Protein AF-A0A7C8GUN3-F1 (afdb_monomer_lite)

Sequence (627 aa):
MNKYAVIDVETTGHAPTKDDRIIEIGIVVVQNGEFIKEYNQLINPLKKIPPFISHLTSIHDEDVEDQPLFEEVADEILEILHDAIIVAHNITFDLNFVNAELERVGKSKLQPEVIDTVELARILFPKAPGYKLNELANFLYITHDQPHRAISDALVTADLLLIILQKFHSLPNQLHEQLIQLSTQLKTDLTLLLPEQPVLERNDLIALNNIYLRKIPEKKQDIIYEHSSYQEFLERIYHKNGFLASIMKDYEMREDQLFISETIYDHFQTKRHAMIEADTGIGKSIAYLLPSVYEAIVTGKPVVISTSNVNLQTKLLKEDMQQINHFFKSTINVSIVKGKNHYLSLAKFETFLHDQLQKSYHHQLIKAMILVWLTETDTGDLDEIQFPKRDQHIRQQLVVNNRNEDINWGMYSFYERIRQQASESQVIITNHALLSLDLKTNDTLIPSYNKLILDEAHHFDLTASRYLGESLNYFELIAYLQRLEMELNKQEMERSKQREQILNVKYEIDSLFRLLFLYVKNAKSMEKSYNDKGRIQRTWEPGNDTHDGKIIEDSVRRTIMEMEKTSSVLNDDELTMYINNIKQLLLVNKSLSVTWLEIDQNGAQNAVYINRELFSATEELAAKLFN

Foldseek 3Di:
DAKAKQKFFQWLDQAVVVVIATQKIWIWIDDPNDTDDIDIFGAQSVDARPPVSCVQQVDGNVNHVPGHHCLVCLVVVCVSCPRHAYEYQACVRGLNNNQSSCVVNVHHRDPHAYDHLLLLCCLQVQLQPDRDLVSVCVVVVNDQDRPNGTNSRSVSRSVSVSVSLVSLLQDAPLLLVLLQVLCPQASHNSVVSDDPDGHDDDPQWDADPSFIAGDADDDDDDADDDDDDVVVVVCQDQPCPHLVVVVDVDDDRDVLLVVLLVVQLVCVVVVHDDDDDDDPPSPNLLSNVSSLLVCLVVVVFAAEEAEADPVVLVCSVPPNQVSVCVVSVHRAQEAEDEDQLQAFQPLLLSVLSPDPVPSHNLSSSVNSNVSNVSNPDNQRGCVSGDRDPVCVVVSSSGTDPDPVSRVVVPCNRNLVVSLVSLVNHSYYYYHLLLVLLQLVDPPHSHPDGSHYHYDVCVCNWVSSQQNVKAKDWLVVVVVVLVVVLVVVVVDDDPCPVLNVLSVVLNVLLQVLLLLLLCVQQVDDPVQWDADPVRKTKGWAAAPDPDPSLVVSVVSLVVSLVSLVVSCVVVVPVVSVVVSVSSCCQNHDGDVQKIWMKIDDNPDDSSGIMIIMGGVTCCVVCCVRPVD

InterPro domains:
  IPR006054 DNA polymerase III epsilon subunit, exonuclease domain [TIGR00573] (3-176)
  IPR012337 Ribonuclease H-like superfamily [SSF53098] (1-242)
  IPR013520 Ribonuclease H-like domain [PF00929] (6-161)
  IPR013520 Ribonuclease H-like domain [SM00479] (3-170)
  IPR014013 Helicase superfamily 1/2, ATP-binding domain, DinG/Rad3-type [PS51193] (243-506)
  IPR027417 P-loop containing nucleoside triphosphate hydrolase [G3DSA:3.40.50.300] (251-514)
  IPR027417 P-loop containing nucleoside triphosphate hydrolase [SSF52540] (245-461)
  IPR036397 Ribonuclease H superfamily [G3DSA:3.30.420.10] (1-171)

Secondary structure (DSSP, 8-state):
--EEEEEEEEESSS-GGGT--EEEEEEEEEETTEEEEEEEEE---SSPPPHHHHHHH---HHHHTTSPPHHHHHHHHHHHHTT-EEEETTHHHHHHHHHHHHHHTTPPPP---EEEHHHHHHHH-TT-S--SHHHHHHHHT----SSS-HHHHHHHHHHHHHHHHHHHHTS-HHHHHHHHHHHTTSSS-GGGG--SSPPPPPTTEEEETTEEEEPPPPPPPPP------HHHHHHHHHSTTSHHHHH-TT----HHHHHHHHHHHHHHHHT--------TTS-HHHHHHHHHHHHHHHHSSPEEEEESSHHHHHHIIIIIHHHHHHHHTS---EEE---GGGBB-HHHHHHHHH-SS--SHHHHHHHHHHHHHHTT-SS-BGGGS---GGGHHHHHHHB--SGGGGGGGGGG-HHHHHHHHHHT-SEEEEEHHHHHHHTT-SS-SSPP-SEEEETTGGGHHHHHHHHHSEEEEHHHHHHHHHHHHHHHHSS-STTHHHHHHHHHHHHHHHHHHHHHHHHHHTS-GGG-EE-TT--EEEEE-TT--SHHHHHHHHHHHHHHHHHHHHHHHHT-HHHHHHHHHHHHHHH---TTEEEEEEE-TTS-TT-EEEEEEES-SHHHHHHHH--

Structure (mmCIF, N/CA/C/O backbone):
data_AF-A0A7C8GUN3-F1
#
_entry.id   AF-A0A7C8GUN3-F1
#
loop_
_atom_site.group_PDB
_atom_site.id
_atom_site.type_symbol
_atom_site.label_atom_id
_atom_site.label_alt_id
_atom_site.label_comp_id
_atom_site.label_asym_id
_atom_site.label_entity_id
_atom_site.label_seq_id
_atom_site.pdbx_PDB_ins_code
_atom_site.Cartn_x
_atom_site.Cartn_y
_atom_site.Cartn_z
_atom_site.occupancy
_atom_site.B_iso_or_equiv
_atom_site.auth_seq_id
_atom_site.auth_comp_id
_atom_site.auth_asym_id
_atom_site.auth_atom_id
_atom_site.pdbx_PDB_model_num
ATOM 1 N N . MET A 1 1 ? -18.521 -22.664 19.886 1.00 64.50 1 MET A N 1
ATOM 2 C CA . MET A 1 1 ? -18.740 -21.508 18.989 1.00 64.50 1 MET A CA 1
ATOM 3 C C . MET A 1 1 ? -19.217 -20.272 19.740 1.00 64.50 1 MET A C 1
ATOM 5 O O . MET A 1 1 ? -20.082 -20.373 20.604 1.00 64.50 1 MET A O 1
ATOM 9 N N . ASN A 1 2 ? -18.624 -19.125 19.407 1.00 85.38 2 ASN A N 1
ATOM 10 C CA . ASN A 1 2 ? -18.834 -17.850 20.093 1.00 85.38 2 ASN A CA 1
ATOM 11 C C . ASN A 1 2 ? -20.148 -17.177 19.658 1.00 85.38 2 ASN A C 1
ATOM 13 O O . ASN A 1 2 ? -20.598 -17.354 18.524 1.00 85.38 2 ASN A O 1
ATOM 17 N N . LYS A 1 3 ? -20.750 -16.403 20.567 1.00 94.19 3 LYS A N 1
ATOM 18 C CA . LYS A 1 3 ? -21.843 -15.467 20.274 1.00 94.19 3 LYS A CA 1
ATOM 19 C C . LYS A 1 3 ? -21.212 -14.118 19.928 1.00 94.19 3 LYS A C 1
ATOM 21 O O . LYS A 1 3 ? -20.504 -13.554 20.758 1.00 94.19 3 LYS A O 1
ATOM 26 N N . TYR A 1 4 ? -21.466 -13.607 18.731 1.00 97.38 4 TYR A N 1
ATOM 27 C CA . TYR A 1 4 ? -21.020 -12.283 18.303 1.00 97.38 4 TYR A CA 1
ATOM 28 C C . TYR A 1 4 ? -22.201 -11.316 18.321 1.00 97.38 4 TYR A C 1
ATOM 30 O O . TYR A 1 4 ? -23.284 -11.658 17.849 1.00 97.38 4 TYR A O 1
ATOM 38 N N . ALA A 1 5 ? -21.991 -10.114 18.848 1.00 97.94 5 ALA A N 1
ATOM 39 C CA . ALA A 1 5 ? -22.919 -8.999 18.711 1.00 97.94 5 ALA A CA 1
ATOM 40 C C . ALA A 1 5 ? -22.250 -7.929 17.850 1.00 97.94 5 ALA A C 1
ATOM 42 O O . ALA A 1 5 ? -21.361 -7.212 18.312 1.00 97.94 5 ALA A O 1
ATOM 43 N N . VAL A 1 6 ? -22.644 -7.876 16.583 1.00 98.44 6 VAL A N 1
ATOM 44 C CA . VAL A 1 6 ? -22.145 -6.899 15.622 1.00 98.44 6 VAL A CA 1
ATOM 45 C C . VAL A 1 6 ? -22.943 -5.621 15.797 1.00 98.44 6 VAL A C 1
ATOM 47 O O . VAL A 1 6 ? -24.161 -5.651 15.646 1.00 98.44 6 VAL A O 1
ATOM 50 N N . ILE A 1 7 ? -22.276 -4.534 16.164 1.00 98.12 7 ILE A N 1
ATOM 51 C CA . ILE A 1 7 ? -22.908 -3.249 16.447 1.00 98.12 7 ILE A CA 1
ATOM 52 C C . ILE A 1 7 ? -22.458 -2.196 15.444 1.00 98.12 7 ILE A C 1
ATOM 54 O O . ILE A 1 7 ? -21.311 -2.207 14.997 1.00 98.12 7 ILE A O 1
ATOM 58 N N . ASP A 1 8 ? -23.362 -1.272 15.163 1.00 97.94 8 ASP A N 1
ATOM 59 C CA . ASP A 1 8 ? -23.083 -0.012 14.487 1.00 97.94 8 ASP A CA 1
ATOM 60 C C . ASP A 1 8 ? -23.962 1.079 15.117 1.00 97.94 8 ASP A C 1
ATOM 62 O O . ASP A 1 8 ? -25.079 0.801 15.581 1.00 97.94 8 ASP A O 1
ATOM 66 N N . VAL A 1 9 ? -23.440 2.302 15.211 1.00 97.50 9 VAL A N 1
ATOM 67 C CA . VAL A 1 9 ? -24.178 3.450 15.749 1.00 97.50 9 VAL A CA 1
ATOM 68 C C . VAL A 1 9 ? -24.083 4.657 14.831 1.00 97.50 9 VAL A C 1
ATOM 70 O O . VAL A 1 9 ? -22.997 5.111 14.473 1.00 97.50 9 VAL A O 1
ATOM 73 N N . GLU A 1 10 ? -25.230 5.283 14.589 1.00 97.06 10 GLU A N 1
ATOM 74 C CA . GLU A 1 10 ? -25.278 6.621 14.014 1.00 97.06 10 GLU A CA 1
ATOM 75 C C . GLU A 1 10 ? -25.342 7.654 15.133 1.00 97.06 10 GLU A C 1
ATOM 77 O O . GLU A 1 10 ? -25.977 7.444 16.173 1.00 97.06 10 GLU A O 1
ATOM 82 N N . THR A 1 11 ? -24.673 8.794 14.953 1.00 97.06 11 THR A N 1
ATOM 83 C CA . THR A 1 11 ? -24.501 9.775 16.037 1.00 97.06 11 THR A CA 1
ATOM 84 C C . THR A 1 11 ? -24.641 11.212 15.553 1.00 97.06 11 THR A C 1
ATOM 86 O O . THR A 1 11 ? -24.491 11.506 14.372 1.00 97.06 11 THR A O 1
ATOM 89 N N . THR A 1 12 ? -24.863 12.153 16.473 1.00 96.56 12 THR A N 1
ATOM 90 C CA . THR A 1 12 ? -24.939 13.590 16.160 1.00 96.56 12 THR A CA 1
ATOM 91 C C . THR A 1 12 ? -23.588 14.222 15.796 1.00 96.56 12 THR A C 1
ATOM 93 O O . THR A 1 12 ? -23.537 15.430 15.563 1.00 96.56 12 THR A O 1
ATOM 96 N N . GLY A 1 13 ? -22.490 13.457 15.775 1.00 94.00 13 GLY A N 1
ATOM 97 C CA . GLY A 1 13 ? -21.156 13.981 15.495 1.00 94.00 13 GLY A CA 1
ATOM 98 C C . GLY A 1 13 ? -20.066 12.910 15.461 1.00 94.00 13 GLY A C 1
ATOM 99 O O . GLY A 1 13 ? -20.195 11.899 14.784 1.00 94.00 13 GLY A O 1
ATOM 100 N N . HIS A 1 14 ? -18.929 13.166 16.109 1.00 92.56 14 HIS A N 1
ATOM 101 C CA . HIS A 1 14 ? -17.739 12.308 15.980 1.00 92.56 14 HIS A CA 1
ATOM 102 C C . HIS A 1 14 ? -17.113 11.898 17.309 1.00 92.56 14 HIS A C 1
ATOM 104 O O . HIS A 1 14 ? -16.215 11.054 17.312 1.00 92.56 14 HIS A O 1
ATOM 110 N N . ALA A 1 15 ? -17.507 12.516 18.426 1.00 93.56 15 ALA A N 1
ATOM 111 C CA . ALA A 1 15 ? -16.947 12.148 19.716 1.00 93.56 15 ALA A CA 1
ATOM 112 C C . ALA A 1 15 ? -17.915 12.421 20.875 1.00 93.56 15 ALA A C 1
ATOM 114 O O . ALA A 1 15 ? -18.314 13.573 21.069 1.00 93.56 15 ALA A O 1
ATOM 115 N N . PRO A 1 16 ? -18.168 11.437 21.756 1.00 93.12 16 PRO A N 1
ATOM 116 C CA . PRO A 1 16 ? -19.003 11.654 22.937 1.00 93.12 16 PRO A CA 1
ATOM 117 C C . PRO A 1 16 ? -18.405 12.698 23.897 1.00 93.12 16 PRO A C 1
ATOM 119 O O . PRO A 1 16 ? -19.124 13.381 24.617 1.00 93.12 16 PRO A O 1
ATOM 122 N N . THR A 1 17 ? -17.083 12.919 23.867 1.00 92.00 17 THR A N 1
ATOM 123 C CA . THR A 1 17 ? -16.409 13.982 24.641 1.00 92.00 17 THR A CA 1
ATOM 124 C C . THR A 1 17 ? -16.795 15.401 24.221 1.00 92.00 17 THR A C 1
ATOM 126 O O . THR A 1 17 ? -16.520 16.347 24.957 1.00 92.00 17 THR A O 1
ATOM 129 N N . LYS A 1 18 ? -17.420 15.566 23.049 1.00 91.94 18 LYS A N 1
ATOM 130 C CA . LYS A 1 18 ? -17.989 16.829 22.563 1.00 91.94 18 LYS A CA 1
ATOM 131 C C . LYS A 1 18 ? -19.498 16.918 22.791 1.00 91.94 18 LYS A C 1
ATOM 133 O O . LYS A 1 18 ? -20.142 17.756 22.168 1.00 91.94 18 LYS A O 1
ATOM 138 N N . ASP A 1 19 ? -20.034 16.076 23.676 1.00 92.88 19 ASP A N 1
ATOM 139 C CA . ASP A 1 19 ? -21.470 15.943 23.931 1.00 92.88 19 ASP A CA 1
ATOM 140 C C . ASP A 1 19 ? -22.247 15.401 22.710 1.00 92.88 19 ASP A C 1
ATOM 142 O O . ASP A 1 19 ? -23.459 15.565 22.613 1.00 92.88 19 ASP A O 1
ATOM 146 N N . ASP A 1 20 ? -21.581 14.757 21.744 1.00 97.12 20 ASP A N 1
ATOM 147 C CA . ASP A 1 20 ? -22.281 14.060 20.657 1.00 97.12 20 ASP A CA 1
ATOM 148 C C . ASP A 1 20 ? -23.009 12.820 21.198 1.00 97.12 20 ASP A C 1
ATOM 150 O O . ASP A 1 20 ? -22.504 12.141 22.094 1.00 97.12 20 ASP A O 1
ATOM 154 N N . ARG A 1 21 ? -24.188 12.517 20.644 1.00 97.38 21 ARG A N 1
ATOM 155 C CA . ARG A 1 21 ? -25.094 11.473 21.146 1.00 97.38 21 ARG A CA 1
ATOM 156 C C . ARG A 1 21 ? -25.506 10.485 20.061 1.00 97.38 21 ARG A C 1
ATOM 158 O O . ARG A 1 21 ? -25.466 10.824 18.882 1.00 97.38 21 ARG A O 1
ATOM 165 N N . ILE A 1 22 ? -25.900 9.280 20.469 1.00 98.06 22 ILE A N 1
ATOM 166 C CA . ILE A 1 22 ? -26.423 8.246 19.562 1.00 98.06 22 ILE A CA 1
ATOM 167 C C . ILE A 1 22 ? -27.813 8.662 19.055 1.00 98.06 22 ILE A C 1
ATOM 169 O O . ILE A 1 22 ? -28.630 9.137 19.844 1.00 98.06 22 ILE A O 1
ATOM 173 N N . ILE A 1 23 ? -28.060 8.473 17.755 1.00 98.00 23 ILE A N 1
ATOM 174 C CA . ILE A 1 23 ? -29.354 8.694 17.083 1.00 98.00 23 ILE A CA 1
ATOM 175 C C . ILE A 1 23 ? -29.944 7.414 16.478 1.00 98.00 23 ILE A C 1
ATOM 177 O O . ILE A 1 23 ? -31.156 7.335 16.313 1.00 98.00 23 ILE A O 1
ATOM 181 N N . GLU A 1 24 ? -29.125 6.402 16.187 1.00 98.12 24 GLU A N 1
ATOM 182 C CA . GLU A 1 24 ? -29.564 5.054 15.805 1.00 98.12 24 GLU A CA 1
ATOM 183 C C . GLU A 1 24 ? -28.566 4.033 16.357 1.00 98.12 24 GLU A C 1
ATOM 185 O O . GLU A 1 24 ? -27.365 4.302 16.395 1.00 98.12 24 GLU A O 1
ATOM 190 N N . ILE A 1 25 ? -29.051 2.867 16.776 1.00 98.25 25 ILE A N 1
ATOM 191 C CA . ILE A 1 25 ? -28.216 1.705 17.083 1.00 98.25 25 ILE A CA 1
ATOM 192 C C . ILE A 1 25 ? -28.740 0.481 16.334 1.00 98.25 25 ILE A C 1
ATOM 194 O O . ILE A 1 25 ? -29.910 0.115 16.463 1.00 98.25 25 ILE A O 1
ATOM 198 N N . GLY A 1 26 ? -27.851 -0.150 15.573 1.00 98.00 26 GLY A N 1
ATOM 199 C CA . GLY A 1 26 ? -28.070 -1.427 14.909 1.00 98.00 26 GLY A CA 1
ATOM 200 C C . GLY A 1 26 ? -27.260 -2.514 15.602 1.00 98.00 26 GLY A C 1
ATOM 201 O O . GLY A 1 26 ? -26.077 -2.328 15.878 1.00 98.00 26 GLY A O 1
ATOM 202 N N . ILE A 1 27 ? -27.889 -3.647 15.908 1.00 98.44 27 ILE A N 1
ATOM 203 C CA . ILE A 1 27 ? -27.227 -4.818 16.484 1.00 98.44 27 ILE A CA 1
ATOM 204 C C . ILE A 1 27 ? -27.667 -6.068 15.733 1.00 98.44 27 ILE A C 1
ATOM 206 O O . ILE A 1 27 ? -28.859 -6.359 15.625 1.00 98.44 27 ILE A O 1
ATOM 210 N N . VAL A 1 28 ? -26.693 -6.850 15.286 1.00 98.12 28 VAL A N 1
ATOM 211 C CA . VAL A 1 28 ? -26.894 -8.156 14.662 1.00 98.12 28 VAL A CA 1
ATOM 212 C C . VAL A 1 28 ? -26.197 -9.213 15.507 1.00 98.12 28 VAL A C 1
ATOM 214 O O . VAL A 1 28 ? -24.987 -9.163 15.728 1.00 98.12 28 VAL A O 1
ATOM 217 N N . VAL A 1 29 ? -26.957 -10.187 15.997 1.00 97.94 29 VAL A N 1
ATOM 218 C CA . VAL A 1 29 ? -26.419 -11.315 16.758 1.00 97.94 29 VAL A CA 1
ATOM 219 C C . VAL A 1 29 ? -26.137 -12.465 15.809 1.00 97.94 29 VAL A C 1
ATOM 221 O O . VAL A 1 29 ? -27.054 -12.995 15.181 1.00 97.94 29 VAL A O 1
ATOM 224 N N . VAL A 1 30 ? -24.876 -12.883 15.763 1.00 96.56 30 VAL A N 1
ATOM 225 C CA . VAL A 1 30 ? -24.416 -14.029 14.977 1.00 96.56 30 VAL A CA 1
ATOM 226 C C . VAL A 1 30 ? -23.953 -15.127 15.922 1.00 96.56 30 VAL A C 1
ATOM 228 O O . VAL A 1 30 ? -23.135 -14.897 16.815 1.00 96.56 30 VAL A O 1
ATOM 231 N N . GLN A 1 31 ? -24.451 -16.342 15.722 1.00 94.00 31 GLN A N 1
ATOM 232 C CA . GLN A 1 31 ? -24.019 -17.513 16.476 1.00 94.00 31 GLN A CA 1
ATOM 233 C C . GLN A 1 31 ? -23.952 -18.714 15.543 1.00 94.00 31 GLN A C 1
ATOM 235 O O . GLN A 1 31 ? -24.850 -18.938 14.741 1.00 94.00 31 GLN A O 1
ATOM 240 N N . ASN A 1 32 ? -22.874 -19.492 15.638 1.00 87.19 32 ASN A N 1
ATOM 241 C CA . ASN A 1 32 ? -22.630 -20.649 14.767 1.00 87.19 32 ASN A CA 1
ATOM 242 C C . ASN A 1 32 ? -22.639 -20.326 13.258 1.00 87.19 32 ASN A C 1
ATOM 244 O O . ASN A 1 32 ? -22.961 -21.184 12.445 1.00 87.19 32 ASN A O 1
ATOM 248 N N . GLY A 1 33 ? -22.285 -19.092 12.885 1.00 87.31 33 GLY A N 1
ATOM 249 C CA . GLY A 1 33 ? -22.322 -18.635 11.494 1.00 87.31 33 GLY A CA 1
ATOM 250 C C . GLY A 1 33 ? -23.715 -18.263 10.978 1.00 87.31 33 GLY A C 1
ATOM 251 O O . GLY A 1 33 ? -23.847 -17.958 9.798 1.00 87.31 33 GLY A O 1
ATOM 252 N N . GLU A 1 34 ? -24.738 -18.268 11.836 1.00 91.94 34 GLU A N 1
ATOM 253 C CA . GLU A 1 34 ? -26.116 -17.923 11.484 1.00 91.94 34 GLU A CA 1
ATOM 254 C C . GLU A 1 34 ? -26.564 -16.626 12.170 1.00 91.94 34 GLU A C 1
ATOM 256 O O . GLU A 1 34 ? -26.164 -16.325 13.300 1.00 91.94 34 GLU A O 1
ATOM 261 N N . PHE A 1 35 ? -27.426 -15.872 11.486 1.00 94.06 35 PHE A N 1
ATOM 262 C CA . PHE A 1 35 ? -28.084 -14.680 12.014 1.00 94.06 35 PHE A CA 1
ATOM 263 C C . PHE A 1 35 ? -29.206 -15.093 12.971 1.00 94.06 35 PHE A C 1
ATOM 265 O O . PHE A 1 35 ? -30.183 -15.720 12.563 1.00 94.06 35 PHE A O 1
ATOM 272 N N . ILE A 1 36 ? -29.064 -14.758 14.253 1.00 95.69 36 ILE A N 1
ATOM 273 C CA . ILE A 1 36 ? -29.993 -15.180 15.312 1.00 95.69 36 ILE A CA 1
ATOM 274 C C . ILE A 1 36 ? -30.994 -14.081 15.663 1.00 95.69 36 ILE A C 1
ATOM 276 O O . ILE A 1 36 ? -32.154 -14.367 15.961 1.00 95.69 36 ILE A O 1
ATOM 280 N N . LYS A 1 37 ? -30.540 -12.824 15.686 1.00 94.81 37 LYS A N 1
ATOM 281 C CA . LYS A 1 37 ? -31.358 -11.673 16.080 1.00 94.81 37 LYS A CA 1
ATOM 282 C C . LYS A 1 37 ? -30.868 -10.411 15.384 1.00 94.81 37 LYS A C 1
ATOM 284 O O . LYS A 1 37 ? -29.667 -10.179 15.312 1.00 94.81 37 LYS A O 1
ATOM 289 N N . GLU A 1 38 ? -31.812 -9.579 14.973 1.00 96.62 38 GLU A N 1
ATOM 290 C CA . GLU A 1 38 ? -31.587 -8.194 14.571 1.00 96.62 38 GLU A CA 1
ATOM 291 C C . GLU A 1 38 ? -32.293 -7.275 15.570 1.00 96.62 38 GLU A C 1
ATOM 293 O O . GLU A 1 38 ? -33.380 -7.588 16.067 1.00 96.62 38 GLU A O 1
ATOM 298 N N . TYR A 1 39 ? -31.665 -6.154 15.890 1.00 97.69 39 TYR A N 1
ATOM 299 C CA . TYR A 1 39 ? -32.222 -5.100 16.722 1.00 97.69 39 TYR A CA 1
ATOM 300 C C . TYR A 1 39 ? -31.845 -3.759 16.104 1.00 97.69 39 TYR A C 1
ATOM 302 O O . TYR A 1 39 ? -30.667 -3.492 15.888 1.00 97.69 39 TYR A O 1
ATOM 310 N N . ASN A 1 40 ? -32.842 -2.931 15.807 1.00 97.19 40 ASN A N 1
ATOM 311 C CA . ASN A 1 40 ? -32.639 -1.595 15.267 1.00 97.19 40 ASN A CA 1
ATOM 312 C C . ASN A 1 40 ? -33.496 -0.601 16.041 1.00 97.19 40 ASN A C 1
ATOM 314 O O . ASN A 1 40 ? -34.701 -0.818 16.170 1.00 97.19 40 ASN A O 1
ATOM 318 N N . GLN A 1 41 ? -32.896 0.485 16.517 1.00 97.75 41 GLN A N 1
ATOM 319 C CA . GLN A 1 41 ? -33.607 1.487 17.302 1.00 97.75 41 GLN A CA 1
ATOM 320 C C . GLN A 1 41 ? -33.085 2.891 17.004 1.00 97.75 41 GLN A C 1
ATOM 322 O O . GLN A 1 41 ? -31.918 3.190 17.254 1.00 97.75 41 GLN A O 1
ATOM 327 N N . LEU A 1 42 ? -33.973 3.769 16.530 1.00 98.06 42 LEU A N 1
ATOM 328 C CA . LEU A 1 42 ? -33.732 5.212 16.536 1.00 98.06 42 LEU A CA 1
ATOM 329 C C . LEU A 1 42 ? -33.848 5.734 17.971 1.00 98.06 42 LEU A C 1
ATOM 331 O O . LEU A 1 42 ? -34.668 5.247 18.746 1.00 98.06 42 LEU A O 1
ATOM 335 N N . ILE A 1 43 ? -33.032 6.712 18.345 1.00 98.31 43 ILE A N 1
ATOM 336 C CA . ILE A 1 43 ? -32.944 7.206 19.721 1.00 98.31 43 ILE A CA 1
ATOM 337 C C . ILE A 1 43 ? -33.054 8.721 19.710 1.00 98.31 43 ILE A C 1
ATOM 339 O O . ILE A 1 43 ? -32.350 9.385 18.952 1.00 98.31 43 ILE A O 1
ATOM 343 N N . ASN A 1 44 ? -33.886 9.276 20.591 1.00 98.31 44 ASN A N 1
ATOM 344 C CA . ASN A 1 44 ? -33.964 10.719 20.768 1.00 98.31 44 ASN A CA 1
ATOM 345 C C . ASN A 1 44 ? -32.688 11.240 21.471 1.00 98.31 44 ASN A C 1
ATOM 347 O O . ASN A 1 44 ? -32.449 10.946 22.657 1.00 98.31 44 ASN A O 1
ATOM 351 N N . PRO A 1 45 ? -31.850 12.050 20.791 1.00 97.06 45 PRO A N 1
ATOM 352 C CA . PRO A 1 45 ? -30.607 12.547 21.364 1.00 97.06 45 PRO A CA 1
ATOM 353 C C . PRO A 1 45 ? -30.825 13.780 22.262 1.00 97.06 45 PRO A C 1
ATOM 355 O O . PRO A 1 45 ? -29.861 14.294 22.828 1.00 97.06 45 PRO A O 1
ATOM 358 N N . LEU A 1 46 ? -32.060 14.269 22.434 1.00 96.38 46 LEU A N 1
ATOM 359 C CA . LEU A 1 46 ? -32.411 15.500 23.162 1.00 96.38 46 LEU A CA 1
ATOM 360 C C . LEU A 1 46 ? -31.642 16.744 22.681 1.00 96.38 46 LEU A C 1
ATOM 362 O O . LEU A 1 46 ? -31.447 17.708 23.426 1.00 96.38 46 LEU A O 1
ATOM 366 N N . LYS A 1 47 ? -31.180 16.726 21.429 1.00 95.44 47 LYS A N 1
ATOM 367 C CA . LYS A 1 47 ? -30.452 17.822 20.790 1.00 95.44 47 LYS A CA 1
ATOM 368 C C . LYS A 1 47 ? -30.652 17.790 19.282 1.00 95.44 47 LYS A C 1
ATOM 370 O O . LYS A 1 47 ? -30.993 16.758 18.722 1.00 95.44 47 LYS A O 1
ATOM 375 N N . LYS A 1 48 ? -30.393 18.925 18.634 1.00 96.12 48 LYS A N 1
ATOM 376 C CA . LYS A 1 48 ? -30.484 19.022 17.177 1.00 96.12 48 LYS A CA 1
ATOM 377 C C . LYS A 1 48 ? -29.386 18.229 16.482 1.00 96.12 48 LYS A C 1
ATOM 379 O O . LYS A 1 48 ? -28.217 18.337 16.863 1.00 96.12 48 LYS A O 1
ATOM 384 N N . ILE A 1 49 ? -29.762 17.524 15.424 1.00 96.94 49 ILE A N 1
ATOM 385 C CA . ILE A 1 49 ? -28.858 16.836 14.513 1.00 96.94 49 ILE A CA 1
ATOM 386 C C . ILE A 1 49 ? -28.259 17.875 13.550 1.00 96.94 49 ILE A C 1
ATOM 388 O O . ILE A 1 49 ? -28.987 18.618 12.885 1.00 96.94 49 ILE A O 1
ATOM 392 N N . PRO A 1 50 ? -26.922 17.993 13.462 1.00 95.56 50 PRO A N 1
ATOM 393 C CA . PRO A 1 50 ? -26.297 18.892 12.500 1.00 95.56 50 PRO A CA 1
ATOM 394 C C . PRO A 1 50 ? -26.662 18.521 11.051 1.00 95.56 50 PRO A C 1
ATOM 396 O O . PRO A 1 50 ? -26.624 17.339 10.712 1.00 95.56 50 PRO A O 1
ATOM 399 N N . PRO A 1 51 ? -26.889 19.494 10.143 1.00 93.81 51 PRO A N 1
ATOM 400 C CA . PRO A 1 51 ? -27.309 19.198 8.771 1.00 93.81 51 PRO A CA 1
ATOM 401 C C . PRO A 1 51 ? -26.391 18.229 8.021 1.00 93.81 51 PRO A C 1
ATOM 403 O O . PRO A 1 51 ? -26.872 17.424 7.234 1.00 93.81 51 PRO A O 1
ATOM 406 N N . PHE A 1 52 ? -25.076 18.280 8.258 1.00 92.94 52 PHE A N 1
ATOM 407 C CA . PHE A 1 52 ? -24.133 17.376 7.594 1.00 92.94 52 PHE A CA 1
ATOM 408 C C . PHE A 1 52 ? -24.295 15.910 8.032 1.00 92.94 52 PHE A C 1
ATOM 410 O O . PHE A 1 52 ? -24.041 15.028 7.220 1.00 92.94 52 PHE A O 1
ATOM 417 N N . ILE A 1 53 ? -24.730 15.654 9.275 1.00 92.94 53 ILE A N 1
ATOM 418 C CA . ILE A 1 53 ? -25.050 14.306 9.762 1.00 92.94 53 ILE A CA 1
ATOM 419 C C . ILE A 1 53 ? -26.333 13.824 9.098 1.00 92.94 53 ILE A C 1
ATOM 421 O O . ILE A 1 53 ? -26.328 12.745 8.525 1.00 92.94 53 ILE A O 1
ATOM 425 N N . SER A 1 54 ? -27.386 14.647 9.061 1.00 91.88 54 SER A N 1
ATOM 426 C CA . SER A 1 54 ? -28.634 14.269 8.382 1.00 91.88 54 SER A CA 1
ATOM 427 C C . SER A 1 54 ? -28.431 13.955 6.899 1.00 91.88 54 SER A C 1
ATOM 429 O O . SER A 1 54 ? -29.059 13.045 6.377 1.00 91.88 54 SER A O 1
ATOM 431 N N . HIS A 1 55 ? -27.518 14.651 6.214 1.00 89.38 55 HIS A N 1
ATOM 432 C CA . HIS A 1 55 ? -27.159 14.308 4.831 1.00 89.38 55 HIS A CA 1
ATOM 433 C C . HIS A 1 55 ? -26.385 12.988 4.716 1.00 89.38 55 HIS A C 1
ATOM 435 O O . HIS A 1 55 ? -26.451 12.349 3.670 1.00 89.38 55 HIS A O 1
ATOM 441 N N . LEU A 1 56 ? -25.619 12.614 5.743 1.00 86.75 56 LEU A N 1
ATOM 442 C CA . LEU A 1 56 ? -24.824 11.390 5.754 1.00 86.75 56 LEU A CA 1
ATOM 443 C C . LEU A 1 56 ? -25.692 10.164 6.059 1.00 86.75 56 LEU A C 1
ATOM 445 O O . LEU A 1 56 ? -25.603 9.178 5.342 1.00 86.75 56 LEU A O 1
ATOM 449 N N . THR A 1 57 ? -26.538 10.253 7.086 1.00 89.06 57 THR A N 1
ATOM 450 C CA . THR A 1 57 ? -27.304 9.125 7.646 1.00 89.06 57 THR A CA 1
ATOM 451 C C . THR A 1 57 ? -28.752 9.077 7.162 1.00 89.06 57 THR A C 1
ATOM 453 O O . THR A 1 57 ? -29.470 8.108 7.382 1.00 89.06 57 THR A O 1
ATOM 456 N N . SER A 1 58 ? -29.218 10.142 6.504 1.00 92.00 58 SER A N 1
ATOM 457 C CA . SER A 1 58 ? -30.630 10.363 6.163 1.00 92.00 58 SER A CA 1
ATOM 458 C C . SER A 1 58 ? -31.576 10.475 7.371 1.00 92.00 58 SER A C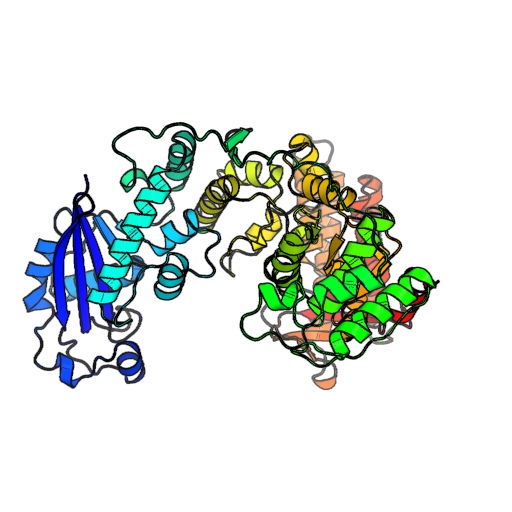 1
ATOM 460 O O . SER A 1 58 ? -32.788 10.427 7.178 1.00 92.00 58 SER A O 1
ATOM 462 N N . ILE A 1 59 ? -31.050 10.663 8.591 1.00 94.06 59 ILE A N 1
ATOM 463 C CA . ILE A 1 59 ? -31.831 10.834 9.828 1.00 94.06 59 ILE A CA 1
ATOM 464 C C . ILE A 1 59 ? -31.960 12.326 10.169 1.00 94.06 59 ILE A C 1
ATOM 466 O O . ILE A 1 59 ? -30.965 13.045 10.324 1.00 94.06 59 ILE A O 1
ATOM 470 N N . HIS A 1 60 ? -33.194 12.794 10.312 1.00 96.06 60 HIS A N 1
ATOM 471 C CA . HIS A 1 60 ? -33.557 14.176 10.618 1.00 96.06 60 HIS A CA 1
ATOM 472 C C . HIS A 1 60 ? -34.094 14.302 12.048 1.00 96.06 60 HIS A C 1
ATOM 474 O O . HIS A 1 60 ? -34.478 13.314 12.670 1.00 96.06 60 HIS A O 1
ATOM 480 N N . ASP A 1 61 ? -34.145 15.534 12.569 1.00 97.19 61 ASP A N 1
ATOM 481 C CA . ASP A 1 61 ? -34.699 15.822 13.906 1.00 97.19 61 ASP A CA 1
ATOM 482 C C . ASP A 1 61 ? -36.118 15.227 14.073 1.00 97.19 61 ASP A C 1
ATOM 484 O O . ASP A 1 61 ? -36.446 14.686 15.125 1.00 97.19 61 ASP A O 1
ATOM 488 N N . GLU A 1 62 ? -36.924 15.272 13.009 1.00 97.12 62 GLU A N 1
ATOM 489 C CA . GLU A 1 62 ? -38.304 14.766 12.949 1.00 97.12 62 GLU A CA 1
ATOM 490 C C . GLU A 1 62 ? -38.392 13.232 13.071 1.00 97.12 62 GLU A C 1
ATOM 492 O O . GLU A 1 62 ? -39.384 12.712 13.575 1.00 97.12 62 GLU A O 1
ATOM 497 N N . ASP A 1 63 ? -37.352 12.500 12.654 1.00 96.50 63 ASP A N 1
ATOM 498 C CA . ASP A 1 63 ? -37.323 11.032 12.708 1.00 96.50 63 ASP A CA 1
ATOM 499 C C . ASP A 1 63 ? -37.077 10.514 14.136 1.00 96.50 63 ASP A C 1
ATOM 501 O O . ASP A 1 63 ? -37.456 9.387 14.469 1.00 96.50 63 ASP A O 1
ATOM 505 N N . VAL A 1 64 ? -36.433 11.334 14.979 1.00 97.25 64 VAL A N 1
ATOM 506 C CA . VAL A 1 64 ? -35.987 10.967 16.332 1.00 97.25 64 VAL A CA 1
ATOM 507 C C . VAL A 1 64 ? -36.756 11.658 17.458 1.00 97.25 64 VAL A C 1
ATOM 509 O O . VAL A 1 64 ? -36.588 11.275 18.612 1.00 97.25 64 VAL A O 1
ATOM 512 N N . GLU A 1 65 ? -37.595 12.657 17.164 1.00 96.88 65 GLU A N 1
ATOM 513 C CA . GLU A 1 65 ? -38.307 13.449 18.183 1.00 96.88 65 GLU A CA 1
ATOM 514 C C . GLU A 1 65 ? -39.214 12.581 19.072 1.00 96.88 65 GLU A C 1
ATOM 516 O O . GLU A 1 65 ? -39.166 12.696 20.298 1.00 96.88 65 GLU A O 1
ATOM 521 N N . ASP A 1 66 ? -39.961 11.657 18.465 1.00 96.88 66 ASP A N 1
ATOM 522 C CA . ASP A 1 66 ? -40.896 10.753 19.153 1.00 96.88 66 ASP A CA 1
ATOM 523 C C . ASP A 1 66 ? -40.283 9.381 19.506 1.00 96.88 66 ASP A C 1
ATOM 525 O O . ASP A 1 66 ? -40.986 8.463 19.934 1.00 96.88 66 ASP A O 1
ATOM 529 N N . GLN A 1 67 ? -38.974 9.210 19.301 1.00 98.31 67 GLN A N 1
ATOM 530 C CA . GLN A 1 67 ? -38.265 7.960 19.587 1.00 98.31 67 GLN A CA 1
ATOM 531 C C . GLN A 1 67 ? -37.890 7.855 21.074 1.00 98.31 67 GLN A C 1
ATOM 533 O O . GLN A 1 67 ? -37.743 8.884 21.743 1.00 98.31 67 GLN A O 1
ATOM 538 N N . PRO A 1 68 ? -37.701 6.636 21.616 1.00 98.12 68 PRO A N 1
ATOM 539 C CA . PRO A 1 68 ? -37.307 6.462 23.008 1.00 98.12 68 PRO A CA 1
ATOM 540 C C . PRO A 1 68 ? -35.962 7.128 23.312 1.00 98.12 68 PRO A C 1
ATOM 542 O O . PRO A 1 68 ? -35.064 7.241 22.469 1.00 98.12 68 PRO A O 1
ATOM 545 N N . LEU A 1 69 ? -35.801 7.538 24.564 1.00 98.25 69 LEU A N 1
ATOM 546 C CA . LEU A 1 69 ? -34.522 7.964 25.105 1.00 98.25 69 LEU A CA 1
ATOM 547 C C . LEU A 1 69 ? -33.627 6.747 25.335 1.00 98.25 69 LEU A C 1
ATOM 549 O O . LEU A 1 69 ? -34.093 5.645 25.613 1.00 98.25 69 LEU A O 1
ATOM 553 N N . PHE A 1 70 ? -32.310 6.961 25.326 1.00 98.12 70 PHE A N 1
ATOM 554 C CA . PHE A 1 70 ? -31.359 5.874 25.582 1.00 98.12 70 PHE A CA 1
ATOM 555 C C . PHE A 1 70 ? -31.613 5.166 26.930 1.00 98.12 70 PHE A C 1
ATOM 557 O O . PHE A 1 70 ? -31.414 3.963 27.032 1.00 98.12 70 PHE A O 1
ATOM 564 N N . GLU A 1 71 ? -32.081 5.882 27.962 1.00 97.75 71 GLU A N 1
ATOM 565 C CA . GLU A 1 71 ? -32.372 5.282 29.277 1.00 97.75 71 GLU A CA 1
ATOM 566 C C . GLU A 1 71 ? -33.513 4.258 29.246 1.00 97.75 71 GLU A C 1
ATOM 568 O O . GLU A 1 71 ? -33.525 3.345 30.067 1.00 97.75 71 GLU A O 1
ATOM 573 N N . GLU A 1 72 ? -34.430 4.379 28.284 1.00 98.00 72 GLU A N 1
ATOM 574 C CA . GLU A 1 72 ? -35.574 3.480 28.117 1.00 98.00 72 GLU A CA 1
ATOM 575 C C . GLU A 1 72 ? -35.179 2.178 27.405 1.00 98.00 72 GLU A C 1
ATOM 577 O O . GLU A 1 72 ? -35.813 1.149 27.618 1.00 98.00 72 GLU A O 1
ATOM 582 N N . VAL A 1 73 ? -34.107 2.206 26.603 1.00 97.88 73 VAL A N 1
ATOM 583 C CA . VAL A 1 73 ? -33.632 1.064 25.795 1.00 97.88 73 VAL A CA 1
ATOM 584 C C . VAL A 1 73 ? -32.322 0.455 26.306 1.00 97.88 73 VAL A C 1
ATOM 586 O O . VAL A 1 73 ? -31.895 -0.598 25.834 1.00 97.88 73 VAL A O 1
ATOM 589 N N . ALA A 1 74 ? -31.673 1.083 27.291 1.00 97.62 74 ALA A N 1
ATOM 590 C CA . ALA A 1 74 ? -30.368 0.662 27.801 1.00 97.62 74 ALA A CA 1
ATOM 591 C C . ALA A 1 74 ? -30.361 -0.785 28.319 1.00 97.62 74 ALA A C 1
ATOM 593 O O . ALA A 1 74 ? -29.418 -1.524 28.045 1.00 97.62 74 ALA A O 1
ATOM 594 N N . ASP A 1 75 ? -31.396 -1.197 29.057 1.00 97.50 75 ASP A N 1
ATOM 595 C CA . ASP A 1 75 ? -31.464 -2.548 29.628 1.00 97.50 75 ASP A CA 1
ATOM 596 C C . ASP A 1 75 ? -31.668 -3.630 28.557 1.00 97.50 75 ASP A C 1
ATOM 598 O O . ASP A 1 75 ? -31.043 -4.686 28.638 1.00 97.50 75 ASP A O 1
ATOM 602 N N . GLU A 1 76 ? -32.445 -3.344 27.508 1.00 97.38 76 GLU A N 1
ATOM 603 C CA . GLU A 1 76 ? -32.603 -4.251 26.365 1.00 97.38 76 GLU A CA 1
ATOM 604 C C . GLU A 1 76 ? -31.289 -4.404 25.581 1.00 97.38 76 GLU A C 1
ATOM 606 O O . GLU A 1 76 ? -30.885 -5.520 25.247 1.00 97.38 76 GLU A O 1
ATOM 611 N N . ILE A 1 77 ? -30.577 -3.297 25.337 1.00 97.31 77 ILE A N 1
ATOM 612 C CA . ILE A 1 77 ? -29.264 -3.322 24.675 1.00 97.31 77 ILE A CA 1
ATOM 613 C C . ILE A 1 77 ? -28.275 -4.162 25.495 1.00 97.31 77 ILE A C 1
ATOM 615 O O . ILE A 1 77 ? -27.596 -5.029 24.943 1.00 97.31 77 ILE A O 1
ATOM 619 N N . LEU A 1 78 ? -28.209 -3.957 26.815 1.00 97.31 78 LEU A N 1
ATOM 620 C CA . LEU A 1 78 ? -27.336 -4.736 27.699 1.00 97.31 78 LEU A CA 1
ATOM 621 C C . LEU A 1 78 ? -27.671 -6.234 27.680 1.00 97.31 78 LEU A C 1
ATOM 623 O O . LEU A 1 78 ? -26.754 -7.055 27.678 1.00 97.31 78 LEU A O 1
ATOM 627 N N . GLU A 1 79 ? -28.954 -6.600 27.628 1.00 96.56 79 GLU A N 1
ATOM 628 C CA . GLU A 1 79 ? -29.388 -7.997 27.520 1.00 96.56 79 GLU A CA 1
ATOM 629 C C . GLU A 1 79 ? -28.924 -8.637 26.202 1.00 96.56 79 GLU A C 1
ATOM 631 O O . GLU A 1 79 ? -28.414 -9.761 26.195 1.00 96.56 79 GLU A O 1
ATOM 636 N N . ILE A 1 80 ? -29.035 -7.915 25.081 1.00 96.12 80 ILE A N 1
ATOM 637 C CA . ILE A 1 80 ? -28.575 -8.398 23.770 1.00 96.12 80 ILE A CA 1
ATOM 638 C C . ILE A 1 80 ? -27.060 -8.647 23.782 1.00 96.12 80 ILE A C 1
ATOM 640 O O . ILE A 1 80 ? -26.606 -9.706 23.328 1.00 96.12 80 ILE A O 1
ATOM 644 N N . LEU A 1 81 ? -26.296 -7.698 24.333 1.00 95.88 81 LEU A N 1
ATOM 645 C CA . LEU A 1 81 ? -24.829 -7.723 24.382 1.00 95.88 81 LEU A CA 1
ATOM 646 C C . LEU A 1 81 ? -24.259 -8.681 25.442 1.00 95.88 81 LEU A C 1
ATOM 648 O O . LEU A 1 81 ? -23.061 -8.964 25.428 1.00 95.88 81 LEU A O 1
ATOM 652 N N . HIS A 1 82 ? -25.091 -9.204 26.346 1.00 93.62 82 HIS A N 1
ATOM 653 C CA . HIS A 1 82 ? -24.663 -10.123 27.400 1.00 93.62 82 HIS A CA 1
ATOM 654 C C . HIS A 1 82 ? -23.989 -11.385 26.830 1.00 93.62 82 HIS A C 1
ATOM 656 O O . HIS A 1 82 ? -24.512 -12.011 25.898 1.00 93.62 82 HIS A O 1
ATOM 662 N N . ASP A 1 83 ? -22.844 -11.765 27.409 1.00 92.06 83 ASP A N 1
ATOM 663 C CA . ASP A 1 83 ? -21.989 -12.898 27.007 1.00 92.06 83 ASP A CA 1
ATOM 664 C C . ASP A 1 83 ? -21.646 -12.950 25.502 1.00 92.06 83 ASP A C 1
ATOM 666 O O . ASP A 1 83 ? -21.418 -14.025 24.944 1.00 92.06 83 ASP A O 1
ATOM 670 N N . ALA A 1 84 ? -21.641 -11.801 24.818 1.00 95.44 84 ALA A N 1
ATOM 671 C CA . ALA A 1 84 ? -21.272 -11.703 23.412 1.00 95.44 84 ALA A CA 1
ATOM 672 C C . ALA A 1 84 ? -19.900 -11.039 23.235 1.00 95.44 84 ALA A C 1
ATOM 674 O O . ALA A 1 84 ? -19.551 -10.092 23.940 1.00 95.44 84 ALA A O 1
ATOM 675 N N . ILE A 1 85 ? -19.154 -11.495 22.229 1.00 97.06 85 ILE A N 1
ATOM 676 C CA . ILE A 1 85 ? -18.005 -10.764 21.693 1.00 97.06 85 ILE A CA 1
ATOM 677 C C . ILE A 1 85 ? -18.564 -9.610 20.864 1.00 97.06 85 ILE A C 1
ATOM 679 O O . ILE A 1 85 ? -19.311 -9.841 19.908 1.00 97.06 85 ILE A O 1
ATOM 683 N N . ILE A 1 86 ? -18.221 -8.373 21.220 1.00 98.06 86 ILE A N 1
ATOM 684 C CA . ILE A 1 86 ? -18.716 -7.201 20.497 1.00 98.06 86 ILE A CA 1
ATOM 685 C C . ILE A 1 86 ? -17.848 -6.959 19.270 1.00 98.06 86 ILE A C 1
ATOM 687 O O . ILE A 1 86 ? -16.624 -6.855 19.355 1.00 98.06 86 ILE A O 1
ATOM 691 N N . VAL A 1 87 ? -18.493 -6.843 18.118 1.00 98.44 87 VAL A N 1
ATOM 692 C CA . VAL A 1 87 ? -17.837 -6.645 16.829 1.00 98.44 87 VAL A CA 1
ATOM 693 C C . VAL A 1 87 ? -18.320 -5.336 16.228 1.00 98.44 87 VAL A C 1
ATOM 695 O O . VAL A 1 87 ? -19.511 -5.062 16.263 1.00 98.44 87 VAL A O 1
ATOM 698 N N . ALA A 1 88 ? -17.427 -4.537 15.652 1.00 98.25 88 ALA A N 1
ATOM 699 C CA . ALA A 1 88 ? -17.832 -3.375 14.859 1.00 98.25 88 ALA A CA 1
ATOM 700 C C . ALA A 1 88 ? -16.778 -3.010 13.810 1.00 98.25 88 ALA A C 1
ATOM 702 O O . ALA A 1 88 ? -15.606 -3.409 13.901 1.00 98.25 88 ALA A O 1
ATOM 703 N N . HIS A 1 89 ? -17.181 -2.216 12.819 1.00 97.56 89 HIS A N 1
ATOM 704 C CA . HIS A 1 89 ? -16.302 -1.725 11.764 1.00 97.56 89 HIS A CA 1
ATOM 705 C C . HIS A 1 89 ? -15.595 -0.426 12.171 1.00 97.56 89 HIS A C 1
ATOM 707 O O . HIS A 1 89 ? -15.828 0.627 11.583 1.00 97.56 89 HIS A O 1
ATOM 713 N N . ASN A 1 90 ? -14.680 -0.557 13.148 1.00 95.50 90 ASN A N 1
ATOM 714 C CA . ASN A 1 90 ? -14.009 0.481 13.957 1.00 95.50 90 ASN A CA 1
ATOM 715 C C . ASN A 1 90 ? -14.526 0.525 15.406 1.00 95.50 90 ASN A C 1
ATOM 717 O O . ASN A 1 90 ? -14.939 1.569 15.901 1.00 95.50 90 ASN A O 1
ATOM 721 N N . ILE A 1 91 ? -14.386 -0.590 16.130 1.00 96.00 91 ILE A N 1
ATOM 722 C CA . ILE A 1 91 ? -14.923 -0.796 17.490 1.00 96.00 91 ILE A CA 1
ATOM 723 C C . ILE A 1 91 ? -14.636 0.310 18.506 1.00 96.00 91 ILE A C 1
ATOM 725 O O . ILE A 1 91 ? -15.406 0.527 19.437 1.00 96.00 91 ILE A O 1
ATOM 729 N N . THR A 1 92 ? -13.532 1.040 18.341 1.00 94.50 92 THR A N 1
ATOM 730 C CA . THR A 1 92 ? -13.210 2.176 19.208 1.00 94.50 92 THR A CA 1
ATOM 731 C C . THR A 1 92 ? -14.256 3.290 19.110 1.00 94.50 92 THR A C 1
ATOM 733 O O . THR A 1 92 ? -14.462 3.998 20.087 1.00 94.50 92 THR A O 1
ATOM 736 N N . PHE A 1 93 ? -14.890 3.486 17.955 1.00 95.56 93 PHE A N 1
ATOM 737 C CA . PHE A 1 93 ? -15.936 4.487 17.771 1.00 95.56 93 PHE A CA 1
ATOM 738 C C . PHE A 1 93 ? -17.226 4.052 18.474 1.00 95.56 93 PHE A C 1
ATOM 740 O O . PHE A 1 93 ? -17.635 4.695 19.442 1.00 95.56 93 PHE A O 1
ATOM 747 N N . ASP A 1 94 ? -17.790 2.919 18.063 1.00 97.38 94 ASP A N 1
ATOM 748 C CA . ASP A 1 94 ? -19.096 2.429 18.512 1.00 97.38 94 ASP A CA 1
ATOM 749 C C . ASP A 1 94 ? -19.129 2.179 20.018 1.00 97.38 94 ASP A C 1
ATOM 751 O O . ASP A 1 94 ? -19.975 2.710 20.741 1.00 97.38 94 ASP A O 1
ATOM 755 N N . LEU A 1 95 ? -18.132 1.451 20.534 1.00 96.31 95 LEU A N 1
ATOM 756 C CA . LEU A 1 95 ? -18.077 1.100 21.950 1.00 96.31 95 LEU A CA 1
ATOM 757 C C . LEU A 1 95 ? -17.880 2.332 22.844 1.00 96.31 95 LEU A C 1
ATOM 759 O O . LEU A 1 95 ? -18.362 2.347 23.976 1.00 96.31 95 LEU A O 1
ATOM 763 N N . ASN A 1 96 ? -17.201 3.379 22.360 1.00 96.81 96 ASN A N 1
ATOM 764 C CA . ASN A 1 96 ? -17.062 4.626 23.114 1.00 96.81 96 ASN A CA 1
ATOM 765 C C . ASN A 1 96 ? -18.394 5.374 23.225 1.00 96.81 96 ASN A C 1
ATOM 767 O O . ASN A 1 96 ? -18.685 5.903 24.297 1.00 96.81 96 ASN A O 1
ATOM 771 N N . PHE A 1 97 ? -19.197 5.413 22.159 1.00 98.00 97 PHE A N 1
ATOM 772 C CA . PHE A 1 97 ? -20.529 6.018 22.200 1.00 98.00 97 PHE A CA 1
ATOM 773 C C . PHE A 1 97 ? -21.483 5.223 23.094 1.00 98.00 97 PHE A C 1
ATOM 775 O O . PHE A 1 97 ? -22.112 5.810 23.974 1.00 98.00 97 PHE A O 1
ATOM 782 N N . VAL A 1 98 ? -21.521 3.894 22.947 1.00 97.69 98 VAL A N 1
ATOM 783 C CA . VAL A 1 98 ? -22.353 3.022 23.794 1.00 97.69 98 VAL A CA 1
ATOM 784 C C . VAL A 1 98 ? -21.969 3.173 25.268 1.00 97.69 98 VAL A C 1
ATOM 786 O O . VAL A 1 98 ? -22.835 3.392 26.112 1.00 97.69 98 VAL A O 1
ATOM 789 N N . ASN A 1 99 ? -20.674 3.141 25.598 1.00 97.62 99 ASN A N 1
ATOM 790 C CA . ASN A 1 99 ? -20.218 3.325 26.977 1.00 97.62 99 ASN A CA 1
ATOM 791 C C . ASN A 1 99 ? -20.515 4.722 27.535 1.00 97.62 99 ASN A C 1
ATOM 793 O O . ASN A 1 99 ? -20.834 4.834 28.716 1.00 97.62 99 ASN A O 1
ATOM 797 N N . ALA A 1 100 ? -20.414 5.773 26.718 1.00 97.56 100 ALA A N 1
ATOM 798 C CA . ALA A 1 100 ? -20.736 7.129 27.152 1.00 97.56 100 ALA A CA 1
ATOM 799 C C . ALA A 1 100 ? -22.232 7.285 27.464 1.00 97.56 100 ALA A C 1
ATOM 801 O O . ALA A 1 100 ? -22.587 7.884 28.480 1.00 97.56 100 ALA A O 1
ATOM 802 N N . GLU A 1 101 ? -23.109 6.714 26.637 1.00 97.94 101 GLU A N 1
ATOM 803 C CA . GLU A 1 101 ? -24.550 6.712 26.900 1.00 97.94 101 GLU A CA 1
ATOM 804 C C . GLU A 1 101 ? -24.913 5.866 28.128 1.00 97.94 101 GLU A C 1
ATOM 806 O O . GLU A 1 101 ? -25.714 6.312 28.949 1.00 97.94 101 GLU A O 1
ATOM 811 N N . LEU A 1 102 ? -24.271 4.706 28.322 1.00 97.88 102 LEU A N 1
ATOM 812 C CA . LEU A 1 102 ? -24.433 3.886 29.529 1.00 97.88 102 LEU A CA 1
ATOM 813 C C . LEU A 1 102 ? -24.032 4.650 30.799 1.00 97.88 102 LEU A C 1
ATOM 815 O O . LEU A 1 102 ? -24.806 4.694 31.756 1.00 97.88 102 LEU A O 1
ATOM 819 N N . GLU A 1 103 ? -22.866 5.300 30.805 1.00 97.25 103 GLU A N 1
ATOM 820 C CA . GLU A 1 103 ? -22.434 6.133 31.935 1.00 97.25 103 GLU A CA 1
ATOM 821 C C . GLU A 1 103 ? -23.416 7.273 32.215 1.00 97.25 103 GLU A C 1
ATOM 823 O O . GLU A 1 103 ? -23.735 7.544 33.376 1.00 97.25 103 GLU A O 1
ATOM 828 N N . ARG A 1 104 ? -23.922 7.928 31.161 1.00 96.06 104 ARG A N 1
ATOM 829 C CA . ARG A 1 104 ? -24.869 9.045 31.272 1.00 96.06 104 ARG A CA 1
ATOM 830 C C . ARG A 1 104 ? -26.149 8.641 32.003 1.00 96.06 104 ARG A C 1
ATOM 832 O O . ARG A 1 104 ? -26.689 9.447 32.757 1.00 96.06 104 ARG A O 1
ATOM 839 N N . VAL A 1 105 ? -26.615 7.408 31.807 1.00 96.81 105 VAL A N 1
ATOM 840 C CA . VAL A 1 105 ? -27.819 6.865 32.462 1.00 96.81 105 VAL A CA 1
ATOM 841 C C . VAL A 1 105 ? -27.504 6.107 33.761 1.00 96.81 105 VAL A C 1
ATOM 843 O O . VAL A 1 105 ? -28.351 5.400 34.304 1.00 96.81 105 VAL A O 1
ATOM 846 N N . GLY A 1 106 ? -26.283 6.253 34.288 1.00 96.69 106 GLY A N 1
ATOM 847 C CA . GLY A 1 106 ? -25.867 5.680 35.570 1.00 96.69 106 GLY A CA 1
ATOM 848 C C . GLY A 1 106 ? -25.535 4.184 35.532 1.00 96.69 106 GLY A C 1
ATOM 849 O O . GLY A 1 106 ? -25.456 3.555 36.589 1.00 96.69 106 GLY A O 1
ATOM 850 N N . LYS A 1 107 ? -25.337 3.601 34.344 1.00 96.38 107 LYS A N 1
ATOM 851 C CA . LYS A 1 107 ? -24.909 2.206 34.158 1.00 96.38 107 LYS A CA 1
ATOM 852 C C . LYS A 1 107 ? -23.379 2.132 34.071 1.00 96.38 107 LYS A C 1
ATOM 854 O O . LYS A 1 107 ? -22.691 3.114 33.796 1.00 96.38 107 LYS A O 1
ATOM 859 N N . SER A 1 108 ? -22.821 0.955 34.344 1.00 95.81 108 SER A N 1
ATOM 860 C CA . SER A 1 108 ? -21.377 0.718 34.224 1.00 95.81 108 SER A CA 1
ATOM 861 C C . SER A 1 108 ? -20.951 0.561 32.762 1.00 95.81 108 SER A C 1
ATOM 863 O O . SER A 1 108 ? -21.727 0.080 31.939 1.00 95.81 108 SER A O 1
ATOM 865 N N . LYS A 1 109 ? -19.694 0.908 32.453 1.00 95.75 109 LYS A N 1
ATOM 866 C CA . LYS A 1 109 ? -19.100 0.612 31.142 1.00 95.75 109 LYS A CA 1
ATOM 867 C C . LYS A 1 109 ? -19.049 -0.886 30.886 1.00 95.75 109 LYS A C 1
ATOM 869 O O . LYS A 1 109 ? -18.692 -1.659 31.775 1.00 95.75 109 LYS A O 1
ATOM 874 N N . LEU A 1 110 ? -19.283 -1.251 29.637 1.00 94.06 110 LEU A N 1
ATOM 875 C CA . LEU A 1 110 ? -18.960 -2.556 29.097 1.00 94.06 110 LEU A CA 1
ATOM 876 C C . LEU A 1 110 ? -17.438 -2.740 29.066 1.00 94.06 110 LEU A C 1
ATOM 878 O O . LEU A 1 110 ? -16.691 -1.843 28.663 1.00 94.06 110 LEU A O 1
ATOM 882 N N . GLN A 1 111 ? -16.996 -3.936 29.452 1.00 91.31 111 GLN A N 1
ATOM 883 C CA . GLN A 1 111 ? -15.624 -4.421 29.267 1.00 91.31 111 GLN A CA 1
ATOM 884 C C . GLN A 1 111 ? -15.650 -5.792 28.571 1.00 91.31 111 GLN A C 1
ATOM 886 O O . GLN A 1 111 ? -15.256 -6.788 29.176 1.00 91.31 111 GLN A O 1
ATOM 891 N N . PRO A 1 112 ? -16.201 -5.875 27.348 1.00 92.38 112 PRO A N 1
ATOM 892 C CA . PRO A 1 112 ? -16.377 -7.142 26.661 1.00 92.38 112 PRO A CA 1
ATOM 893 C C . PRO A 1 112 ? -15.093 -7.543 25.931 1.00 92.38 112 PRO A C 1
ATOM 895 O O . PRO A 1 112 ? -14.183 -6.733 25.729 1.00 92.38 112 PRO A O 1
ATOM 898 N N . GLU A 1 113 ? -15.056 -8.787 25.468 1.00 95.88 113 GLU A N 1
ATOM 899 C CA . GLU A 1 113 ? -14.170 -9.165 24.371 1.00 95.88 113 GLU A CA 1
ATOM 900 C C . GLU A 1 113 ? -14.606 -8.433 23.097 1.00 95.88 113 GLU A C 1
ATOM 902 O O . GLU A 1 113 ? -15.803 -8.277 22.836 1.00 95.88 113 GLU A O 1
ATOM 907 N N . VAL A 1 114 ? -13.637 -7.954 22.314 1.00 96.69 114 VAL A N 1
ATOM 908 C CA . VAL A 1 114 ? -13.895 -7.079 21.166 1.00 96.69 114 VAL A CA 1
ATOM 909 C C . VAL A 1 114 ? -13.194 -7.544 19.899 1.00 96.69 114 VAL A C 1
ATOM 911 O O . VAL A 1 114 ? -12.071 -8.047 19.938 1.00 96.69 114 VAL A O 1
ATOM 914 N N . ILE A 1 115 ? -13.847 -7.303 18.762 1.00 97.94 115 ILE A N 1
ATOM 915 C CA . ILE A 1 115 ? -13.283 -7.469 17.423 1.00 97.94 115 ILE A CA 1
ATOM 916 C C . ILE A 1 115 ? -13.465 -6.175 16.626 1.00 97.94 115 ILE A C 1
ATOM 918 O O . ILE A 1 115 ? -14.573 -5.657 16.487 1.00 97.94 115 ILE A O 1
ATOM 922 N N . ASP A 1 116 ? -12.369 -5.683 16.050 1.00 98.12 116 ASP A N 1
ATOM 923 C CA . ASP A 1 116 ? -12.372 -4.578 15.091 1.00 98.12 116 ASP A CA 1
ATOM 924 C C . ASP A 1 116 ? -12.213 -5.133 13.667 1.00 98.12 116 ASP A C 1
ATOM 926 O O . ASP A 1 116 ? -11.130 -5.584 13.277 1.00 98.12 116 ASP A O 1
ATOM 930 N N . THR A 1 117 ? -13.277 -5.095 12.857 1.00 98.25 117 THR A N 1
ATOM 931 C CA . THR A 1 117 ? -13.211 -5.651 11.494 1.00 98.25 117 THR A CA 1
ATOM 932 C C . THR A 1 117 ? -12.329 -4.823 10.556 1.00 98.25 117 THR A C 1
ATOM 934 O O . THR A 1 117 ? -11.817 -5.381 9.589 1.00 98.25 117 THR A O 1
ATOM 937 N N . VAL A 1 118 ? -12.051 -3.542 10.845 1.00 97.62 118 VAL A N 1
ATOM 938 C CA . VAL A 1 118 ? -11.080 -2.738 10.075 1.00 97.62 118 VAL A CA 1
ATOM 939 C C . VAL A 1 118 ? -9.664 -3.257 10.310 1.00 97.62 118 VAL A C 1
ATOM 941 O O . VAL A 1 118 ? -8.874 -3.381 9.372 1.00 97.62 118 VAL A O 1
ATOM 944 N N . GLU A 1 119 ? -9.324 -3.552 11.565 1.00 97.38 119 GLU A N 1
ATOM 945 C CA . GLU A 1 119 ? -8.023 -4.113 11.930 1.00 97.38 119 GLU A CA 1
ATOM 946 C C . GLU A 1 119 ? -7.825 -5.499 11.314 1.00 97.38 119 GLU A C 1
ATOM 948 O O . GLU A 1 119 ? -6.813 -5.738 10.651 1.00 97.38 119 GLU A O 1
ATOM 953 N N . LEU A 1 120 ? -8.817 -6.381 11.463 1.00 98.06 120 LEU A N 1
ATOM 954 C CA . LEU A 1 120 ? -8.764 -7.720 10.885 1.00 98.06 120 LEU A CA 1
ATOM 955 C C . LEU A 1 120 ? -8.720 -7.689 9.357 1.00 98.06 120 LEU A C 1
ATOM 957 O O . LEU A 1 120 ? -7.937 -8.429 8.763 1.00 98.06 120 LEU A O 1
ATOM 961 N N . ALA A 1 121 ? -9.488 -6.807 8.709 1.00 97.94 121 ALA A N 1
ATOM 962 C CA . ALA A 1 121 ? -9.460 -6.670 7.258 1.00 97.94 121 ALA A CA 1
ATOM 963 C C . ALA A 1 121 ? -8.086 -6.212 6.753 1.00 97.94 121 ALA A C 1
ATOM 965 O O . ALA A 1 121 ? -7.614 -6.730 5.746 1.00 97.94 121 ALA A O 1
ATOM 966 N N . ARG A 1 122 ? -7.396 -5.312 7.468 1.00 96.94 122 ARG A N 1
ATOM 967 C CA . ARG A 1 122 ? -6.011 -4.933 7.129 1.00 96.94 122 ARG A CA 1
ATOM 968 C C . ARG A 1 122 ? -5.065 -6.117 7.175 1.00 96.94 122 ARG A C 1
ATOM 970 O O . ARG A 1 122 ? -4.249 -6.266 6.272 1.00 96.94 122 ARG A O 1
ATOM 977 N N . ILE A 1 123 ? -5.177 -6.943 8.212 1.00 97.50 123 ILE A N 1
ATOM 978 C CA . ILE A 1 123 ? -4.323 -8.119 8.394 1.00 97.50 123 ILE A CA 1
ATOM 979 C C . ILE A 1 123 ? -4.613 -9.172 7.320 1.00 97.50 123 ILE A C 1
ATOM 981 O O . ILE A 1 123 ? -3.680 -9.706 6.729 1.00 97.50 123 ILE A O 1
ATOM 985 N N . LEU A 1 124 ? -5.890 -9.471 7.066 1.00 97.75 124 LEU A N 1
ATOM 986 C CA . LEU A 1 124 ? -6.315 -10.638 6.285 1.00 97.75 124 LEU A CA 1
ATOM 987 C C . LEU A 1 124 ? -6.587 -10.360 4.806 1.00 97.75 124 LEU A C 1
ATOM 989 O O . LEU A 1 124 ? -6.517 -11.283 3.994 1.00 97.75 124 LEU A O 1
ATOM 993 N N . PHE A 1 125 ? -6.852 -9.104 4.453 1.00 97.12 125 PHE A N 1
ATOM 994 C CA . PHE A 1 125 ? -7.023 -8.627 3.081 1.00 97.12 125 PHE A CA 1
ATOM 995 C C . PHE A 1 125 ? -6.085 -7.446 2.805 1.00 97.12 125 PHE A C 1
ATOM 997 O O . PHE A 1 125 ? -6.538 -6.377 2.395 1.00 97.12 125 PHE A O 1
ATOM 1004 N N . PRO A 1 126 ? -4.762 -7.614 2.986 1.00 95.19 126 PRO A N 1
ATOM 1005 C CA . PRO A 1 126 ? -3.815 -6.505 2.900 1.00 95.19 126 PRO A CA 1
ATOM 1006 C C . PRO A 1 126 ? -3.784 -5.850 1.506 1.00 95.19 126 PRO A C 1
ATOM 1008 O O . PRO A 1 126 ? -3.368 -4.696 1.383 1.00 95.19 126 PRO A O 1
ATOM 1011 N N . LYS A 1 127 ? -4.259 -6.574 0.476 1.00 94.12 127 LYS A N 1
ATOM 1012 C CA . LYS A 1 127 ? -4.402 -6.133 -0.921 1.00 94.12 127 LYS A CA 1
ATOM 1013 C C . LYS A 1 127 ? -5.704 -5.389 -1.244 1.00 94.12 127 LYS A C 1
ATOM 1015 O O . LYS A 1 127 ? -5.922 -5.042 -2.407 1.00 94.12 127 LYS A O 1
ATOM 1020 N N . ALA A 1 128 ? -6.587 -5.177 -0.267 1.00 94.88 128 ALA A N 1
ATOM 1021 C CA . ALA A 1 128 ? -7.824 -4.435 -0.482 1.00 94.88 128 ALA A CA 1
ATOM 1022 C C . ALA A 1 128 ? -7.524 -2.982 -0.918 1.00 94.88 128 ALA A C 1
ATOM 1024 O O . ALA A 1 128 ? -6.569 -2.373 -0.425 1.00 94.88 128 ALA A O 1
ATOM 1025 N N . PRO A 1 129 ? -8.328 -2.394 -1.827 1.00 90.25 129 PRO A N 1
ATOM 1026 C CA . PRO A 1 129 ? -8.114 -1.024 -2.312 1.00 90.25 129 PRO A CA 1
ATOM 1027 C C . PRO A 1 129 ? -8.340 0.036 -1.220 1.00 90.25 129 PRO A C 1
ATOM 1029 O O . PRO A 1 129 ? -7.806 1.147 -1.296 1.00 90.25 129 PRO A O 1
ATOM 1032 N N . GLY A 1 130 ? -9.112 -0.320 -0.195 1.00 93.31 130 GLY A N 1
ATOM 1033 C CA . GLY A 1 130 ? -9.392 0.487 0.977 1.00 93.31 130 GLY A CA 1
ATOM 1034 C C . GLY A 1 130 ? -10.111 -0.333 2.048 1.00 93.31 130 GLY A C 1
ATOM 1035 O O . GLY A 1 130 ? -10.454 -1.494 1.827 1.00 93.31 130 GLY A O 1
ATOM 1036 N N . TYR A 1 131 ? -10.288 0.268 3.225 1.00 95.69 131 TYR A N 1
ATOM 1037 C CA . TYR A 1 131 ? -10.807 -0.406 4.424 1.00 95.69 131 TYR A CA 1
ATOM 1038 C C . TYR A 1 131 ? -12.022 0.297 5.022 1.00 95.69 131 TYR A C 1
ATOM 1040 O O . TYR A 1 131 ? -12.284 0.144 6.210 1.00 95.69 131 TYR A O 1
ATOM 1048 N N . LYS A 1 132 ? -12.715 1.121 4.233 1.00 94.88 132 LYS A N 1
ATOM 1049 C CA . LYS A 1 132 ? -14.075 1.535 4.578 1.00 94.88 132 LYS A CA 1
ATOM 1050 C C . LYS A 1 132 ? -15.031 0.386 4.271 1.00 94.88 132 LYS A C 1
ATOM 1052 O O . LYS A 1 132 ? -14.770 -0.385 3.345 1.00 94.88 132 LYS A O 1
ATOM 1057 N N . LEU A 1 133 ? -16.148 0.316 4.991 1.00 95.31 133 LEU A N 1
ATOM 1058 C CA . LEU A 1 133 ? -17.107 -0.782 4.866 1.00 95.31 133 LEU A CA 1
ATOM 1059 C C . LEU A 1 133 ? -17.576 -0.971 3.418 1.00 95.31 133 LEU A C 1
ATOM 1061 O O . LEU A 1 133 ? -17.498 -2.071 2.887 1.00 95.31 133 LEU A O 1
ATOM 1065 N N . ASN A 1 134 ? -17.941 0.118 2.739 1.00 93.06 134 ASN A N 1
ATOM 1066 C CA . ASN A 1 134 ? -18.377 0.098 1.342 1.00 93.06 134 ASN A CA 1
ATOM 1067 C C . ASN A 1 134 ? -17.278 -0.349 0.353 1.00 93.06 134 ASN A C 1
ATOM 1069 O O . ASN A 1 134 ? -17.559 -1.037 -0.626 1.00 93.06 134 ASN A O 1
ATOM 1073 N N . GLU A 1 135 ? -16.020 0.039 0.577 1.00 94.25 135 GLU A N 1
ATOM 1074 C CA . GLU A 1 135 ? -14.881 -0.377 -0.254 1.00 94.25 135 GLU A CA 1
ATOM 1075 C C . GLU A 1 135 ? -14.613 -1.879 -0.095 1.00 94.25 135 GLU A C 1
ATOM 1077 O O . GLU A 1 135 ? -14.393 -2.569 -1.091 1.00 94.25 135 GLU A O 1
ATOM 1082 N N . LEU A 1 136 ? -14.690 -2.392 1.138 1.00 96.50 136 LEU A N 1
ATOM 1083 C CA . LEU A 1 136 ? -14.532 -3.817 1.436 1.00 96.50 136 LEU A CA 1
ATOM 1084 C C . LEU A 1 136 ? -15.715 -4.650 0.942 1.00 96.50 136 LEU A C 1
ATOM 1086 O O . LEU A 1 136 ? -15.489 -5.710 0.366 1.00 96.50 136 LEU A O 1
ATOM 1090 N N . ALA A 1 137 ? -16.948 -4.166 1.106 1.00 95.25 137 ALA A N 1
ATOM 1091 C CA . ALA A 1 137 ? -18.147 -4.826 0.601 1.00 95.25 137 ALA A CA 1
ATOM 1092 C C . ALA A 1 137 ? -18.067 -5.004 -0.920 1.00 95.25 137 ALA A C 1
ATOM 1094 O O . ALA A 1 137 ? -18.205 -6.118 -1.417 1.00 95.25 137 ALA A O 1
ATOM 1095 N N . ASN A 1 138 ? -17.703 -3.949 -1.657 1.00 93.81 138 ASN A N 1
ATOM 1096 C CA . ASN A 1 138 ? -17.477 -4.038 -3.101 1.00 93.81 138 ASN A CA 1
ATOM 1097 C C . ASN A 1 138 ? -16.325 -4.989 -3.462 1.00 93.81 138 ASN A C 1
ATOM 1099 O O . ASN A 1 1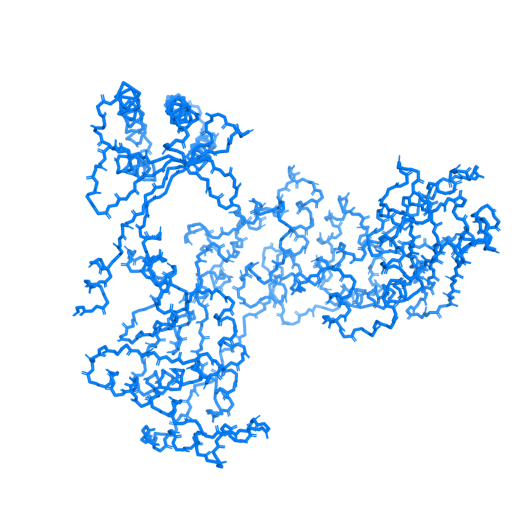38 ? -16.442 -5.773 -4.400 1.00 93.81 138 ASN A O 1
ATOM 1103 N N . PHE A 1 139 ? -15.210 -4.932 -2.727 1.00 93.94 139 PHE A N 1
ATOM 1104 C CA . PHE A 1 139 ? -14.042 -5.784 -2.971 1.00 93.94 139 PHE A CA 1
ATOM 1105 C C . PHE A 1 139 ? -14.329 -7.277 -2.740 1.00 93.94 139 PHE A C 1
ATOM 1107 O O . PHE A 1 139 ? -13.797 -8.124 -3.459 1.00 93.94 139 PHE A O 1
ATOM 1114 N N . LEU A 1 140 ? -15.170 -7.594 -1.754 1.00 94.81 140 LEU A N 1
ATOM 1115 C CA . LEU A 1 140 ? -15.539 -8.956 -1.361 1.00 94.81 140 LEU A CA 1
ATOM 1116 C C . LEU A 1 140 ? -16.887 -9.410 -1.943 1.00 94.81 140 LEU A C 1
ATOM 1118 O O . LEU A 1 140 ? -17.328 -10.515 -1.641 1.00 94.81 140 LEU A O 1
ATOM 1122 N N . TYR A 1 141 ? -17.509 -8.592 -2.798 1.00 93.75 141 TYR A N 1
ATOM 1123 C CA . TYR A 1 141 ? -18.811 -8.850 -3.422 1.00 93.75 141 TYR A CA 1
ATOM 1124 C C . TYR A 1 141 ? -19.958 -9.073 -2.414 1.00 93.75 141 TYR A C 1
ATOM 1126 O O . TYR A 1 141 ? -20.857 -9.879 -2.656 1.00 93.75 141 TYR A O 1
ATOM 1134 N N . ILE A 1 142 ? -19.935 -8.350 -1.291 1.00 92.50 142 ILE A N 1
ATOM 1135 C CA . ILE A 1 142 ? -21.026 -8.291 -0.307 1.00 92.50 142 ILE A CA 1
ATOM 1136 C C . ILE A 1 142 ? -22.053 -7.259 -0.788 1.00 92.50 142 ILE A C 1
ATOM 1138 O O . ILE A 1 142 ? -21.688 -6.165 -1.223 1.00 92.50 142 ILE A O 1
ATOM 1142 N N . THR A 1 143 ? -23.340 -7.598 -0.718 1.00 88.69 143 THR A N 1
ATOM 1143 C CA . THR A 1 143 ? -24.416 -6.661 -1.080 1.00 88.69 143 THR A CA 1
ATOM 1144 C C . THR A 1 143 ? -24.609 -5.653 0.052 1.00 88.69 143 THR A C 1
ATOM 1146 O O . THR A 1 143 ? -24.750 -6.054 1.201 1.00 88.69 143 THR A O 1
ATOM 1149 N N . HIS A 1 144 ? -24.608 -4.354 -0.259 1.00 84.31 144 HIS A N 1
ATOM 1150 C CA . HIS A 1 144 ? -24.773 -3.277 0.726 1.00 84.31 144 HIS A CA 1
ATOM 1151 C C . HIS A 1 144 ? -25.959 -2.390 0.345 1.00 84.31 144 HIS A C 1
ATOM 1153 O O . HIS A 1 144 ? -25.814 -1.384 -0.353 1.00 84.31 144 HIS A O 1
ATOM 1159 N N . ASP A 1 145 ? -27.149 -2.805 0.772 1.00 77.50 145 ASP A N 1
ATOM 1160 C CA . ASP A 1 145 ? -28.396 -2.088 0.515 1.00 77.50 145 ASP A CA 1
ATOM 1161 C C . ASP A 1 145 ? -28.619 -1.007 1.584 1.00 77.50 145 ASP A C 1
ATOM 1163 O O . ASP A 1 145 ? -28.591 -1.295 2.771 1.00 77.50 145 ASP A O 1
ATOM 1167 N N . GLN A 1 146 ? -28.885 0.240 1.182 1.00 73.75 146 GLN A N 1
ATOM 1168 C CA . GLN A 1 146 ? -29.053 1.398 2.089 1.00 73.75 146 GLN A CA 1
ATOM 1169 C C . GLN A 1 146 ? -27.847 1.674 3.021 1.00 73.75 146 GLN A C 1
ATOM 1171 O O . GLN A 1 146 ? -27.982 1.559 4.240 1.00 73.75 146 GLN A O 1
ATOM 1176 N N . PRO A 1 147 ? -26.684 2.083 2.476 1.00 75.94 147 PRO A N 1
ATOM 1177 C CA . PRO A 1 147 ? -25.542 2.506 3.290 1.00 75.94 147 PRO A CA 1
ATOM 1178 C C . PRO A 1 147 ? -25.904 3.636 4.262 1.00 75.94 147 PRO A C 1
ATOM 1180 O O . PRO A 1 147 ? -26.706 4.500 3.896 1.00 75.94 147 PRO A O 1
ATOM 1183 N N . HIS A 1 148 ? -25.255 3.673 5.433 1.00 75.19 148 HIS A N 1
ATOM 1184 C CA . HIS A 1 148 ? -25.456 4.699 6.478 1.00 75.19 148 HIS A CA 1
ATOM 1185 C C . HIS A 1 148 ? -26.794 4.598 7.221 1.00 75.19 148 HIS A C 1
ATOM 1187 O O . HIS A 1 148 ? -27.408 5.596 7.607 1.00 75.19 148 HIS A O 1
ATOM 1193 N N . ARG A 1 149 ? -27.263 3.361 7.384 1.00 87.25 149 ARG A N 1
ATOM 1194 C CA . ARG A 1 149 ? -28.280 2.974 8.362 1.00 87.25 149 ARG A CA 1
ATOM 1195 C C . ARG A 1 149 ? -27.644 1.964 9.292 1.00 87.25 149 ARG A C 1
ATOM 1197 O O . ARG A 1 149 ? -27.095 0.975 8.802 1.00 87.25 149 ARG A O 1
ATOM 1204 N N . ALA A 1 150 ? -27.786 2.159 10.600 1.00 85.88 150 ALA A N 1
ATOM 1205 C CA . ALA A 1 150 ? -27.008 1.393 11.570 1.00 85.88 150 ALA A CA 1
ATOM 1206 C C . ALA A 1 150 ? -27.221 -0.124 11.424 1.00 85.88 150 ALA A C 1
ATOM 1208 O O . ALA A 1 150 ? -26.278 -0.909 11.403 1.00 85.88 150 ALA A O 1
ATOM 1209 N N . ILE A 1 151 ? -28.468 -0.570 11.235 1.00 93.56 151 ILE A N 1
ATOM 1210 C CA . ILE A 1 151 ? -28.746 -2.000 11.038 1.00 93.56 151 ILE A CA 1
ATOM 1211 C C . ILE A 1 151 ? -28.190 -2.555 9.719 1.00 93.56 151 ILE A C 1
ATOM 1213 O O . ILE A 1 151 ? -27.728 -3.693 9.692 1.00 93.56 151 ILE A O 1
ATOM 1217 N N . SER A 1 152 ? -28.198 -1.767 8.638 1.00 92.19 152 SER A N 1
ATOM 1218 C CA . SER A 1 152 ? -27.644 -2.204 7.351 1.00 92.19 152 SER A CA 1
ATOM 1219 C C . SER A 1 152 ? -26.127 -2.365 7.437 1.00 92.19 152 SER A C 1
ATOM 1221 O O . SER A 1 152 ? -25.578 -3.400 7.051 1.00 92.19 152 SER A O 1
ATOM 1223 N N . ASP A 1 153 ? -25.448 -1.385 8.033 1.00 94.69 153 ASP A N 1
ATOM 1224 C CA . ASP A 1 153 ? -23.997 -1.412 8.202 1.00 94.69 153 ASP A CA 1
ATOM 1225 C C . ASP A 1 153 ? -23.576 -2.524 9.189 1.00 94.69 153 ASP A C 1
ATOM 1227 O O . ASP A 1 153 ? -22.579 -3.218 8.951 1.00 94.69 153 ASP A O 1
ATOM 1231 N N . ALA A 1 154 ? -24.377 -2.804 10.226 1.00 96.94 154 ALA A N 1
ATOM 1232 C CA . ALA A 1 154 ? -24.179 -3.949 11.118 1.00 96.94 154 ALA A CA 1
ATOM 1233 C C . ALA A 1 154 ? -24.346 -5.306 10.399 1.00 96.94 154 ALA A C 1
ATOM 1235 O O . ALA A 1 154 ? -23.548 -6.217 10.635 1.00 96.94 154 ALA A O 1
ATOM 1236 N N . LEU A 1 155 ? -25.320 -5.449 9.489 1.00 96.25 155 LEU A N 1
ATOM 1237 C CA . LEU A 1 155 ? -25.504 -6.661 8.673 1.00 96.25 155 LEU A CA 1
ATOM 1238 C C . LEU A 1 155 ? -24.315 -6.898 7.732 1.00 96.25 155 LEU A C 1
ATOM 1240 O O . LEU A 1 155 ? -23.742 -7.987 7.727 1.00 96.25 155 LEU A O 1
ATOM 1244 N N . VAL A 1 156 ? -23.869 -5.870 7.005 1.00 96.88 156 VAL A N 1
ATOM 1245 C CA . VAL A 1 156 ? -22.685 -5.980 6.132 1.00 96.88 156 VAL A CA 1
ATOM 1246 C C . VAL A 1 156 ? -21.421 -6.265 6.941 1.00 96.88 156 VAL A C 1
ATOM 1248 O O . VAL A 1 156 ? -20.564 -7.042 6.515 1.00 96.88 156 VAL A O 1
ATOM 1251 N N . THR A 1 157 ? -21.301 -5.689 8.138 1.00 98.00 157 THR A N 1
ATOM 1252 C CA . THR A 1 157 ? -20.191 -5.987 9.053 1.00 98.00 157 THR A CA 1
ATOM 1253 C C . THR A 1 157 ? -20.237 -7.436 9.550 1.00 98.00 157 THR A C 1
ATOM 1255 O O . THR A 1 157 ? -19.181 -8.052 9.718 1.00 98.00 157 THR A O 1
ATOM 1258 N N . ALA A 1 158 ? -21.427 -8.008 9.747 1.00 97.50 158 ALA A N 1
ATOM 1259 C CA . ALA A 1 158 ? -21.603 -9.411 10.109 1.00 97.50 158 ALA A CA 1
ATOM 1260 C C . ALA A 1 158 ? -21.183 -10.353 8.968 1.00 97.50 158 ALA A C 1
ATOM 1262 O O . ALA A 1 158 ? -20.410 -11.283 9.205 1.00 97.50 158 ALA A O 1
ATOM 1263 N N . ASP A 1 159 ? -21.589 -10.071 7.729 1.00 97.25 159 ASP A N 1
ATOM 1264 C CA . ASP A 1 159 ? -21.123 -10.816 6.550 1.00 97.25 159 ASP A CA 1
ATOM 1265 C C . ASP A 1 159 ? -19.597 -10.725 6.391 1.00 97.25 159 ASP A C 1
ATOM 1267 O O . ASP A 1 159 ? -18.910 -11.733 6.183 1.00 97.25 159 ASP A O 1
ATOM 1271 N N . LEU A 1 160 ? -19.036 -9.523 6.565 1.00 98.12 160 LEU A N 1
ATOM 1272 C CA . LEU A 1 160 ? -17.592 -9.300 6.549 1.00 98.12 160 LEU A CA 1
ATOM 1273 C C . LEU A 1 160 ? -16.879 -10.123 7.633 1.00 98.12 160 LEU A C 1
ATOM 1275 O O . LEU A 1 160 ? -15.833 -10.712 7.355 1.00 98.12 160 LEU A O 1
ATOM 1279 N N . LEU A 1 161 ? -17.432 -10.196 8.849 1.00 97.75 161 LEU A N 1
ATOM 1280 C CA . LEU A 1 161 ? -16.892 -11.015 9.937 1.00 97.75 161 LEU A CA 1
ATOM 1281 C C . LEU A 1 161 ? -16.840 -12.499 9.550 1.00 97.75 161 LEU A C 1
ATOM 1283 O O . LEU A 1 161 ? -15.824 -13.149 9.793 1.00 97.75 161 LEU A O 1
ATOM 1287 N N . LEU A 1 162 ? -17.893 -13.039 8.930 1.00 96.38 162 LEU A N 1
ATOM 1288 C CA . LEU A 1 162 ? -17.921 -14.441 8.495 1.00 96.38 162 LEU A CA 1
ATOM 1289 C C . LEU A 1 162 ? -16.845 -14.731 7.438 1.00 96.38 162 LEU A C 1
ATOM 1291 O O . LEU A 1 162 ? -16.132 -15.733 7.539 1.00 96.38 162 LEU A O 1
ATOM 1295 N N . ILE A 1 163 ? -16.659 -13.824 6.474 1.00 97.44 163 ILE A N 1
ATOM 1296 C CA . ILE A 1 163 ? -15.596 -13.924 5.461 1.00 97.44 163 ILE A CA 1
ATOM 1297 C C . ILE A 1 163 ? -14.204 -13.827 6.108 1.00 97.44 163 ILE A C 1
ATOM 1299 O O . ILE A 1 163 ? -13.296 -14.583 5.754 1.00 97.44 163 ILE A O 1
ATOM 1303 N N . ILE A 1 164 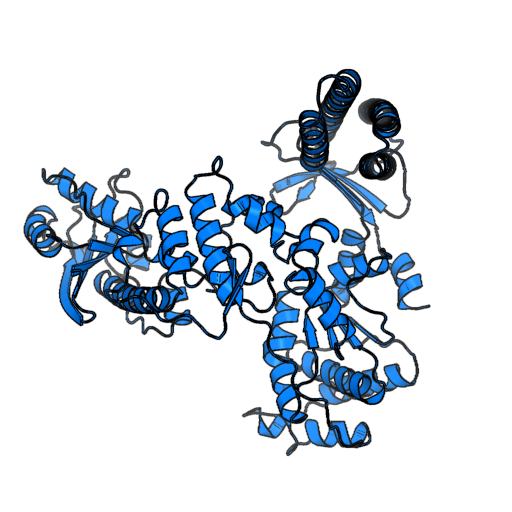? -14.028 -12.932 7.085 1.00 97.38 164 ILE A N 1
ATOM 1304 C CA . ILE A 1 164 ? -12.804 -12.800 7.887 1.00 97.38 164 ILE A CA 1
ATOM 1305 C C . ILE A 1 164 ? -12.489 -14.101 8.630 1.00 97.38 164 ILE A C 1
ATOM 1307 O O . ILE A 1 164 ? -11.352 -14.569 8.567 1.00 97.38 164 ILE A O 1
ATOM 1311 N N . LEU A 1 165 ? -13.478 -14.705 9.297 1.00 95.12 165 LEU A N 1
ATOM 1312 C CA . LEU A 1 165 ? -13.315 -15.968 10.018 1.00 95.12 165 LEU A CA 1
ATOM 1313 C C . LEU A 1 165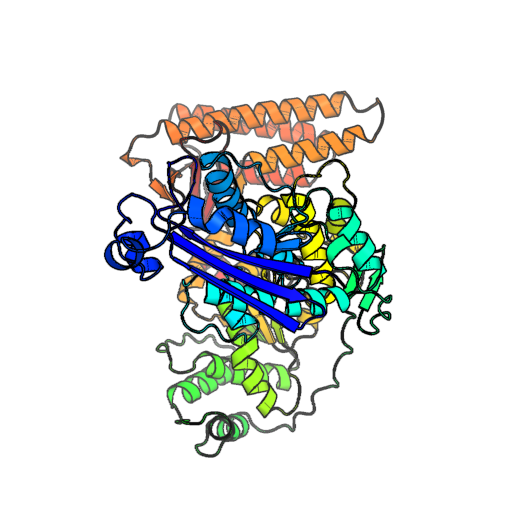 ? -12.899 -17.083 9.060 1.00 95.12 165 LEU A C 1
ATOM 1315 O O . LEU A 1 165 ? -11.893 -17.746 9.298 1.00 95.12 165 LEU A O 1
ATOM 1319 N N . GLN A 1 166 ? -13.591 -17.223 7.926 1.00 94.12 166 GLN A N 1
ATOM 1320 C CA . GLN A 1 166 ? -13.238 -18.204 6.900 1.00 94.12 166 GLN A CA 1
ATOM 1321 C C . GLN A 1 166 ? -11.811 -17.993 6.374 1.00 94.12 166 GLN A C 1
ATOM 1323 O O . GLN A 1 166 ? -11.051 -18.952 6.211 1.00 94.12 166 GLN A O 1
ATOM 1328 N N . LYS A 1 167 ? -11.420 -16.737 6.127 1.00 95.44 167 LYS A N 1
ATOM 1329 C CA . LYS A 1 167 ? -10.071 -16.391 5.673 1.00 95.44 167 LYS A CA 1
ATOM 1330 C C . LYS A 1 167 ? -9.025 -16.741 6.726 1.00 95.44 167 LYS A C 1
ATOM 1332 O O . LYS A 1 167 ? -8.037 -17.390 6.384 1.00 95.44 167 LYS A O 1
ATOM 1337 N N . PHE A 1 168 ? -9.246 -16.366 7.984 1.00 95.19 168 PHE A N 1
ATOM 1338 C CA . PHE A 1 168 ? -8.354 -16.691 9.095 1.00 95.19 168 PHE A CA 1
ATOM 1339 C C . PHE A 1 168 ? -8.220 -18.209 9.253 1.00 95.19 168 PHE A C 1
ATOM 1341 O O . PHE A 1 168 ? -7.105 -18.719 9.270 1.00 95.19 168 PHE A O 1
ATOM 1348 N N . HIS A 1 169 ? -9.329 -18.955 9.235 1.00 93.44 169 HIS A N 1
ATOM 1349 C CA . HIS A 1 169 ? -9.354 -20.425 9.300 1.00 93.44 169 HIS A CA 1
ATOM 1350 C C . HIS A 1 169 ? -8.697 -21.115 8.099 1.00 93.44 169 HIS A C 1
ATOM 1352 O O . HIS A 1 169 ? -8.447 -22.309 8.156 1.00 93.44 169 HIS A O 1
ATOM 1358 N N . SER A 1 170 ? -8.398 -20.410 7.008 1.00 92.31 170 SER A N 1
ATOM 1359 C CA . SER A 1 170 ? -7.652 -20.980 5.874 1.00 92.31 170 SER A CA 1
ATOM 1360 C C . SER A 1 170 ? -6.127 -20.891 6.028 1.00 92.31 170 SER A C 1
ATOM 1362 O O . SER A 1 170 ? -5.387 -21.448 5.212 1.00 92.31 170 SER A O 1
ATOM 1364 N N . LEU A 1 171 ? -5.639 -20.157 7.035 1.00 94.00 171 LEU A N 1
ATOM 1365 C CA . LEU A 1 171 ? -4.209 -19.981 7.275 1.00 94.00 171 LEU A CA 1
ATOM 1366 C C . LEU A 1 171 ? -3.603 -21.212 7.982 1.00 94.00 171 LEU A C 1
ATOM 1368 O O . LEU A 1 171 ? -4.296 -21.866 8.762 1.00 94.00 171 LEU A O 1
ATOM 1372 N N . PRO A 1 172 ? -2.315 -21.534 7.742 1.00 92.31 172 PRO A N 1
ATOM 1373 C CA . PRO A 1 172 ? -1.627 -22.613 8.456 1.00 92.31 172 PRO A CA 1
ATOM 1374 C C . PRO A 1 172 ? -1.565 -22.373 9.972 1.00 92.31 172 PRO A C 1
ATOM 1376 O O . PRO A 1 172 ? -1.388 -21.236 10.409 1.00 92.31 172 PRO A O 1
ATOM 1379 N N . ASN A 1 173 ? -1.600 -23.444 10.773 1.00 89.94 173 ASN A N 1
ATOM 1380 C CA . ASN A 1 173 ? -1.624 -23.339 12.243 1.00 89.94 173 ASN A CA 1
ATOM 1381 C C . ASN A 1 173 ? -0.420 -22.570 12.812 1.00 89.94 173 ASN A C 1
ATOM 1383 O O . ASN A 1 173 ? -0.581 -21.734 13.695 1.00 89.94 173 ASN A O 1
ATOM 1387 N N . GLN A 1 174 ? 0.788 -22.790 12.282 1.00 89.38 174 GLN A N 1
ATOM 1388 C CA . GLN A 1 174 ? 1.973 -22.061 12.749 1.00 89.38 174 GLN A CA 1
ATOM 1389 C C . GLN A 1 174 ? 1.876 -20.554 12.437 1.00 89.38 174 GLN A C 1
ATOM 1391 O O . GLN A 1 174 ? 2.373 -19.734 13.207 1.00 89.38 174 GLN A O 1
ATOM 1396 N N . LEU A 1 175 ? 1.185 -20.162 11.358 1.00 93.94 175 LEU A N 1
ATOM 1397 C CA . LEU A 1 175 ? 0.894 -18.752 11.092 1.00 93.94 175 LEU A CA 1
ATOM 1398 C C . LEU A 1 175 ? -0.147 -18.196 12.082 1.00 93.94 175 LEU A C 1
ATOM 1400 O O . LEU A 1 175 ? -0.002 -17.055 12.516 1.00 93.94 175 LEU A O 1
ATOM 1404 N N . HIS A 1 176 ? -1.145 -18.980 12.513 1.00 93.81 176 HIS A N 1
ATOM 1405 C CA . HIS A 1 176 ? -2.034 -18.561 13.612 1.00 93.81 176 HIS A CA 1
ATOM 1406 C C . HIS A 1 176 ? -1.252 -18.277 14.890 1.00 93.81 176 HIS A C 1
ATOM 1408 O O . HIS A 1 176 ? -1.450 -17.228 15.495 1.00 93.81 176 HIS A O 1
ATOM 1414 N N . GLU A 1 177 ? -0.335 -19.168 15.275 1.00 92.56 177 GLU A N 1
ATOM 1415 C CA . GLU A 1 177 ? 0.501 -18.987 16.468 1.00 92.56 177 GLU A CA 1
ATOM 1416 C C . GLU A 1 177 ? 1.315 -17.690 16.397 1.00 92.56 177 GLU A C 1
ATOM 1418 O O . GLU A 1 177 ? 1.375 -16.938 17.372 1.00 92.56 177 GLU A O 1
ATOM 1423 N N . GLN A 1 178 ? 1.898 -17.388 15.234 1.00 94.12 178 GLN A N 1
ATOM 1424 C CA . GLN A 1 178 ? 2.621 -16.135 15.020 1.00 94.12 178 GLN A CA 1
ATOM 1425 C C . GLN A 1 178 ? 1.709 -14.919 15.144 1.00 94.12 178 GLN A C 1
ATOM 1427 O O . GLN A 1 178 ? 2.055 -13.975 15.848 1.00 94.12 178 GLN A O 1
ATOM 1432 N N . LEU A 1 179 ? 0.541 -14.936 14.500 1.00 95.88 179 LEU A N 1
ATOM 1433 C CA . LEU A 1 179 ? -0.413 -13.830 14.571 1.00 95.88 179 LEU A CA 1
ATOM 1434 C C . LEU A 1 179 ? -0.901 -13.601 16.010 1.00 95.88 179 LEU A C 1
ATOM 1436 O O . LEU A 1 179 ? -0.944 -12.458 16.464 1.00 95.88 179 LEU A O 1
ATOM 1440 N N . ILE A 1 180 ? -1.177 -14.668 16.761 1.00 94.88 180 ILE A N 1
ATOM 1441 C CA . ILE A 1 180 ? -1.580 -14.596 18.173 1.00 94.88 180 ILE A CA 1
ATOM 1442 C C . ILE A 1 180 ? -0.480 -13.975 19.042 1.00 94.88 180 ILE A C 1
ATOM 1444 O O . ILE A 1 180 ? -0.771 -13.163 19.912 1.00 94.88 180 ILE A O 1
ATOM 1448 N N . GLN A 1 181 ? 0.799 -14.265 18.794 1.00 92.75 181 GLN A N 1
ATOM 1449 C CA . GLN A 1 181 ? 1.883 -13.605 19.539 1.00 92.75 181 GLN A CA 1
ATOM 1450 C C . GLN A 1 181 ? 1.899 -12.080 19.332 1.00 92.75 181 GLN A C 1
ATOM 1452 O O . GLN A 1 181 ? 2.268 -11.331 20.242 1.00 92.75 181 GLN A O 1
ATOM 1457 N N . LEU A 1 182 ? 1.473 -11.609 18.156 1.00 92.62 182 LEU A N 1
ATOM 1458 C CA . LEU A 1 182 ? 1.370 -10.183 17.840 1.00 92.62 182 LEU A CA 1
ATOM 1459 C C . LEU A 1 182 ? 0.095 -9.541 18.427 1.00 92.62 182 LEU A C 1
ATOM 1461 O O . LEU A 1 182 ? 0.083 -8.322 18.616 1.00 92.62 182 LEU A O 1
ATOM 1465 N N . SER A 1 183 ? -0.945 -10.326 18.761 1.00 92.12 183 SER A N 1
ATOM 1466 C CA . SER A 1 183 ? -2.268 -9.814 19.172 1.00 92.12 183 SER A CA 1
ATOM 1467 C C . SER A 1 183 ? -2.253 -9.005 20.467 1.00 92.12 183 SER A C 1
ATOM 1469 O O . SER A 1 183 ? -3.094 -8.134 20.654 1.00 92.12 183 SER A O 1
ATOM 1471 N N . THR A 1 184 ? -1.243 -9.197 21.321 1.00 87.69 184 THR A N 1
ATOM 1472 C CA . THR A 1 184 ? -1.121 -8.522 22.631 1.00 87.69 184 THR A CA 1
ATOM 1473 C C . THR A 1 184 ? -1.144 -6.989 22.592 1.00 87.69 184 THR A C 1
ATOM 1475 O O . THR A 1 184 ? -1.346 -6.361 23.629 1.00 87.69 184 THR A O 1
ATOM 1478 N N . GLN A 1 185 ? -0.876 -6.372 21.438 1.00 91.75 185 GLN A N 1
ATOM 1479 C CA . GLN A 1 185 ? -0.903 -4.912 21.251 1.00 91.75 185 GLN A CA 1
ATOM 1480 C C . GLN A 1 185 ? -1.866 -4.485 20.137 1.00 91.75 185 GLN A C 1
ATOM 1482 O O . GLN A 1 185 ? -1.888 -3.307 19.774 1.00 91.75 185 GLN A O 1
ATOM 1487 N N . LEU A 1 186 ? -2.613 -5.435 19.572 1.00 94.25 186 LEU A N 1
ATOM 1488 C CA . LEU A 1 186 ? -3.719 -5.181 18.657 1.00 94.25 186 LEU A CA 1
ATOM 1489 C C . LEU A 1 186 ? -4.981 -4.851 19.461 1.00 94.25 186 LEU A C 1
ATOM 1491 O O . LEU A 1 186 ? -5.031 -5.062 20.673 1.00 94.25 186 LEU A O 1
ATOM 1495 N N . LYS A 1 187 ? -5.995 -4.291 18.801 1.00 93.50 187 LYS A N 1
ATOM 1496 C CA . LYS A 1 187 ? -7.300 -4.073 19.431 1.00 93.50 187 LYS A CA 1
ATOM 1497 C C . LYS A 1 187 ? -8.048 -5.391 19.598 1.00 93.50 187 LYS A C 1
ATOM 1499 O O . LYS A 1 187 ? -8.741 -5.566 20.593 1.00 93.50 187 LYS A O 1
ATOM 1504 N N . THR A 1 188 ? -7.919 -6.281 18.617 1.00 94.94 188 THR A N 1
ATOM 1505 C CA . THR A 1 188 ? -8.578 -7.583 18.587 1.00 94.94 188 THR A CA 1
ATOM 1506 C C . THR A 1 188 ? -7.661 -8.649 19.164 1.00 94.94 188 THR A C 1
ATOM 1508 O O . THR A 1 188 ? -6.538 -8.837 18.686 1.00 94.94 188 THR A O 1
ATOM 1511 N N . ASP A 1 189 ? -8.161 -9.414 20.134 1.00 94.38 189 ASP A N 1
ATOM 1512 C CA . ASP A 1 189 ? -7.500 -10.658 20.507 1.00 94.38 189 ASP A CA 1
ATOM 1513 C C . ASP A 1 189 ? -7.785 -11.731 19.447 1.00 94.38 189 ASP A C 1
ATOM 1515 O O . ASP A 1 189 ? -8.900 -12.229 19.302 1.00 94.38 189 ASP A O 1
ATOM 1519 N N . LEU A 1 190 ? -6.755 -12.093 18.681 1.00 95.44 190 LEU A N 1
ATOM 1520 C CA . LEU A 1 190 ? -6.869 -13.069 17.599 1.00 95.44 190 LEU A CA 1
ATOM 1521 C C . LEU A 1 190 ? -7.152 -14.495 18.096 1.00 95.44 190 LEU A C 1
ATOM 1523 O O . LEU A 1 190 ? -7.552 -15.335 17.290 1.00 95.44 190 LEU A O 1
ATOM 1527 N N . THR A 1 191 ? -6.999 -14.782 19.396 1.00 94.38 191 THR A N 1
ATOM 1528 C CA . THR A 1 191 ? -7.407 -16.081 19.962 1.00 94.38 191 THR A CA 1
ATOM 1529 C C . THR A 1 191 ? -8.912 -16.329 19.812 1.00 94.38 191 THR A C 1
ATOM 1531 O O . THR A 1 191 ? -9.328 -17.474 19.635 1.00 94.38 191 THR A O 1
ATOM 1534 N N . LEU A 1 192 ? -9.717 -15.260 19.755 1.00 93.19 192 LEU A N 1
ATOM 1535 C CA . LEU A 1 192 ? -11.173 -15.293 19.573 1.00 93.19 192 LEU A CA 1
ATOM 1536 C C . LEU A 1 192 ? -11.616 -15.801 18.191 1.00 93.19 192 LEU A C 1
ATOM 1538 O O . LEU A 1 192 ? -12.802 -16.067 17.977 1.00 93.19 192 LEU A O 1
ATOM 1542 N N . LEU A 1 193 ? -10.675 -15.903 17.246 1.00 93.19 193 LEU A N 1
ATOM 1543 C CA . LEU A 1 193 ? -10.909 -16.317 15.862 1.00 93.19 193 LEU A CA 1
ATOM 1544 C C . LEU A 1 193 ? -10.448 -17.752 15.586 1.00 93.19 193 LEU A C 1
ATOM 1546 O O . LEU A 1 193 ? -10.618 -18.225 14.465 1.00 93.19 193 LEU A O 1
ATOM 1550 N N . LEU A 1 194 ? -9.831 -18.441 16.553 1.00 90.69 194 LEU A N 1
ATOM 1551 C CA . LEU A 1 194 ? -9.263 -19.771 16.330 1.00 90.69 194 LEU A CA 1
ATOM 1552 C C . LEU A 1 194 ? -10.334 -20.791 15.893 1.00 90.69 194 LEU A C 1
ATOM 1554 O O . LEU A 1 194 ? -11.428 -20.818 16.462 1.00 90.69 194 LEU A O 1
ATOM 1558 N N . PRO A 1 195 ? -10.037 -21.649 14.898 1.00 85.12 195 PRO A N 1
ATOM 1559 C CA . PRO A 1 195 ? -10.945 -22.721 14.509 1.00 85.12 195 PRO A CA 1
ATOM 1560 C C . PRO A 1 195 ? -11.007 -23.806 15.595 1.00 85.12 195 PRO A C 1
ATOM 1562 O O . PRO A 1 195 ? -10.032 -24.057 16.301 1.00 85.12 195 PRO A O 1
ATOM 1565 N N . GLU A 1 196 ? -12.140 -24.509 15.697 1.00 82.06 196 GLU A N 1
ATOM 1566 C CA . GLU A 1 196 ? -12.300 -25.621 16.655 1.00 82.06 196 GLU A CA 1
ATOM 1567 C C . GLU A 1 196 ? -11.397 -26.823 16.327 1.00 82.06 196 GLU A C 1
ATOM 1569 O O . GLU A 1 196 ? -11.093 -27.638 17.199 1.00 82.06 196 GLU A O 1
ATOM 1574 N N . GLN A 1 197 ? -10.963 -26.941 15.070 1.00 80.44 197 GLN A N 1
ATOM 1575 C CA . GLN A 1 197 ? -10.052 -27.983 14.609 1.00 80.44 197 GLN A CA 1
ATOM 1576 C C . GLN A 1 197 ? -8.834 -27.365 13.917 1.00 80.44 197 GLN A C 1
ATOM 1578 O O . GLN A 1 197 ? -8.984 -26.381 13.191 1.00 80.44 197 GLN A O 1
ATOM 1583 N N . PRO A 1 198 ? -7.637 -27.951 14.103 1.00 75.38 198 PRO A N 1
ATOM 1584 C CA . PRO A 1 198 ? -6.435 -27.487 13.431 1.00 75.38 198 PRO A CA 1
ATOM 1585 C C . PRO A 1 198 ? -6.582 -27.628 11.915 1.00 75.38 198 PRO A C 1
ATOM 1587 O O . PRO A 1 198 ? -7.094 -28.625 11.401 1.00 75.38 198 PRO A O 1
ATOM 1590 N N . VAL A 1 199 ? -6.097 -26.623 11.200 1.00 76.38 199 VAL A N 1
ATOM 1591 C CA . VAL A 1 199 ? -6.190 -26.524 9.744 1.00 76.38 199 VAL A CA 1
ATOM 1592 C C . VAL A 1 199 ? -5.080 -27.360 9.113 1.00 76.38 199 VAL A C 1
ATOM 1594 O O . VAL A 1 199 ? -3.970 -27.442 9.644 1.00 76.38 199 VAL A O 1
ATOM 1597 N N . LEU A 1 200 ? -5.376 -28.009 7.987 1.00 70.06 200 LEU A N 1
ATOM 1598 C CA . LEU A 1 200 ? -4.383 -28.755 7.213 1.00 70.06 200 LEU A CA 1
ATOM 1599 C C . LEU A 1 200 ? -3.347 -27.804 6.592 1.00 70.06 200 LEU A C 1
ATOM 1601 O O . LEU A 1 200 ? -3.680 -26.711 6.137 1.00 70.06 200 LEU A O 1
ATOM 1605 N N . GLU A 1 201 ? -2.093 -28.253 6.533 1.00 78.31 201 GLU A N 1
ATOM 1606 C CA . GLU A 1 201 ? -1.011 -27.543 5.843 1.00 78.31 201 GLU A CA 1
ATOM 1607 C C . GLU A 1 201 ? -1.370 -27.253 4.376 1.00 78.31 201 GLU A C 1
ATOM 1609 O O . GLU A 1 201 ? -1.939 -28.085 3.662 1.00 78.31 201 GLU A O 1
ATOM 1614 N N . ARG A 1 202 ? -1.006 -26.056 3.912 1.00 85.56 202 ARG A N 1
ATOM 1615 C CA . ARG A 1 202 ? -1.260 -25.596 2.545 1.00 85.56 202 ARG A CA 1
ATOM 1616 C C . ARG A 1 202 ? -0.133 -26.028 1.608 1.00 85.56 202 ARG A C 1
ATOM 1618 O O . ARG A 1 202 ? 1.007 -25.592 1.739 1.00 85.56 202 ARG A O 1
ATOM 1625 N N . ASN A 1 203 ? -0.461 -26.843 0.604 1.00 87.31 203 ASN A N 1
ATOM 1626 C CA . ASN A 1 203 ? 0.517 -27.367 -0.360 1.00 87.31 203 ASN A CA 1
ATOM 1627 C C . ASN A 1 203 ? 1.134 -26.297 -1.271 1.00 87.31 203 ASN A C 1
ATOM 1629 O O . ASN A 1 203 ? 2.177 -26.544 -1.879 1.00 87.31 203 ASN A O 1
ATOM 1633 N N . ASP A 1 204 ? 0.502 -25.134 -1.390 1.00 90.75 204 ASP A N 1
ATOM 1634 C CA . ASP A 1 204 ? 0.955 -24.001 -2.193 1.00 90.75 204 ASP A CA 1
ATOM 1635 C C . ASP A 1 204 ? 1.882 -23.042 -1.428 1.00 90.75 204 ASP A C 1
ATOM 1637 O O . ASP A 1 204 ? 2.356 -22.067 -2.010 1.00 90.75 204 ASP A O 1
ATOM 1641 N N . LEU A 1 205 ? 2.186 -23.327 -0.156 1.00 93.38 205 LEU A N 1
ATOM 1642 C CA . LEU A 1 205 ? 3.083 -22.529 0.680 1.00 93.38 205 LEU A CA 1
ATOM 1643 C C . LEU A 1 205 ? 4.373 -23.281 1.023 1.00 93.38 205 LEU A C 1
ATOM 1645 O O . LEU A 1 205 ? 4.425 -24.512 1.037 1.00 93.38 205 LEU A O 1
ATOM 1649 N N . ILE A 1 206 ? 5.430 -22.528 1.308 1.00 92.62 206 ILE A N 1
ATOM 1650 C CA . ILE A 1 206 ? 6.688 -23.026 1.863 1.00 92.62 206 ILE A CA 1
ATOM 1651 C C . ILE A 1 206 ? 7.059 -22.206 3.098 1.00 92.62 206 ILE A C 1
ATOM 1653 O O . ILE A 1 206 ? 6.967 -20.983 3.074 1.00 92.62 206 ILE A O 1
ATOM 1657 N N . ALA A 1 207 ? 7.488 -22.871 4.169 1.00 92.06 207 ALA A N 1
ATOM 1658 C CA . ALA A 1 207 ? 8.000 -22.210 5.363 1.00 92.06 207 ALA A CA 1
ATOM 1659 C C . ALA A 1 207 ? 9.534 -22.130 5.307 1.00 92.06 207 ALA A C 1
ATOM 1661 O O . ALA A 1 207 ? 10.206 -23.155 5.181 1.00 92.06 207 ALA A O 1
ATOM 1662 N N . LEU A 1 208 ? 10.089 -20.922 5.416 1.00 90.44 208 LEU A N 1
ATOM 1663 C CA . LEU A 1 208 ? 11.530 -20.657 5.484 1.00 90.44 208 LEU A CA 1
ATOM 1664 C C . LEU A 1 208 ? 11.807 -19.699 6.636 1.00 90.44 208 LEU A C 1
ATOM 1666 O O . LEU A 1 208 ? 11.173 -18.654 6.716 1.00 90.44 208 LEU A O 1
ATOM 1670 N N . ASN A 1 209 ? 12.728 -20.052 7.535 1.00 87.56 209 ASN A N 1
ATOM 1671 C CA . ASN A 1 209 ? 13.017 -19.281 8.751 1.00 87.56 209 ASN A CA 1
ATOM 1672 C C . ASN A 1 209 ? 11.743 -18.884 9.530 1.00 87.56 209 ASN A C 1
ATOM 1674 O O . ASN A 1 209 ? 11.609 -17.760 10.001 1.00 87.56 209 ASN A O 1
ATOM 1678 N N . ASN A 1 210 ? 10.778 -19.806 9.647 1.00 87.62 210 ASN A N 1
ATOM 1679 C CA . ASN A 1 210 ? 9.455 -19.560 10.240 1.00 87.62 210 ASN A CA 1
ATOM 1680 C C . ASN A 1 210 ? 8.603 -18.497 9.520 1.00 87.62 210 ASN A C 1
ATOM 1682 O O . ASN A 1 210 ? 7.653 -17.993 10.099 1.00 87.62 210 ASN A O 1
ATOM 1686 N N . ILE A 1 211 ? 8.894 -18.151 8.270 1.00 93.25 211 ILE A N 1
ATOM 1687 C CA . ILE A 1 211 ? 8.062 -17.270 7.448 1.00 93.25 211 ILE A CA 1
ATOM 1688 C C . ILE A 1 211 ? 7.445 -18.108 6.331 1.00 93.25 211 ILE A C 1
ATOM 1690 O O . ILE A 1 211 ? 8.156 -18.762 5.565 1.00 93.25 211 ILE A O 1
ATOM 1694 N N . TYR A 1 212 ? 6.115 -18.092 6.235 1.00 94.62 212 TYR A N 1
ATOM 1695 C CA . TYR A 1 212 ? 5.407 -18.718 5.122 1.00 94.62 212 TYR A CA 1
ATOM 1696 C C . TYR A 1 212 ? 5.456 -17.820 3.888 1.00 94.62 212 TYR A C 1
ATOM 1698 O O . TYR A 1 212 ? 5.050 -16.661 3.931 1.00 94.62 212 TYR A O 1
ATOM 1706 N N . LEU A 1 213 ? 5.914 -18.385 2.777 1.00 94.81 213 LEU A N 1
ATOM 1707 C CA . LEU A 1 213 ? 5.922 -17.763 1.461 1.00 94.81 213 LEU A CA 1
ATOM 1708 C C . LEU A 1 213 ? 5.045 -18.571 0.511 1.00 94.81 213 LEU A C 1
ATOM 1710 O O . LEU A 1 213 ? 5.018 -19.805 0.568 1.00 94.81 213 LEU A O 1
ATOM 1714 N N . ARG A 1 214 ? 4.378 -17.892 -0.419 1.00 94.12 214 ARG A N 1
ATOM 1715 C CA . ARG A 1 214 ? 3.764 -18.560 -1.566 1.00 94.12 214 ARG A CA 1
ATOM 1716 C C . ARG A 1 214 ? 4.837 -19.252 -2.409 1.00 94.12 214 ARG A C 1
ATOM 1718 O O . ARG A 1 214 ? 5.884 -18.669 -2.699 1.00 94.12 214 ARG A O 1
ATOM 1725 N N . LYS A 1 215 ? 4.600 -20.512 -2.788 1.00 91.31 215 LYS A N 1
ATOM 1726 C CA . LYS A 1 215 ? 5.516 -21.251 -3.664 1.00 91.31 215 LYS A CA 1
ATOM 1727 C C . LYS A 1 215 ? 5.621 -20.556 -5.014 1.00 91.31 215 LYS A C 1
ATOM 1729 O O . LYS A 1 215 ? 4.623 -20.122 -5.583 1.00 91.31 215 LYS A O 1
ATOM 1734 N N . ILE A 1 216 ? 6.843 -20.508 -5.534 1.00 84.12 216 ILE A N 1
ATOM 1735 C CA . ILE A 1 216 ? 7.124 -19.966 -6.860 1.00 84.12 216 ILE A CA 1
ATOM 1736 C C . ILE A 1 216 ? 6.411 -20.859 -7.892 1.00 84.12 216 ILE A C 1
ATOM 1738 O O . ILE A 1 216 ? 6.643 -22.072 -7.882 1.00 84.12 216 ILE A O 1
ATOM 1742 N N . PRO A 1 217 ? 5.542 -20.304 -8.757 1.00 74.00 217 PRO A N 1
ATOM 1743 C CA . PRO A 1 217 ? 4.867 -21.092 -9.776 1.00 74.00 217 PRO A CA 1
ATOM 1744 C C . PRO A 1 217 ? 5.876 -21.717 -10.748 1.00 74.00 217 PRO A C 1
ATOM 1746 O O . PRO A 1 217 ? 6.864 -21.084 -11.123 1.00 74.00 217 PRO A O 1
ATOM 1749 N N . GLU A 1 218 ? 5.611 -22.946 -11.194 1.00 69.19 218 GLU A N 1
ATOM 1750 C CA . GLU A 1 218 ? 6.401 -23.577 -12.254 1.00 69.19 218 GLU A CA 1
ATOM 1751 C C . GLU A 1 218 ? 6.262 -22.789 -13.569 1.00 69.19 218 GLU A C 1
ATOM 1753 O O . GLU A 1 218 ? 5.172 -22.323 -13.922 1.00 69.19 218 GLU A O 1
ATOM 1758 N N . LYS A 1 219 ? 7.369 -22.634 -14.310 1.00 63.78 219 LYS A N 1
ATOM 1759 C CA . LYS A 1 219 ? 7.360 -21.986 -15.630 1.00 63.78 219 LYS A CA 1
ATOM 1760 C C . LYS A 1 219 ? 6.413 -22.733 -16.573 1.00 63.78 219 LYS A C 1
ATOM 1762 O O . LYS A 1 219 ? 6.547 -23.941 -16.766 1.00 63.78 219 LYS A O 1
ATOM 1767 N N . LYS A 1 220 ? 5.487 -22.003 -17.201 1.00 58.69 220 LYS A N 1
ATOM 1768 C CA . LYS A 1 220 ? 4.665 -22.534 -18.298 1.00 58.69 220 LYS A CA 1
ATOM 1769 C C . LYS A 1 220 ? 5.523 -22.713 -19.558 1.00 58.69 220 LYS A C 1
ATOM 1771 O O . LYS A 1 220 ? 6.470 -21.962 -19.765 1.00 58.69 220 LYS A O 1
ATOM 1776 N N . GLN A 1 221 ? 5.187 -23.740 -20.343 1.00 51.50 221 GLN A N 1
ATOM 1777 C CA . GLN A 1 221 ? 5.926 -24.202 -21.526 1.00 51.50 221 GLN A CA 1
ATOM 1778 C C . GLN A 1 221 ? 6.127 -23.120 -22.599 1.00 51.50 221 GLN A C 1
ATOM 1780 O O . GLN A 1 221 ? 5.344 -22.174 -22.698 1.00 51.50 221 GLN A O 1
ATOM 1785 N N . ASP A 1 222 ? 7.170 -23.328 -23.407 1.00 52.22 222 ASP A N 1
ATOM 1786 C CA . ASP A 1 222 ? 7.627 -22.448 -24.481 1.00 52.22 222 ASP A CA 1
ATOM 1787 C C . ASP A 1 222 ? 6.545 -22.107 -25.517 1.00 52.22 222 ASP A C 1
ATOM 1789 O O . ASP A 1 222 ? 5.624 -22.876 -25.804 1.00 52.22 222 ASP A O 1
ATOM 1793 N N . ILE A 1 223 ? 6.696 -20.924 -26.108 1.00 55.84 223 ILE A N 1
ATOM 1794 C CA . ILE A 1 223 ? 5.785 -20.365 -27.106 1.00 55.84 223 ILE A CA 1
ATOM 1795 C C . ILE A 1 223 ? 5.950 -21.104 -28.433 1.00 55.84 223 ILE A C 1
ATOM 1797 O O . ILE A 1 223 ? 7.030 -21.118 -29.021 1.00 55.84 223 ILE A O 1
ATOM 1801 N N . ILE A 1 224 ? 4.848 -21.651 -28.945 1.00 53.59 224 ILE A N 1
ATOM 1802 C CA . ILE A 1 224 ? 4.749 -22.146 -30.319 1.00 53.59 224 ILE A CA 1
ATOM 1803 C C . ILE A 1 224 ? 3.985 -21.084 -31.112 1.00 53.59 224 ILE A C 1
ATOM 1805 O O . ILE A 1 224 ? 2.756 -21.084 -31.131 1.00 53.59 224 ILE A O 1
ATOM 1809 N N . TYR A 1 225 ? 4.706 -20.149 -31.733 1.00 59.00 225 TYR A N 1
ATOM 1810 C CA . TYR A 1 225 ? 4.112 -19.212 -32.687 1.00 59.00 225 TYR A CA 1
ATOM 1811 C C . TYR A 1 225 ? 4.401 -19.687 -34.112 1.00 59.00 225 TYR A C 1
ATOM 1813 O O . TYR A 1 225 ? 5.559 -19.829 -34.502 1.00 59.00 225 TYR A O 1
ATOM 1821 N N . GLU A 1 226 ? 3.355 -19.936 -34.899 1.00 60.31 226 GLU A N 1
ATOM 1822 C CA . GLU A 1 226 ? 3.502 -20.184 -36.334 1.00 60.31 226 GLU A CA 1
ATOM 1823 C C . GLU A 1 226 ? 3.894 -18.877 -37.031 1.00 60.31 226 GLU A C 1
ATOM 1825 O O . GLU A 1 226 ? 3.156 -17.893 -36.994 1.00 60.31 226 GLU A O 1
ATOM 1830 N N . HIS A 1 227 ? 5.072 -18.862 -37.657 1.00 60.19 227 HIS A N 1
ATOM 1831 C CA . HIS A 1 227 ? 5.583 -17.698 -38.375 1.00 60.19 227 HIS A CA 1
ATOM 1832 C C . HIS A 1 227 ? 4.634 -17.280 -39.515 1.00 60.19 227 HIS A C 1
ATOM 1834 O O . HIS A 1 227 ? 4.571 -17.941 -40.549 1.00 60.19 227 HIS A O 1
ATOM 1840 N N . SER A 1 228 ? 3.946 -16.149 -39.338 1.00 74.94 228 SER A N 1
ATOM 1841 C CA . SER A 1 228 ? 3.267 -15.388 -40.395 1.00 74.94 228 SER A CA 1
ATOM 1842 C C . SER A 1 228 ? 3.971 -14.049 -40.617 1.00 74.94 228 SER A C 1
ATOM 1844 O O . SER A 1 228 ? 4.676 -13.558 -39.726 1.00 74.94 228 SER A O 1
ATOM 1846 N N . SER A 1 229 ? 3.756 -13.423 -41.775 1.00 88.25 229 SER A N 1
ATOM 1847 C CA . SER A 1 229 ? 4.208 -12.043 -41.997 1.00 88.25 229 SER A CA 1
ATOM 1848 C C . SER A 1 229 ? 3.530 -11.071 -41.017 1.00 88.25 229 SER A C 1
ATOM 1850 O O . SER A 1 229 ? 2.466 -11.370 -40.464 1.00 88.25 229 SER A O 1
ATOM 1852 N N . TYR A 1 230 ? 4.140 -9.903 -40.783 1.00 88.94 230 TYR A N 1
ATOM 1853 C CA . TYR A 1 230 ? 3.572 -8.900 -39.874 1.00 88.94 230 TYR A CA 1
ATOM 1854 C C . TYR A 1 230 ? 2.233 -8.345 -40.382 1.00 88.94 230 TYR A C 1
ATOM 1856 O O . TYR A 1 230 ? 1.316 -8.114 -39.599 1.00 88.94 230 TYR A O 1
ATOM 1864 N N . GLN A 1 231 ? 2.083 -8.210 -41.701 1.00 89.62 231 GLN A N 1
ATOM 1865 C CA . GLN A 1 231 ? 0.840 -7.743 -42.310 1.00 89.62 231 GLN A CA 1
ATOM 1866 C C . GLN A 1 231 ? -0.305 -8.743 -42.094 1.00 89.62 231 GLN A C 1
ATOM 1868 O O . GLN A 1 231 ? -1.366 -8.362 -41.609 1.00 89.62 231 GLN A O 1
ATOM 1873 N N . GLU A 1 232 ? -0.069 -10.039 -42.329 1.00 88.56 232 GLU A N 1
ATOM 1874 C CA . GLU A 1 232 ? -1.050 -11.091 -42.012 1.00 88.56 232 GLU A CA 1
ATOM 1875 C C . GLU A 1 232 ? -1.377 -11.134 -40.512 1.00 88.56 232 GLU A C 1
ATOM 1877 O O . GLU A 1 232 ? -2.509 -11.417 -40.118 1.00 88.56 232 GLU A O 1
ATOM 1882 N N . PHE A 1 233 ? -0.389 -10.854 -39.656 1.00 88.75 233 PHE A N 1
ATOM 1883 C CA . PHE A 1 233 ? -0.592 -10.758 -38.214 1.00 88.75 233 PHE A CA 1
ATOM 1884 C C . PHE A 1 233 ? -1.550 -9.613 -37.854 1.00 88.75 233 PHE A C 1
ATOM 1886 O O . PHE A 1 233 ? -2.520 -9.851 -37.133 1.00 88.75 233 PHE A O 1
ATOM 1893 N N . LEU A 1 234 ? -1.343 -8.408 -38.394 1.00 90.06 234 LEU A N 1
ATOM 1894 C CA . LEU A 1 234 ? -2.232 -7.269 -38.154 1.00 90.06 234 LEU A CA 1
ATOM 1895 C C . LEU A 1 234 ? -3.631 -7.481 -38.738 1.00 90.06 234 LEU A C 1
ATOM 1897 O O . LEU A 1 234 ? -4.617 -7.192 -38.058 1.00 90.06 234 LEU A O 1
ATOM 1901 N N . GLU A 1 235 ? -3.740 -8.047 -39.941 1.00 88.06 235 GLU A N 1
ATOM 1902 C CA . GLU A 1 235 ? -5.032 -8.375 -40.555 1.00 88.06 235 GLU A CA 1
ATOM 1903 C C . GLU A 1 235 ? -5.843 -9.333 -39.675 1.00 88.06 235 GLU A C 1
ATOM 1905 O O . GLU A 1 235 ? -7.022 -9.098 -39.415 1.00 88.06 235 GLU A O 1
ATOM 1910 N N . ARG A 1 236 ? -5.219 -10.378 -39.119 1.00 88.44 236 ARG A N 1
ATOM 1911 C CA . ARG A 1 236 ? -5.903 -11.316 -38.209 1.00 88.44 236 ARG A CA 1
ATOM 1912 C C . ARG A 1 236 ? -6.426 -10.657 -36.933 1.00 88.44 236 ARG A C 1
ATOM 1914 O O . ARG A 1 236 ? -7.346 -11.196 -36.315 1.00 88.44 236 ARG A O 1
ATOM 1921 N N . ILE A 1 237 ? -5.854 -9.527 -36.524 1.00 87.62 237 ILE A N 1
ATOM 1922 C CA . ILE A 1 237 ? -6.200 -8.842 -35.277 1.00 87.62 237 ILE A CA 1
ATOM 1923 C C . ILE A 1 237 ? -7.231 -7.737 -35.507 1.00 87.62 237 ILE A C 1
ATOM 1925 O O . ILE A 1 237 ? -8.282 -7.762 -34.862 1.00 87.62 237 ILE A O 1
ATOM 1929 N N . TYR A 1 238 ? -6.941 -6.802 -36.415 1.00 89.62 238 TYR A N 1
ATOM 1930 C CA . TYR A 1 238 ? -7.723 -5.580 -36.629 1.00 89.62 238 TYR A CA 1
ATOM 1931 C C . TYR A 1 238 ? -8.880 -5.727 -37.621 1.00 89.62 238 TYR A C 1
ATOM 1933 O O . TYR A 1 238 ? -9.750 -4.858 -37.682 1.00 89.62 238 TYR A O 1
ATOM 1941 N N . HIS A 1 239 ? -8.916 -6.793 -38.426 1.00 88.56 239 HIS A N 1
ATOM 1942 C CA . HIS A 1 239 ? -9.998 -6.977 -39.390 1.00 88.56 239 HIS A CA 1
ATOM 1943 C C . HIS A 1 239 ? -11.374 -6.999 -38.697 1.00 88.56 239 HIS A C 1
ATOM 1945 O O . HIS A 1 239 ? -11.504 -7.398 -37.541 1.00 88.56 239 HIS A O 1
ATOM 1951 N N . LYS A 1 240 ? -12.439 -6.631 -39.423 1.00 83.62 240 LYS A N 1
ATOM 1952 C CA . LYS A 1 240 ? -13.818 -6.554 -38.887 1.00 83.62 240 LYS A CA 1
ATOM 1953 C C . LYS A 1 240 ? -14.329 -7.866 -38.275 1.00 83.62 240 LYS A C 1
ATOM 1955 O O . LYS A 1 240 ? -15.190 -7.838 -37.410 1.00 83.62 240 LYS A O 1
ATOM 1960 N N . ASN A 1 241 ? -13.773 -8.994 -38.720 1.00 83.56 241 ASN A N 1
ATOM 1961 C CA . ASN A 1 241 ? -14.025 -10.340 -38.186 1.00 83.56 241 ASN A CA 1
ATOM 1962 C C . ASN A 1 241 ? -12.761 -10.957 -37.550 1.00 83.56 241 ASN A C 1
ATOM 1964 O O . ASN A 1 241 ? -12.622 -12.177 -37.497 1.00 83.56 241 ASN A O 1
ATOM 1968 N N . GLY A 1 242 ? -11.791 -10.118 -37.193 1.00 84.88 242 GLY A N 1
ATOM 1969 C CA . GLY A 1 242 ? -10.524 -10.501 -36.589 1.00 84.88 242 GLY A CA 1
ATOM 1970 C C . GLY A 1 242 ? -10.647 -10.727 -35.087 1.00 84.88 242 GLY A C 1
ATOM 1971 O O . GLY A 1 242 ? -11.736 -10.779 -34.513 1.00 84.88 242 GLY A O 1
ATOM 1972 N N . PHE A 1 243 ? -9.501 -10.859 -34.431 1.00 85.44 243 PHE A N 1
ATOM 1973 C CA . PHE A 1 243 ? -9.451 -11.195 -33.018 1.00 85.44 243 PHE A CA 1
ATOM 1974 C C . PHE A 1 243 ? -10.088 -10.141 -32.107 1.00 85.44 243 PHE A C 1
ATOM 1976 O O . PHE A 1 243 ? -10.888 -10.510 -31.249 1.00 85.44 243 PHE A O 1
ATOM 1983 N N . LEU A 1 244 ? -9.797 -8.847 -32.293 1.00 83.81 244 LEU A N 1
ATOM 1984 C CA . LEU A 1 244 ? -10.356 -7.804 -31.420 1.00 83.81 244 LEU A CA 1
ATOM 1985 C C . LEU A 1 244 ? -11.888 -7.747 -31.508 1.00 83.81 244 LEU A C 1
ATOM 1987 O O . LEU A 1 244 ? -12.556 -7.606 -30.485 1.00 83.81 244 LEU A O 1
ATOM 1991 N N . ALA A 1 245 ? -12.443 -7.976 -32.702 1.00 85.56 245 ALA A N 1
ATOM 1992 C CA . ALA A 1 245 ? -13.884 -8.085 -32.919 1.00 85.56 245 ALA A CA 1
ATOM 1993 C C . ALA A 1 245 ? -14.527 -9.256 -32.158 1.00 85.56 245 ALA A C 1
ATOM 1995 O O . ALA A 1 245 ? -15.694 -9.187 -31.788 1.00 85.56 245 ALA A O 1
ATOM 1996 N N . SER A 1 246 ? -13.774 -10.332 -31.905 1.00 84.12 246 SER A N 1
ATOM 1997 C CA . SER A 1 246 ? -14.280 -11.501 -31.176 1.00 84.12 246 SER A CA 1
ATOM 1998 C C . SER A 1 246 ? -14.346 -11.311 -29.656 1.00 84.12 246 SER A C 1
ATOM 2000 O O . SER A 1 246 ? -15.096 -12.024 -28.993 1.00 84.12 246 SER A O 1
ATOM 2002 N N . ILE A 1 247 ? -13.585 -10.357 -29.104 1.00 81.12 247 ILE A N 1
ATOM 2003 C CA . ILE A 1 247 ? -13.492 -10.117 -27.654 1.00 81.12 247 ILE A CA 1
ATOM 2004 C C . ILE A 1 247 ? -14.186 -8.824 -27.203 1.00 81.12 247 ILE A C 1
ATOM 2006 O O . ILE A 1 247 ? -14.582 -8.718 -26.044 1.00 81.12 247 ILE A O 1
ATOM 2010 N N . MET A 1 248 ? -14.355 -7.843 -28.093 1.00 78.88 248 MET A N 1
ATOM 2011 C CA . MET A 1 248 ? -14.991 -6.560 -27.785 1.00 78.88 248 MET A CA 1
ATOM 2012 C C . MET A 1 248 ? -16.404 -6.513 -28.374 1.00 78.88 248 MET A C 1
ATOM 2014 O O . MET A 1 248 ? -16.585 -6.616 -29.583 1.00 78.88 248 MET A O 1
ATOM 2018 N N . LYS A 1 249 ? -17.409 -6.318 -27.509 1.00 73.69 249 LYS A N 1
ATOM 2019 C CA . LYS A 1 249 ? -18.838 -6.352 -27.871 1.00 73.69 249 LYS A CA 1
ATOM 2020 C C . LYS A 1 249 ? -19.237 -5.302 -28.923 1.00 73.69 249 LYS A C 1
ATOM 2022 O O . LYS A 1 2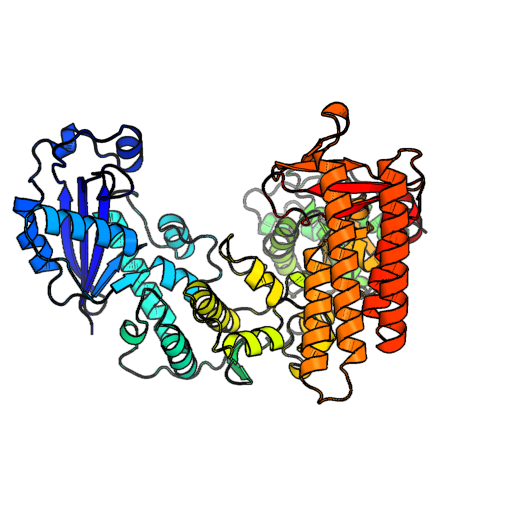49 ? -20.103 -5.586 -29.740 1.00 73.69 249 LYS A O 1
ATOM 2027 N N . ASP A 1 250 ? -18.559 -4.154 -28.925 1.00 79.50 250 ASP A N 1
ATOM 2028 C CA . ASP A 1 250 ? -18.790 -3.019 -29.830 1.00 79.50 250 ASP A CA 1
ATOM 2029 C C . ASP A 1 250 ? -17.479 -2.617 -30.532 1.00 79.50 250 ASP A C 1
ATOM 2031 O O . ASP A 1 250 ? -17.011 -1.479 -30.454 1.00 79.50 250 ASP A O 1
ATOM 2035 N N . TYR A 1 251 ? -16.805 -3.595 -31.143 1.00 82.94 251 TYR A N 1
ATOM 2036 C CA . TYR A 1 251 ? -15.554 -3.346 -31.854 1.00 82.94 251 TYR A CA 1
ATOM 2037 C C . TYR A 1 251 ? -15.776 -2.585 -33.163 1.00 82.94 251 TYR A C 1
ATOM 2039 O O . TYR A 1 251 ? -16.519 -3.027 -34.039 1.00 82.94 251 TYR A O 1
ATOM 2047 N N . GLU A 1 252 ? -15.012 -1.513 -33.344 1.00 83.06 252 GLU A N 1
ATOM 2048 C CA . GLU A 1 252 ? -14.839 -0.854 -34.631 1.00 83.06 252 GLU A CA 1
ATOM 2049 C C . GLU A 1 252 ? -13.354 -0.810 -34.981 1.00 83.06 252 GLU A C 1
ATOM 2051 O O . GLU A 1 252 ? -12.505 -0.504 -34.137 1.00 83.06 252 GLU A O 1
ATOM 2056 N N . MET A 1 253 ? -13.044 -1.122 -36.240 1.00 82.88 253 MET A N 1
ATOM 2057 C CA . MET A 1 253 ? -11.693 -0.984 -36.768 1.00 82.88 253 MET A CA 1
ATOM 2058 C C . MET A 1 253 ? -11.332 0.502 -36.810 1.00 82.88 253 MET A C 1
ATOM 2060 O O . MET A 1 253 ? -12.032 1.294 -37.439 1.00 82.88 253 MET A O 1
ATOM 2064 N N . ARG A 1 254 ? -10.234 0.866 -36.145 1.00 86.94 254 ARG A N 1
ATOM 2065 C CA . ARG A 1 254 ? -9.722 2.239 -36.083 1.00 86.94 254 ARG A CA 1
ATOM 2066 C C . ARG A 1 254 ? -8.455 2.333 -36.921 1.00 86.94 254 ARG A C 1
ATOM 2068 O O . ARG A 1 254 ? -7.477 1.656 -36.610 1.00 86.94 254 ARG A O 1
ATOM 2075 N N . GLU A 1 255 ? -8.469 3.169 -37.956 1.00 87.19 255 GLU A N 1
ATOM 2076 C CA . GLU A 1 255 ? -7.308 3.361 -38.840 1.00 87.19 255 GLU A CA 1
ATOM 2077 C C . GLU A 1 255 ? -6.083 3.866 -38.065 1.00 87.19 255 GLU A C 1
ATOM 2079 O O . GLU A 1 255 ? -4.978 3.390 -38.310 1.00 87.19 255 GLU A O 1
ATOM 2084 N N . ASP A 1 256 ? -6.279 4.710 -37.046 1.00 88.38 256 ASP A N 1
ATOM 2085 C CA . ASP A 1 256 ? -5.187 5.212 -36.204 1.00 88.38 256 ASP A CA 1
ATOM 2086 C C . ASP A 1 256 ? -4.450 4.092 -35.455 1.00 88.38 256 ASP A C 1
ATOM 2088 O O . ASP A 1 256 ? -3.228 4.124 -35.336 1.00 88.38 256 ASP A O 1
ATOM 2092 N N . GLN A 1 257 ? -5.162 3.067 -34.967 1.00 90.62 257 GLN A N 1
ATOM 2093 C CA . GLN A 1 257 ? -4.519 1.930 -34.293 1.00 90.62 257 GLN A CA 1
ATOM 2094 C C . GLN A 1 257 ? -3.623 1.154 -35.261 1.00 90.62 257 GLN A C 1
ATOM 2096 O O . GLN A 1 257 ? -2.495 0.801 -34.913 1.00 90.62 257 GLN A O 1
ATOM 2101 N N . LEU A 1 258 ? -4.120 0.919 -36.479 1.00 91.38 258 LEU A N 1
ATOM 2102 C CA . LEU A 1 258 ? -3.372 0.238 -37.528 1.00 91.38 25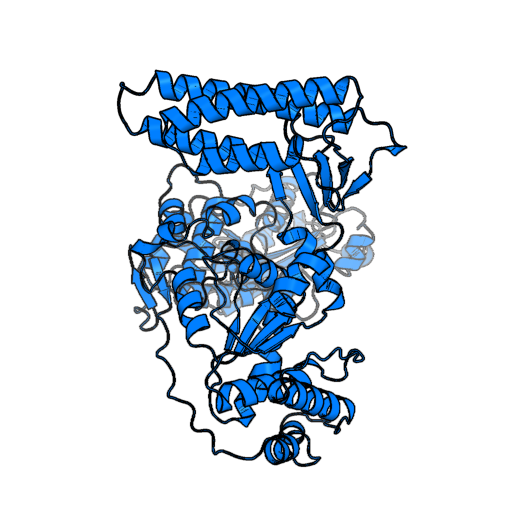8 LEU A CA 1
ATOM 2103 C C . LEU A 1 258 ? -2.133 1.050 -37.925 1.00 91.38 258 LEU A C 1
ATOM 2105 O O . LEU A 1 258 ? -1.027 0.514 -37.910 1.00 91.38 258 LEU A O 1
ATOM 2109 N N . PHE A 1 259 ? -2.308 2.350 -38.171 1.00 92.62 259 PHE A N 1
ATOM 2110 C CA . PHE A 1 259 ? -1.231 3.272 -38.519 1.00 92.62 259 PHE A CA 1
ATOM 2111 C C . PHE A 1 259 ? -0.114 3.288 -37.469 1.00 92.62 259 PHE A C 1
ATOM 2113 O O . PHE A 1 259 ? 1.065 3.217 -37.818 1.00 92.62 259 PHE A O 1
ATOM 2120 N N . ILE A 1 260 ? -0.463 3.345 -36.178 1.00 94.19 260 ILE A N 1
ATOM 2121 C CA . ILE A 1 260 ? 0.516 3.309 -35.083 1.00 94.19 260 ILE A CA 1
ATOM 2122 C C . ILE A 1 260 ? 1.273 1.976 -35.086 1.00 94.19 260 ILE A C 1
ATOM 2124 O O . ILE A 1 260 ? 2.503 1.975 -35.006 1.00 94.19 260 ILE A O 1
ATOM 2128 N N . SER A 1 261 ? 0.561 0.849 -35.201 1.00 95.12 261 SER A N 1
ATOM 2129 C CA . SER A 1 261 ? 1.177 -0.481 -35.224 1.00 95.12 261 SER A CA 1
ATOM 2130 C C . SER A 1 261 ? 2.162 -0.649 -36.387 1.00 95.12 261 SER A C 1
ATOM 2132 O O . SER A 1 261 ? 3.307 -1.047 -36.163 1.00 95.12 261 SER A O 1
ATOM 2134 N N . GLU A 1 262 ? 1.749 -0.289 -37.605 1.00 94.69 262 GLU A N 1
ATOM 2135 C CA . GLU A 1 262 ? 2.587 -0.342 -38.811 1.00 94.69 262 GLU A CA 1
ATOM 2136 C C . GLU A 1 262 ? 3.801 0.582 -38.690 1.00 94.69 262 GLU A C 1
ATOM 2138 O O . GLU A 1 262 ? 4.937 0.146 -38.883 1.00 94.69 262 GLU A O 1
ATOM 2143 N N . THR A 1 263 ? 3.584 1.830 -38.264 1.00 95.81 263 THR A N 1
ATOM 2144 C CA . THR A 1 263 ? 4.656 2.821 -38.105 1.00 95.81 263 THR A CA 1
ATOM 2145 C C . THR A 1 263 ? 5.724 2.335 -37.129 1.00 95.81 263 THR A C 1
ATOM 2147 O O . THR A 1 263 ? 6.917 2.438 -37.427 1.00 95.81 263 THR A O 1
ATOM 2150 N N . ILE A 1 264 ? 5.328 1.794 -35.970 1.00 96.12 264 ILE A N 1
ATOM 2151 C CA . ILE A 1 264 ? 6.271 1.279 -34.967 1.00 96.12 264 ILE A CA 1
ATOM 2152 C C . ILE A 1 264 ? 7.075 0.111 -35.538 1.00 96.12 264 ILE A C 1
ATOM 2154 O O . ILE A 1 264 ? 8.303 0.106 -35.421 1.00 96.12 264 ILE A O 1
ATOM 2158 N N . TYR A 1 265 ? 6.412 -0.856 -36.175 1.00 95.19 265 TYR A N 1
ATOM 2159 C CA . TYR A 1 265 ? 7.095 -2.012 -36.749 1.00 95.19 265 TYR A CA 1
ATOM 2160 C C . TYR A 1 265 ? 8.092 -1.609 -37.843 1.00 95.19 265 TYR A C 1
ATOM 2162 O O . TYR A 1 265 ? 9.250 -2.030 -37.805 1.00 95.19 265 TYR A O 1
ATOM 2170 N N . ASP A 1 266 ? 7.698 -0.724 -38.759 1.00 95.31 266 ASP A N 1
ATOM 2171 C CA . ASP A 1 266 ? 8.572 -0.217 -39.819 1.00 95.31 266 ASP A CA 1
ATOM 2172 C C . ASP A 1 266 ? 9.807 0.496 -39.255 1.00 95.31 266 ASP A C 1
ATOM 2174 O O . ASP A 1 266 ? 10.929 0.316 -39.742 1.00 95.31 266 ASP A O 1
ATOM 2178 N N . HIS A 1 267 ? 9.644 1.281 -38.188 1.00 95.44 267 HIS A N 1
ATOM 2179 C CA . HIS A 1 267 ? 10.758 1.966 -37.526 1.00 95.44 267 HIS A CA 1
ATOM 2180 C C . HIS A 1 267 ? 11.650 0.998 -36.745 1.00 95.44 267 HIS A C 1
ATOM 2182 O O . HIS A 1 267 ? 12.878 1.155 -36.738 1.00 95.44 267 HIS A O 1
ATOM 2188 N N . PHE A 1 268 ? 11.076 -0.064 -36.173 1.00 94.56 268 PHE A N 1
ATOM 2189 C CA . PHE A 1 268 ? 11.852 -1.164 -35.616 1.00 94.56 268 PHE A CA 1
ATOM 2190 C C . PHE A 1 268 ? 12.710 -1.837 -36.699 1.00 94.56 268 PHE A C 1
ATOM 2192 O O . PHE A 1 268 ? 13.920 -1.975 -36.494 1.00 94.56 268 PHE A O 1
ATOM 2199 N N . GLN A 1 269 ? 12.160 -2.164 -37.870 1.00 93.50 269 GLN A N 1
ATOM 2200 C CA . GLN A 1 269 ? 12.933 -2.807 -38.941 1.00 93.50 269 GLN A CA 1
ATOM 2201 C C . GLN A 1 269 ? 13.989 -1.874 -39.555 1.00 93.50 269 GLN A C 1
ATOM 2203 O O . GLN A 1 269 ? 15.135 -2.274 -39.775 1.00 93.50 269 GLN A O 1
ATOM 2208 N N . THR A 1 270 ? 13.640 -0.606 -39.787 1.00 93.19 270 THR A N 1
ATOM 2209 C CA . THR A 1 270 ? 14.530 0.380 -40.429 1.00 93.19 270 THR A CA 1
ATOM 2210 C C . THR A 1 270 ? 15.533 1.038 -39.480 1.00 93.19 270 THR A C 1
ATOM 2212 O O . THR A 1 270 ? 16.382 1.802 -39.941 1.00 93.19 270 THR A O 1
ATOM 2215 N N . LYS A 1 271 ? 15.478 0.720 -38.177 1.00 89.31 271 LYS A N 1
ATOM 2216 C CA . LYS A 1 271 ? 16.328 1.300 -37.120 1.00 89.31 271 LYS A CA 1
ATOM 2217 C C . LYS A 1 271 ? 16.246 2.830 -37.083 1.00 89.31 271 LYS A C 1
ATOM 2219 O O . LYS A 1 271 ? 17.263 3.515 -37.014 1.00 89.31 271 LYS A O 1
ATOM 2224 N N . ARG A 1 272 ? 15.026 3.357 -37.169 1.00 91.06 272 ARG A N 1
ATOM 2225 C CA . ARG A 1 272 ? 14.730 4.792 -37.078 1.00 91.06 272 ARG A CA 1
ATOM 2226 C C . ARG A 1 272 ? 13.910 5.081 -35.828 1.00 91.06 272 ARG A C 1
ATOM 2228 O O . ARG A 1 272 ? 13.283 4.185 -35.271 1.00 91.06 272 ARG A O 1
ATOM 2235 N N . HIS A 1 273 ? 13.887 6.343 -35.417 1.00 91.88 273 HIS A N 1
ATOM 2236 C CA . HIS A 1 273 ? 13.020 6.819 -34.341 1.00 91.88 273 HIS A CA 1
ATOM 2237 C C . HIS A 1 273 ? 11.721 7.378 -34.925 1.00 91.88 273 HIS A C 1
ATOM 2239 O O . HIS A 1 273 ? 11.755 8.045 -35.958 1.00 91.88 273 HIS A O 1
ATOM 2245 N N . ALA A 1 274 ? 10.600 7.121 -34.254 1.00 93.19 274 ALA A N 1
ATOM 2246 C CA . ALA A 1 274 ? 9.299 7.697 -34.576 1.00 93.19 274 ALA A CA 1
ATOM 2247 C C . ALA A 1 274 ? 8.804 8.535 -33.394 1.00 93.19 274 ALA A C 1
ATOM 2249 O O . ALA A 1 274 ? 8.952 8.132 -32.241 1.00 93.19 274 ALA A O 1
ATOM 2250 N N . MET A 1 275 ? 8.189 9.678 -33.691 1.00 93.31 275 MET A N 1
ATOM 2251 C CA . MET A 1 275 ? 7.409 10.453 -32.731 1.00 93.31 275 MET A CA 1
ATOM 2252 C C . MET A 1 275 ? 5.962 10.427 -33.207 1.00 93.31 275 MET A C 1
ATOM 2254 O O . MET A 1 275 ? 5.672 10.880 -34.312 1.00 93.31 275 MET A O 1
ATOM 2258 N N . ILE A 1 276 ? 5.085 9.836 -32.402 1.00 92.81 276 ILE A N 1
ATOM 2259 C CA . ILE A 1 276 ? 3.698 9.562 -32.770 1.00 92.81 276 ILE A CA 1
ATOM 2260 C C . ILE A 1 276 ? 2.804 10.309 -31.785 1.00 92.81 276 ILE A C 1
ATOM 2262 O O . ILE A 1 276 ? 2.807 10.012 -30.591 1.00 92.81 276 ILE A O 1
ATOM 2266 N N . GLU A 1 277 ? 2.048 11.277 -32.291 1.00 91.06 277 GLU A N 1
ATOM 2267 C CA . GLU A 1 277 ? 0.976 11.926 -31.543 1.00 91.06 277 GLU A CA 1
ATOM 2268 C C . GLU A 1 277 ? -0.334 11.182 -31.808 1.00 91.06 277 GLU A C 1
ATOM 2270 O O . GLU A 1 277 ? -0.623 10.788 -32.936 1.00 91.06 277 GLU A O 1
ATOM 2275 N N . ALA A 1 278 ? -1.098 10.939 -30.750 1.00 85.44 278 ALA A N 1
ATOM 2276 C CA . ALA A 1 278 ? -2.313 10.145 -30.801 1.00 85.44 278 ALA A CA 1
ATOM 2277 C C . ALA A 1 278 ? -3.320 10.689 -29.784 1.00 85.44 278 ALA A C 1
ATOM 2279 O O . ALA A 1 278 ? -2.937 11.025 -28.660 1.00 85.44 278 ALA A O 1
ATOM 2280 N N . ASP A 1 279 ? -4.605 10.709 -30.128 1.00 82.31 279 ASP A N 1
ATOM 2281 C CA . ASP A 1 279 ? -5.661 11.173 -29.224 1.00 82.31 279 ASP A CA 1
ATOM 2282 C C . ASP A 1 279 ? -5.947 10.172 -28.096 1.00 82.31 279 ASP A C 1
ATOM 2284 O O . ASP A 1 279 ? -5.724 8.963 -28.209 1.00 82.31 279 ASP A O 1
ATOM 2288 N N . THR A 1 280 ? -6.430 10.656 -26.952 1.00 79.06 280 THR A N 1
ATOM 2289 C CA . THR A 1 280 ? -6.823 9.777 -25.843 1.00 79.06 280 THR A CA 1
ATOM 2290 C C . THR A 1 280 ? -8.039 8.926 -26.226 1.00 79.06 280 THR A C 1
ATOM 2292 O O . THR A 1 280 ? -8.885 9.322 -27.021 1.00 79.06 280 THR A O 1
ATOM 2295 N N . GLY A 1 281 ? -8.128 7.709 -25.683 1.00 74.50 281 GLY A N 1
ATOM 2296 C CA . GLY A 1 281 ? -9.269 6.817 -25.932 1.00 74.50 281 GLY A CA 1
ATOM 2297 C C . GLY A 1 281 ? -9.235 6.037 -27.253 1.00 74.50 281 GLY A C 1
ATOM 2298 O O . GLY A 1 281 ? -10.029 5.114 -27.408 1.00 74.50 281 GLY A O 1
ATOM 2299 N N . ILE A 1 282 ? -8.280 6.290 -28.158 1.00 77.62 282 ILE A N 1
ATOM 2300 C CA . ILE A 1 282 ? -8.170 5.540 -29.426 1.00 77.62 282 ILE A CA 1
ATOM 2301 C C . ILE A 1 282 ? -7.619 4.113 -29.263 1.00 77.62 282 ILE A C 1
ATOM 2303 O O . ILE A 1 282 ? -7.511 3.386 -30.242 1.00 77.62 282 ILE A O 1
ATOM 2307 N N . GLY A 1 283 ? -7.244 3.689 -28.050 1.00 78.19 283 GLY A N 1
ATOM 2308 C CA . GLY A 1 283 ? -6.641 2.374 -27.778 1.00 78.19 283 GLY A CA 1
ATOM 2309 C C . GLY A 1 283 ? -5.154 2.266 -28.147 1.00 78.19 283 GLY A C 1
ATOM 2310 O O . GLY A 1 283 ? -4.709 1.215 -28.604 1.00 78.19 283 GLY A O 1
ATOM 2311 N N . LYS A 1 284 ? -4.385 3.345 -27.933 1.00 87.62 284 LYS A N 1
ATOM 2312 C CA . LYS A 1 284 ? -2.934 3.430 -28.207 1.00 87.62 284 LYS A CA 1
ATOM 2313 C C . LYS A 1 284 ? -2.133 2.265 -27.623 1.00 87.62 284 LYS A C 1
ATOM 2315 O O . LYS A 1 284 ? -1.217 1.772 -28.269 1.00 87.62 284 LYS A O 1
ATOM 2320 N N . SER A 1 285 ? -2.500 1.831 -26.417 1.00 88.69 285 SER A N 1
ATOM 2321 C CA . SER A 1 285 ? -1.816 0.772 -25.677 1.00 88.69 285 SER A CA 1
ATOM 2322 C C . SER A 1 285 ? -1.738 -0.527 -26.468 1.00 88.69 285 SER A C 1
ATOM 2324 O O . SER A 1 285 ? -0.650 -1.045 -26.696 1.00 88.69 285 SER A O 1
ATOM 2326 N N . ILE A 1 286 ? -2.866 -1.000 -27.001 1.00 88.31 286 ILE A N 1
ATOM 2327 C CA . ILE A 1 286 ? -2.886 -2.172 -27.886 1.00 88.31 286 ILE A CA 1
ATOM 2328 C C . ILE A 1 286 ? -2.046 -1.902 -29.142 1.00 88.31 286 ILE A C 1
ATOM 2330 O O . ILE A 1 286 ? -1.240 -2.745 -29.536 1.00 88.31 286 ILE A O 1
ATOM 2334 N N . ALA A 1 287 ? -2.174 -0.708 -29.727 1.00 91.56 287 ALA A N 1
ATOM 2335 C CA . ALA A 1 287 ? -1.501 -0.355 -30.972 1.00 91.56 287 ALA A CA 1
ATOM 2336 C C . ALA A 1 287 ? 0.034 -0.384 -30.889 1.00 91.56 287 ALA A C 1
ATOM 2338 O O . ALA A 1 287 ? 0.674 -0.773 -31.867 1.00 91.56 287 ALA A O 1
ATOM 2339 N N . TYR A 1 288 ? 0.630 -0.048 -29.739 1.00 93.56 288 TYR A N 1
ATOM 2340 C CA . TYR A 1 288 ? 2.074 -0.189 -29.529 1.00 93.56 288 TYR A CA 1
ATOM 2341 C C . TYR A 1 288 ? 2.490 -1.539 -28.925 1.00 93.56 288 TYR A C 1
ATOM 2343 O O . TYR A 1 288 ? 3.628 -1.975 -29.124 1.00 93.56 288 TYR A O 1
ATOM 2351 N N . LEU A 1 289 ? 1.603 -2.239 -28.209 1.00 91.94 289 LEU A N 1
ATOM 2352 C CA . LEU A 1 289 ? 1.910 -3.553 -27.635 1.00 91.94 289 LEU A CA 1
ATOM 2353 C C . LEU A 1 289 ? 2.006 -4.641 -28.709 1.00 91.94 289 LEU A C 1
ATOM 2355 O O . LEU A 1 289 ? 2.908 -5.472 -28.649 1.00 91.94 289 LEU A O 1
ATOM 2359 N N . LEU A 1 290 ? 1.129 -4.625 -29.715 1.00 91.38 290 LEU A N 1
ATOM 2360 C CA . LEU A 1 290 ? 1.127 -5.618 -30.796 1.00 91.38 290 LEU A CA 1
ATOM 2361 C C . LEU A 1 290 ? 2.454 -5.702 -31.577 1.00 91.38 290 LEU A C 1
ATOM 2363 O O . LEU A 1 290 ? 3.015 -6.800 -31.641 1.00 91.38 290 LEU A O 1
ATOM 2367 N N . PRO A 1 291 ? 3.004 -4.604 -32.143 1.00 93.38 291 PRO A N 1
ATOM 2368 C CA . PRO A 1 291 ? 4.330 -4.637 -32.764 1.00 93.38 291 PRO A CA 1
ATOM 2369 C C . PRO A 1 291 ? 5.427 -5.036 -31.773 1.00 93.38 291 PRO A C 1
ATOM 2371 O O . PRO A 1 291 ? 6.338 -5.761 -32.158 1.00 93.38 291 PRO A O 1
ATOM 2374 N N . SER A 1 292 ? 5.337 -4.614 -30.505 1.00 94.00 292 SER A N 1
ATOM 2375 C CA . SER A 1 292 ? 6.331 -4.948 -29.472 1.00 94.00 292 SER A CA 1
ATOM 2376 C C . SER A 1 292 ? 6.407 -6.448 -29.208 1.00 94.00 292 SER A C 1
ATOM 2378 O O . SER A 1 292 ? 7.487 -7.032 -29.203 1.00 94.00 292 SER A O 1
ATOM 2380 N N . VAL A 1 293 ? 5.252 -7.083 -29.022 1.00 90.31 293 VAL A N 1
ATOM 2381 C CA . VAL A 1 293 ? 5.149 -8.526 -28.805 1.00 90.31 293 VAL A CA 1
ATOM 2382 C C . VAL A 1 293 ? 5.627 -9.288 -30.036 1.00 90.31 293 VAL A C 1
ATOM 2384 O O . VAL A 1 293 ? 6.422 -10.217 -29.906 1.00 90.31 293 VAL A O 1
ATOM 2387 N N . TYR A 1 294 ? 5.174 -8.894 -31.229 1.00 90.00 294 TYR A N 1
ATOM 2388 C CA . TYR A 1 294 ? 5.576 -9.553 -32.470 1.00 90.00 294 TYR A CA 1
ATOM 2389 C C . TYR A 1 294 ? 7.095 -9.469 -32.685 1.00 90.00 294 TYR A C 1
ATOM 2391 O O . TYR A 1 294 ? 7.739 -10.486 -32.938 1.00 90.00 294 TYR A O 1
ATOM 2399 N N . GLU A 1 295 ? 7.685 -8.282 -32.516 1.00 92.06 295 GLU A N 1
ATOM 2400 C CA . GLU A 1 295 ? 9.133 -8.066 -32.619 1.00 92.06 295 GLU A CA 1
ATOM 2401 C C . GLU A 1 295 ? 9.903 -8.910 -31.595 1.00 92.06 295 GLU A C 1
ATOM 2403 O O . GLU A 1 295 ? 10.904 -9.543 -31.942 1.00 92.06 295 GLU A O 1
ATOM 2408 N N . ALA A 1 296 ? 9.425 -8.976 -30.349 1.00 90.44 296 ALA A N 1
ATOM 2409 C CA . ALA A 1 296 ? 10.063 -9.774 -29.308 1.00 90.44 296 ALA A CA 1
ATOM 2410 C C . ALA A 1 296 ? 10.048 -11.276 -29.629 1.00 90.44 296 ALA A C 1
ATOM 2412 O O . ALA A 1 296 ? 11.048 -11.966 -29.427 1.00 90.44 296 ALA A O 1
ATOM 2413 N N . ILE A 1 297 ? 8.938 -11.781 -30.178 1.00 85.38 297 ILE A N 1
ATOM 2414 C CA . ILE A 1 297 ? 8.800 -13.181 -30.604 1.00 85.38 297 ILE A CA 1
ATOM 2415 C C . ILE A 1 297 ? 9.727 -13.485 -31.787 1.00 85.38 297 ILE A C 1
ATOM 2417 O O . ILE A 1 297 ? 10.442 -14.484 -31.760 1.00 85.38 297 ILE A O 1
ATOM 2421 N N . VAL A 1 298 ? 9.734 -12.635 -32.818 1.00 86.06 298 VAL A N 1
ATOM 2422 C CA . VAL A 1 298 ? 10.503 -12.876 -34.052 1.00 86.06 298 VAL A CA 1
ATOM 2423 C C . VAL A 1 298 ? 12.008 -12.763 -33.821 1.00 86.06 298 VAL A C 1
ATOM 2425 O O . VAL A 1 298 ? 12.779 -13.542 -34.380 1.00 86.06 298 VAL A O 1
ATOM 2428 N N . THR A 1 299 ? 12.444 -11.800 -33.009 1.00 88.06 299 THR A N 1
ATOM 2429 C CA . THR A 1 299 ? 13.875 -11.541 -32.791 1.00 88.06 299 THR A CA 1
ATOM 2430 C C . THR A 1 299 ? 14.466 -12.312 -31.614 1.00 88.06 299 THR A C 1
ATOM 2432 O O . THR A 1 299 ? 15.691 -12.418 -31.520 1.00 88.06 299 THR A O 1
ATOM 2435 N N . GLY A 1 300 ? 13.625 -12.810 -30.700 1.00 85.56 300 GLY A N 1
ATOM 2436 C CA . GLY A 1 300 ? 14.054 -13.389 -29.426 1.00 85.56 300 GLY A CA 1
ATOM 2437 C C . GLY A 1 300 ? 14.708 -12.376 -28.478 1.00 85.56 300 GLY A C 1
ATOM 2438 O O . GLY A 1 300 ? 15.400 -12.778 -27.545 1.00 85.56 300 GLY A O 1
ATOM 2439 N N . LYS A 1 301 ? 14.547 -11.069 -28.729 1.00 89.19 301 LYS A N 1
ATOM 2440 C CA . LYS A 1 301 ? 15.108 -9.983 -27.912 1.00 89.19 301 LYS A CA 1
ATOM 2441 C C . LYS A 1 301 ? 13.997 -9.215 -27.198 1.00 89.19 301 LYS A C 1
ATOM 2443 O O . LYS A 1 301 ? 12.937 -9.023 -27.789 1.00 89.19 301 LYS A O 1
ATOM 2448 N N . PRO A 1 302 ? 14.235 -8.723 -25.970 1.00 92.69 302 PRO A N 1
ATOM 2449 C CA . PRO A 1 302 ? 13.219 -7.991 -25.234 1.00 92.69 302 PRO A CA 1
ATOM 2450 C C . PRO A 1 302 ? 12.902 -6.639 -25.883 1.00 92.69 302 PRO A C 1
ATOM 2452 O O . PRO A 1 302 ? 13.800 -5.925 -26.348 1.00 92.69 302 PRO A O 1
ATOM 2455 N N . VAL A 1 303 ? 11.624 -6.261 -25.842 1.00 95.19 303 VAL A N 1
ATOM 2456 C CA . VAL A 1 303 ? 11.157 -4.896 -26.116 1.00 95.19 303 VAL A CA 1
ATOM 2457 C C . VAL A 1 303 ? 10.811 -4.216 -24.793 1.00 95.19 303 VAL A C 1
ATOM 2459 O O . VAL A 1 303 ? 10.060 -4.763 -23.983 1.00 95.19 303 VAL A O 1
ATOM 2462 N N . VAL A 1 304 ? 11.360 -3.022 -24.564 1.00 95.50 304 VAL A N 1
ATOM 2463 C CA . VAL A 1 304 ? 11.106 -2.238 -23.347 1.00 95.50 304 VAL A CA 1
ATOM 2464 C C . VAL A 1 304 ? 10.026 -1.198 -23.608 1.00 95.50 304 VAL A C 1
ATOM 2466 O O . VAL A 1 304 ? 10.057 -0.492 -24.614 1.00 95.50 304 VAL A O 1
ATOM 2469 N N . ILE A 1 305 ? 9.086 -1.075 -22.677 1.00 95.81 305 ILE A N 1
ATOM 2470 C CA . ILE A 1 305 ? 8.023 -0.073 -22.684 1.00 95.81 305 ILE A CA 1
ATOM 2471 C C . ILE A 1 305 ? 8.119 0.710 -21.380 1.00 95.81 305 ILE A C 1
ATOM 2473 O O . ILE A 1 305 ? 8.043 0.141 -20.293 1.00 95.81 305 ILE A O 1
ATOM 2477 N N . SER A 1 306 ? 8.296 2.022 -21.480 1.00 94.75 306 SER A N 1
ATOM 2478 C CA . SER A 1 306 ? 8.369 2.918 -20.330 1.00 94.75 306 SER A CA 1
ATOM 2479 C C . SER A 1 306 ? 7.123 3.786 -20.262 1.00 94.75 306 SER A C 1
ATOM 2481 O O . SER A 1 306 ? 6.799 4.458 -21.237 1.00 94.75 306 SER A O 1
ATOM 2483 N N . THR A 1 307 ? 6.448 3.794 -19.114 1.00 92.56 307 THR A N 1
ATOM 2484 C CA . THR A 1 307 ? 5.267 4.629 -18.857 1.00 92.56 307 THR A CA 1
ATOM 2485 C C . THR A 1 307 ? 5.567 5.771 -17.885 1.00 92.56 307 THR A C 1
ATOM 2487 O O . THR A 1 307 ? 6.540 5.741 -17.125 1.00 92.56 307 THR A O 1
ATOM 2490 N N . SER A 1 308 ? 4.680 6.764 -17.829 1.00 84.94 308 SER A N 1
ATOM 2491 C CA . SER A 1 308 ? 4.820 7.892 -16.901 1.00 84.94 308 SER A CA 1
ATOM 2492 C C . SER A 1 308 ? 4.580 7.528 -15.431 1.00 84.94 308 SER A C 1
ATOM 2494 O O . SER A 1 308 ? 5.123 8.178 -14.539 1.00 84.94 308 SER A O 1
ATOM 2496 N N . ASN A 1 309 ? 3.790 6.486 -15.143 1.00 77.12 309 ASN A N 1
ATOM 2497 C CA . ASN A 1 309 ? 3.471 6.081 -13.774 1.00 77.12 309 ASN A CA 1
ATOM 2498 C C . ASN A 1 309 ? 3.169 4.578 -13.627 1.00 77.12 309 ASN A C 1
ATOM 2500 O O . ASN A 1 309 ? 2.873 3.874 -14.593 1.00 77.12 309 ASN A O 1
ATOM 2504 N N . VAL A 1 310 ? 3.215 4.105 -12.377 1.00 77.12 310 VAL A N 1
ATOM 2505 C CA . VAL A 1 310 ? 3.011 2.700 -11.977 1.00 77.12 310 VAL A CA 1
ATOM 2506 C C . VAL A 1 310 ? 1.584 2.191 -12.241 1.00 77.12 310 VAL A C 1
ATOM 2508 O O . VAL A 1 310 ? 1.395 1.015 -12.563 1.00 77.12 310 VAL A O 1
ATOM 2511 N N . ASN A 1 311 ? 0.571 3.059 -12.159 1.00 76.06 311 ASN A N 1
ATOM 2512 C CA . ASN A 1 311 ? -0.817 2.665 -12.417 1.00 76.06 311 ASN A CA 1
ATOM 2513 C C . ASN A 1 311 ? -1.010 2.286 -13.891 1.00 76.06 311 ASN A C 1
ATOM 2515 O O . ASN A 1 311 ? -1.631 1.265 -14.182 1.00 76.06 311 ASN A O 1
ATOM 2519 N N . LEU A 1 312 ? -0.406 3.048 -14.810 1.00 79.44 312 LEU A N 1
ATOM 2520 C CA . LEU A 1 312 ? -0.399 2.725 -16.238 1.00 79.44 312 LEU A CA 1
ATOM 2521 C C . LEU A 1 312 ? 0.299 1.389 -16.518 1.00 79.44 312 LEU A C 1
ATOM 2523 O O . LEU A 1 312 ? -0.215 0.605 -17.305 1.00 79.44 312 LEU A O 1
ATOM 2527 N N . GLN A 1 313 ? 1.401 1.071 -15.827 1.00 82.69 313 GLN A N 1
ATOM 2528 C CA . GLN A 1 313 ? 2.058 -0.242 -15.971 1.00 82.69 313 GLN A CA 1
ATOM 2529 C C . GLN A 1 313 ? 1.110 -1.386 -15.609 1.00 82.69 313 GLN A C 1
ATOM 2531 O O . GLN A 1 313 ? 1.013 -2.386 -16.319 1.00 82.69 313 GLN A O 1
ATOM 2536 N N . THR A 1 314 ? 0.403 -1.225 -14.488 1.00 78.38 314 THR A N 1
ATOM 2537 C CA . THR A 1 314 ? -0.524 -2.239 -13.984 1.00 78.38 314 THR A CA 1
ATOM 2538 C C . THR A 1 314 ? -1.699 -2.417 -14.939 1.00 78.38 314 THR A C 1
ATOM 2540 O O . THR A 1 314 ? -2.087 -3.553 -15.206 1.00 78.38 314 THR A O 1
ATOM 2543 N N . LYS A 1 315 ? -2.221 -1.314 -15.491 1.00 83.75 315 LYS A N 1
ATOM 2544 C CA . LYS A 1 315 ? -3.266 -1.332 -16.517 1.00 83.75 315 LYS A CA 1
ATOM 2545 C C . LYS A 1 315 ? -2.809 -2.080 -17.772 1.00 83.75 315 LYS A C 1
ATOM 2547 O O . LYS A 1 315 ? -3.494 -3.007 -18.195 1.00 83.75 315 LYS A O 1
ATOM 2552 N N . LEU A 1 316 ? -1.623 -1.757 -18.295 1.00 81.75 316 LEU A N 1
ATOM 2553 C CA . LEU A 1 316 ? -1.066 -2.422 -19.478 1.00 81.75 316 LEU A CA 1
ATOM 2554 C C . LEU A 1 316 ? -0.960 -3.935 -19.296 1.00 81.75 316 LEU A C 1
ATOM 2556 O O . LEU A 1 316 ? -1.292 -4.690 -20.203 1.00 81.75 316 LEU A O 1
ATOM 2560 N N . LEU A 1 317 ? -0.522 -4.398 -18.124 1.00 80.62 317 LEU A N 1
ATOM 2561 C CA . LEU A 1 317 ? -0.393 -5.831 -17.875 1.00 80.62 317 LEU A CA 1
ATOM 2562 C C . LEU A 1 317 ? -1.745 -6.517 -17.627 1.00 80.62 317 LEU A C 1
ATOM 2564 O O . LEU A 1 317 ? -1.993 -7.598 -18.162 1.00 80.62 317 LEU A O 1
ATOM 2568 N N . LYS A 1 318 ? -2.596 -5.936 -16.772 1.00 78.62 318 LYS A N 1
ATOM 2569 C CA . LYS A 1 318 ? -3.839 -6.584 -16.326 1.00 78.62 318 LYS A CA 1
ATOM 2570 C C . LYS A 1 318 ? -4.960 -6.496 -17.352 1.00 78.62 318 LYS A C 1
ATOM 2572 O O . LYS A 1 318 ? -5.744 -7.428 -17.431 1.00 78.62 318 LYS A O 1
ATOM 2577 N N . GLU A 1 319 ? -5.048 -5.416 -18.114 1.00 80.94 319 GLU A N 1
ATOM 2578 C CA . GLU A 1 319 ? -6.128 -5.220 -19.083 1.00 80.94 319 GLU A CA 1
ATOM 2579 C C . GLU A 1 319 ? -5.636 -5.543 -20.495 1.00 80.94 319 GLU A C 1
ATOM 2581 O O . GLU A 1 319 ? -6.109 -6.497 -21.114 1.00 80.94 319 GLU A O 1
ATOM 2586 N N . ASP A 1 320 ? -4.635 -4.808 -20.984 1.00 83.25 320 ASP A N 1
ATOM 2587 C CA . ASP A 1 320 ? -4.257 -4.860 -22.401 1.00 83.25 320 ASP A CA 1
ATOM 2588 C C . ASP A 1 320 ? -3.498 -6.152 -22.759 1.00 83.25 320 ASP A C 1
ATOM 2590 O O . ASP A 1 320 ? -3.840 -6.848 -23.718 1.00 83.25 320 ASP A O 1
ATOM 2594 N N . MET A 1 321 ? -2.507 -6.553 -21.958 1.00 81.69 321 MET A N 1
ATOM 2595 C CA . MET A 1 321 ? -1.742 -7.783 -22.203 1.00 81.69 321 MET A CA 1
ATOM 2596 C C . MET A 1 321 ? -2.562 -9.056 -21.985 1.00 81.69 321 MET A C 1
ATOM 2598 O O . MET A 1 321 ? -2.295 -10.062 -22.644 1.00 81.69 321 MET A O 1
ATOM 2602 N N . GLN A 1 322 ? -3.563 -9.046 -21.098 1.00 78.62 322 GLN A N 1
ATOM 2603 C CA . GLN A 1 322 ? -4.463 -10.194 -20.944 1.00 78.62 322 GLN A CA 1
ATOM 2604 C C . GLN A 1 322 ? -5.274 -10.441 -22.220 1.00 78.62 322 GLN A C 1
ATOM 2606 O O . GLN A 1 322 ? -5.395 -11.591 -22.649 1.00 78.62 322 GLN A O 1
ATOM 2611 N N . GLN A 1 323 ? -5.754 -9.374 -22.868 1.00 78.06 323 GLN A N 1
ATOM 2612 C CA . GLN A 1 323 ? -6.434 -9.474 -24.161 1.00 78.06 323 GLN A CA 1
ATOM 2613 C C . GLN A 1 323 ? -5.492 -10.025 -25.237 1.00 78.06 323 GLN A C 1
ATOM 2615 O O . GLN A 1 323 ? -5.856 -10.950 -25.962 1.00 78.06 323 GLN A O 1
ATOM 2620 N N . ILE A 1 324 ? -4.254 -9.523 -25.297 1.00 78.62 324 ILE A N 1
ATOM 2621 C CA . ILE A 1 324 ? -3.251 -9.980 -26.269 1.00 78.62 324 ILE A CA 1
ATOM 2622 C C . ILE A 1 324 ? -2.880 -11.454 -26.043 1.00 78.62 324 ILE A C 1
ATOM 2624 O O . ILE A 1 324 ? -2.837 -12.225 -26.999 1.00 78.62 324 ILE A O 1
ATOM 2628 N N . ASN A 1 325 ? -2.679 -11.897 -24.799 1.00 77.88 325 ASN A N 1
ATOM 2629 C CA . ASN A 1 325 ? -2.358 -13.297 -24.489 1.00 77.88 325 ASN A CA 1
ATOM 2630 C C . ASN A 1 325 ? -3.434 -14.280 -24.985 1.00 77.88 325 ASN A C 1
ATOM 2632 O O . ASN A 1 325 ? -3.112 -15.396 -25.398 1.00 77.88 325 ASN A O 1
ATOM 2636 N N . HIS A 1 326 ? -4.707 -13.872 -24.998 1.00 77.06 326 HIS A N 1
ATOM 2637 C CA . HIS A 1 326 ? -5.781 -14.704 -25.538 1.00 77.06 326 HIS A CA 1
ATOM 2638 C C . HIS A 1 326 ? -5.654 -14.914 -27.064 1.00 77.06 326 HIS A C 1
ATOM 2640 O O . HIS A 1 326 ? -6.003 -15.989 -27.554 1.00 77.06 326 HIS A O 1
ATOM 2646 N N . PHE A 1 327 ? -5.064 -13.965 -27.808 1.00 76.50 327 PHE A N 1
ATOM 2647 C CA . PHE A 1 327 ? -4.807 -14.109 -29.251 1.00 76.50 327 PHE A CA 1
ATOM 2648 C C . PHE A 1 327 ? -3.753 -15.168 -29.551 1.00 76.50 327 PHE A C 1
ATOM 2650 O O . PHE A 1 327 ? -3.952 -16.037 -30.401 1.00 76.50 327 PHE A O 1
ATOM 2657 N N . PHE A 1 328 ? -2.626 -15.100 -28.843 1.00 69.56 328 PHE A N 1
ATOM 2658 C CA . PHE A 1 328 ? -1.476 -15.960 -29.108 1.00 69.56 328 PHE A CA 1
ATOM 2659 C C . PHE A 1 328 ? -1.697 -17.409 -28.663 1.00 69.56 328 PHE A C 1
ATOM 2661 O O . PHE A 1 328 ? -0.901 -18.275 -29.015 1.00 69.56 328 PHE A O 1
ATOM 2668 N N . LYS A 1 329 ? -2.771 -17.695 -27.904 1.00 65.44 329 LYS A N 1
ATOM 2669 C CA . LYS A 1 329 ? -3.042 -19.011 -27.288 1.00 65.44 329 LYS A CA 1
ATOM 2670 C C . LYS A 1 329 ? -1.843 -19.558 -26.489 1.00 65.44 329 LYS A C 1
ATOM 2672 O O . LYS A 1 329 ? -1.777 -20.748 -26.194 1.00 65.44 329 LYS A O 1
ATOM 2677 N N . SER A 1 330 ? -0.918 -18.677 -26.118 1.00 64.69 330 SER A N 1
ATOM 2678 C CA . SER A 1 330 ? 0.311 -18.926 -25.374 1.00 64.69 330 SER A CA 1
ATOM 2679 C C . SER A 1 330 ? 0.543 -17.762 -24.417 1.00 64.69 330 SER A C 1
ATOM 2681 O O . SER A 1 330 ? 0.060 -16.654 -24.651 1.00 64.69 330 SER A O 1
ATOM 2683 N N . THR A 1 331 ? 1.301 -17.995 -23.348 1.00 70.44 331 THR A N 1
ATOM 2684 C CA . THR A 1 331 ? 1.612 -16.931 -22.384 1.00 70.44 331 THR A CA 1
ATOM 2685 C C . THR A 1 331 ? 2.841 -16.181 -22.885 1.00 70.44 331 THR A C 1
ATOM 2687 O O . THR A 1 331 ? 3.919 -16.764 -22.933 1.00 70.44 331 THR A O 1
ATOM 2690 N N . ILE A 1 332 ? 2.687 -14.921 -23.291 1.00 78.38 332 ILE A N 1
ATOM 2691 C CA . ILE A 1 332 ? 3.834 -14.048 -23.561 1.00 78.38 332 ILE A CA 1
ATOM 2692 C C . ILE A 1 332 ? 4.447 -13.681 -22.213 1.00 78.38 332 ILE A C 1
ATOM 2694 O O . ILE A 1 332 ? 3.739 -13.242 -21.301 1.00 78.38 332 ILE A O 1
ATOM 2698 N N . ASN A 1 333 ? 5.760 -13.854 -22.082 1.00 84.38 333 ASN A N 1
ATOM 2699 C CA . ASN A 1 333 ? 6.470 -13.515 -20.857 1.00 84.38 333 ASN A CA 1
ATOM 2700 C C . ASN A 1 333 ? 6.626 -11.997 -20.774 1.00 84.38 333 ASN A C 1
ATOM 2702 O O . ASN A 1 333 ? 7.453 -11.404 -21.472 1.00 84.38 333 ASN A O 1
ATOM 2706 N N . VAL A 1 334 ? 5.811 -11.377 -19.922 1.00 87.00 334 VAL A N 1
ATOM 2707 C CA . VAL A 1 334 ? 5.853 -9.941 -19.646 1.00 87.00 334 VAL A CA 1
ATOM 2708 C C . VAL A 1 334 ? 6.170 -9.710 -18.177 1.00 87.00 334 VAL A C 1
ATOM 2710 O O . VAL A 1 334 ? 5.490 -10.252 -17.306 1.00 87.00 334 VAL A O 1
ATOM 2713 N N . SER A 1 335 ? 7.165 -8.869 -17.901 1.00 89.44 335 SER A N 1
ATOM 2714 C CA . SER A 1 335 ? 7.528 -8.460 -16.540 1.00 89.44 335 SER A CA 1
ATOM 2715 C C . SER A 1 335 ? 7.267 -6.972 -16.323 1.00 89.44 335 SER A C 1
ATOM 2717 O O . SER A 1 335 ? 7.710 -6.151 -17.131 1.00 89.44 335 SER A O 1
ATOM 2719 N N . ILE A 1 336 ? 6.627 -6.620 -15.203 1.00 90.19 336 ILE A N 1
ATOM 2720 C CA . ILE A 1 336 ? 6.645 -5.247 -14.683 1.00 90.19 336 ILE A CA 1
ATOM 2721 C C . ILE A 1 336 ? 7.860 -5.090 -13.779 1.00 90.19 336 ILE A C 1
ATOM 2723 O O . ILE A 1 336 ? 8.003 -5.800 -12.785 1.00 90.19 336 ILE A O 1
ATOM 2727 N N . VAL A 1 337 ? 8.701 -4.119 -14.101 1.00 90.81 337 VAL A N 1
ATOM 2728 C CA . VAL A 1 337 ? 9.930 -3.834 -13.373 1.00 90.81 337 VAL A CA 1
ATOM 2729 C C . VAL A 1 337 ? 9.810 -2.466 -12.703 1.00 90.81 337 VAL A C 1
ATOM 2731 O O . VAL A 1 337 ? 9.520 -1.461 -13.355 1.00 90.81 337 VAL A O 1
ATOM 2734 N N . LYS A 1 338 ? 10.026 -2.431 -11.384 1.00 88.56 338 LYS A N 1
ATOM 2735 C CA . LYS A 1 338 ? 9.992 -1.220 -10.550 1.00 88.56 338 LYS A CA 1
ATOM 2736 C C . LYS A 1 338 ? 11.332 -0.994 -9.851 1.00 88.56 338 LYS A C 1
ATOM 2738 O O . LYS A 1 338 ? 12.206 -1.852 -9.864 1.00 88.56 338 LYS A O 1
ATOM 2743 N N . GLY A 1 339 ? 11.506 0.169 -9.226 1.00 83.06 339 GLY A N 1
ATOM 2744 C CA . GLY A 1 339 ? 12.699 0.442 -8.421 1.00 83.06 339 GLY A CA 1
ATOM 2745 C C . GLY A 1 339 ? 12.811 -0.486 -7.203 1.00 83.06 339 GLY A C 1
ATOM 2746 O O . GLY A 1 339 ? 11.808 -0.950 -6.665 1.00 83.06 339 GLY A O 1
ATOM 2747 N N . LYS A 1 340 ? 14.039 -0.716 -6.719 1.00 84.56 340 LYS A N 1
ATOM 2748 C CA . LYS A 1 340 ? 14.331 -1.562 -5.539 1.00 84.56 340 LYS A CA 1
ATOM 2749 C C . LYS A 1 340 ? 13.508 -1.217 -4.287 1.00 84.56 340 LYS A C 1
ATOM 2751 O O . LYS A 1 340 ? 13.137 -2.102 -3.527 1.00 84.56 340 LYS A O 1
ATOM 2756 N N . ASN A 1 341 ? 13.150 0.057 -4.121 1.00 82.69 341 ASN A N 1
ATOM 2757 C CA . ASN A 1 341 ? 12.343 0.574 -3.014 1.00 82.69 341 ASN A CA 1
ATOM 2758 C C . ASN A 1 341 ? 10.851 0.175 -3.065 1.00 82.69 341 ASN A C 1
ATOM 2760 O O . ASN A 1 341 ? 10.083 0.585 -2.194 1.00 82.69 341 ASN A O 1
ATOM 2764 N N . HIS A 1 342 ? 10.428 -0.587 -4.074 1.00 88.06 342 HIS A N 1
ATOM 2765 C CA . HIS A 1 342 ? 9.097 -1.189 -4.133 1.00 88.06 342 HIS A CA 1
ATOM 2766 C C . HIS A 1 342 ? 9.074 -2.613 -3.572 1.00 88.06 342 HIS A C 1
ATOM 2768 O O . HIS A 1 342 ? 8.030 -3.056 -3.108 1.00 88.06 342 HIS A O 1
ATOM 2774 N N . TYR A 1 343 ? 10.204 -3.321 -3.564 1.00 92.44 343 TYR A N 1
ATOM 2775 C CA . TYR A 1 343 ? 10.245 -4.731 -3.179 1.00 92.44 343 TYR A CA 1
ATOM 2776 C C . TYR A 1 343 ? 10.598 -4.901 -1.703 1.00 92.44 343 TYR A C 1
ATOM 2778 O O . TYR A 1 343 ? 11.498 -4.230 -1.186 1.00 92.44 343 TYR A O 1
ATOM 2786 N N . LEU A 1 344 ? 9.904 -5.822 -1.032 1.00 95.44 344 LEU A N 1
ATOM 2787 C CA . LEU A 1 344 ? 10.230 -6.220 0.335 1.00 95.44 344 LEU A CA 1
ATOM 2788 C C . LEU A 1 344 ? 11.596 -6.923 0.377 1.00 95.44 344 LEU A C 1
ATOM 2790 O O . LEU A 1 344 ? 11.822 -7.872 -0.372 1.00 95.44 344 LEU A O 1
ATOM 2794 N N . SER A 1 345 ? 12.455 -6.511 1.313 1.00 94.75 345 SER A N 1
ATOM 2795 C CA . SER A 1 345 ? 13.610 -7.304 1.738 1.00 94.75 345 SER A CA 1
ATOM 2796 C C . SER A 1 345 ? 13.179 -8.322 2.789 1.00 94.75 345 SER A C 1
ATOM 2798 O O . SER A 1 345 ? 12.764 -7.953 3.894 1.00 94.75 345 SER A O 1
ATOM 2800 N N . LEU A 1 346 ? 13.294 -9.610 2.463 1.00 95.19 346 LEU A N 1
ATOM 2801 C CA . LEU A 1 346 ? 12.933 -10.682 3.397 1.00 95.19 346 LEU A CA 1
ATOM 2802 C C . LEU A 1 346 ? 13.866 -10.705 4.615 1.00 95.19 346 LEU A C 1
ATOM 2804 O O . LEU A 1 346 ? 13.397 -10.931 5.727 1.00 95.19 346 LEU A O 1
ATOM 2808 N N . ALA A 1 347 ? 15.151 -10.374 4.444 1.00 92.31 347 ALA A N 1
ATOM 2809 C CA . ALA A 1 347 ? 16.102 -10.304 5.555 1.00 92.31 347 ALA A CA 1
ATOM 2810 C C . ALA A 1 347 ? 15.770 -9.170 6.544 1.00 92.31 347 ALA A C 1
ATOM 2812 O O . ALA A 1 347 ? 15.820 -9.350 7.768 1.00 92.31 347 ALA A O 1
ATOM 2813 N N . LYS A 1 348 ? 15.390 -7.991 6.029 1.00 92.62 348 LYS A N 1
ATOM 2814 C CA . LYS A 1 348 ? 14.951 -6.873 6.880 1.00 92.62 348 LYS A CA 1
ATOM 2815 C C . LYS A 1 348 ? 13.631 -7.182 7.562 1.00 92.62 348 LYS A C 1
ATOM 2817 O O . LYS A 1 348 ? 13.481 -6.865 8.740 1.00 92.62 348 LYS A O 1
ATOM 2822 N N . PHE A 1 349 ? 12.703 -7.824 6.856 1.00 95.38 349 PHE A N 1
ATOM 2823 C CA . PHE A 1 349 ? 11.438 -8.236 7.449 1.00 95.38 349 PHE A CA 1
ATOM 2824 C C . PHE A 1 349 ? 11.616 -9.278 8.553 1.00 95.38 349 PHE A C 1
ATOM 2826 O O . PHE A 1 349 ? 11.016 -9.127 9.608 1.00 95.38 349 PHE A O 1
ATOM 2833 N N . GLU A 1 350 ? 12.470 -10.283 8.365 1.00 94.25 350 GLU A N 1
ATOM 2834 C CA . GLU A 1 350 ? 12.805 -11.271 9.397 1.00 94.25 350 GLU A CA 1
ATOM 2835 C C . GLU A 1 350 ? 13.358 -10.591 10.660 1.00 94.25 350 GLU A C 1
ATOM 2837 O O . GLU A 1 350 ? 12.887 -10.836 11.772 1.00 94.25 350 GLU A O 1
ATOM 2842 N N . THR A 1 351 ? 14.292 -9.651 10.487 1.00 91.88 351 THR A N 1
ATOM 2843 C CA . THR A 1 351 ? 14.835 -8.859 11.602 1.00 91.88 351 THR A CA 1
ATOM 2844 C C . THR A 1 351 ? 13.741 -8.040 12.290 1.00 91.88 351 THR A C 1
ATOM 2846 O O . THR A 1 351 ? 13.633 -8.043 13.516 1.00 91.88 351 THR A O 1
ATOM 2849 N N . PHE A 1 352 ? 12.903 -7.362 11.504 1.00 92.44 352 PHE A N 1
ATOM 2850 C CA . PHE A 1 352 ? 11.789 -6.559 11.996 1.00 92.44 352 PHE A CA 1
ATOM 2851 C C . PHE A 1 352 ? 10.771 -7.402 12.766 1.00 92.44 352 PHE A C 1
ATOM 2853 O O . PHE A 1 352 ? 10.342 -7.010 13.850 1.00 92.44 352 PHE A O 1
ATOM 2860 N N . LEU A 1 353 ? 10.413 -8.578 12.246 1.00 93.50 353 LEU A N 1
ATOM 2861 C CA . LEU A 1 353 ? 9.472 -9.513 12.851 1.00 93.50 353 LEU A CA 1
ATOM 2862 C C . LEU A 1 353 ? 9.935 -9.913 14.256 1.00 93.50 353 LEU A C 1
ATOM 2864 O O . LEU A 1 353 ? 9.149 -9.825 15.203 1.00 93.50 353 LEU A O 1
ATOM 2868 N N . HIS A 1 354 ? 11.220 -10.245 14.405 1.00 90.44 354 HIS A N 1
ATOM 2869 C CA . HIS A 1 354 ? 11.816 -10.675 15.670 1.00 90.44 354 HIS A CA 1
ATOM 2870 C C . HIS A 1 354 ? 12.212 -9.539 16.625 1.00 90.44 354 HIS A C 1
ATOM 2872 O O . HIS A 1 354 ? 12.539 -9.820 17.781 1.00 90.44 354 HIS A O 1
ATOM 2878 N N . ASP A 1 355 ? 12.147 -8.273 16.200 1.00 88.00 355 ASP A N 1
ATOM 2879 C CA . ASP A 1 355 ? 12.437 -7.134 17.072 1.00 88.00 355 ASP A CA 1
ATOM 2880 C C . ASP A 1 355 ? 11.430 -7.055 18.237 1.00 88.00 355 ASP A C 1
ATOM 2882 O O . ASP A 1 355 ? 10.227 -6.836 18.049 1.00 88.00 355 ASP A O 1
ATOM 2886 N N . GLN A 1 356 ? 11.948 -7.237 19.457 1.00 78.12 356 GLN A N 1
ATOM 2887 C CA . GLN A 1 356 ? 11.203 -7.189 20.716 1.00 78.12 356 GLN A CA 1
ATOM 2888 C C . GLN A 1 356 ? 11.118 -5.781 21.324 1.00 78.12 356 GLN A C 1
ATOM 2890 O O . GLN A 1 356 ? 10.354 -5.581 22.269 1.00 78.12 356 GLN A O 1
ATOM 2895 N N . LEU A 1 357 ? 11.890 -4.811 20.830 1.00 77.25 357 LEU A N 1
ATOM 2896 C CA . LEU A 1 357 ? 11.892 -3.436 21.338 1.00 77.25 357 LEU A CA 1
ATOM 2897 C C . LEU A 1 357 ? 10.737 -2.619 20.744 1.00 77.25 357 LEU A C 1
ATOM 2899 O O . LEU A 1 357 ? 10.188 -1.738 21.405 1.00 77.25 357 LEU A O 1
ATOM 2903 N N . GLN A 1 358 ? 10.331 -2.934 19.515 1.00 75.31 358 GLN A N 1
ATOM 2904 C CA . GLN A 1 358 ? 9.290 -2.217 18.782 1.00 75.31 358 GLN A CA 1
ATOM 2905 C C . GLN A 1 358 ? 7.929 -2.918 18.890 1.00 75.31 358 GLN A C 1
ATOM 2907 O O . GLN A 1 358 ? 7.521 -3.675 18.010 1.00 75.31 358 GLN A O 1
ATOM 2912 N N . LYS A 1 359 ? 7.207 -2.659 19.990 1.00 82.19 359 LYS A N 1
ATOM 2913 C CA . LYS A 1 359 ? 5.913 -3.303 20.294 1.00 82.19 359 LYS A CA 1
ATOM 2914 C C . LYS A 1 359 ? 4.678 -2.418 20.122 1.00 82.19 359 LYS A C 1
ATOM 2916 O O . LYS A 1 359 ? 3.614 -2.787 20.596 1.00 82.19 359 LYS A O 1
ATOM 2921 N N . SER A 1 360 ? 4.769 -1.258 19.472 1.00 90.12 360 SER A N 1
ATOM 2922 C CA . SER A 1 360 ? 3.565 -0.433 19.301 1.00 90.12 360 SER A CA 1
ATOM 2923 C C . SER A 1 360 ? 2.530 -1.120 18.401 1.00 90.12 360 SER A C 1
ATOM 2925 O O . SER A 1 360 ? 2.893 -1.921 17.537 1.00 90.12 360 SER A O 1
ATOM 2927 N N . TYR A 1 361 ? 1.257 -0.743 18.562 1.00 92.31 361 TYR A N 1
ATOM 2928 C CA . TYR A 1 361 ? 0.140 -1.168 17.709 1.00 92.31 361 TYR A CA 1
ATOM 2929 C C . TYR A 1 361 ? 0.503 -1.196 16.212 1.00 92.31 361 TYR A C 1
ATOM 2931 O O . TYR A 1 361 ? 0.277 -2.181 15.517 1.00 92.31 361 TYR A O 1
ATOM 2939 N N . HIS A 1 362 ? 1.154 -0.131 15.735 1.00 90.69 362 HIS A N 1
ATOM 2940 C CA . HIS A 1 362 ? 1.580 0.025 14.343 1.00 90.69 362 HIS A CA 1
ATOM 2941 C C . HIS A 1 362 ? 2.551 -1.050 13.867 1.00 90.69 362 HIS A C 1
ATOM 2943 O O . HIS A 1 362 ? 2.400 -1.574 12.765 1.00 90.69 362 HIS A O 1
ATOM 2949 N N . HIS A 1 363 ? 3.534 -1.389 14.700 1.00 92.81 363 HIS A N 1
ATOM 2950 C CA . HIS A 1 363 ? 4.528 -2.398 14.358 1.00 92.81 363 HIS A CA 1
ATOM 2951 C C . HIS A 1 363 ? 3.879 -3.779 14.297 1.00 92.81 363 HIS A C 1
ATOM 2953 O O . HIS A 1 363 ? 4.104 -4.503 13.332 1.00 92.81 363 HIS A O 1
ATOM 2959 N N . GLN A 1 364 ? 3.025 -4.120 15.270 1.00 94.81 364 GLN A N 1
ATOM 2960 C CA . GLN A 1 364 ? 2.338 -5.415 15.275 1.00 94.81 364 GLN A CA 1
ATOM 2961 C C . GLN A 1 364 ? 1.370 -5.565 14.104 1.00 94.81 364 GLN A C 1
ATOM 2963 O O . GLN A 1 364 ? 1.377 -6.601 13.441 1.00 94.81 364 GLN A O 1
ATOM 2968 N N . LEU A 1 365 ? 0.606 -4.514 13.794 1.00 95.38 365 LEU A N 1
ATOM 2969 C CA . LEU A 1 365 ? -0.299 -4.511 12.651 1.00 95.38 365 LEU A CA 1
ATOM 2970 C C . LEU A 1 365 ? 0.465 -4.770 11.346 1.00 95.38 365 LEU A C 1
ATOM 2972 O O . LEU A 1 365 ? 0.089 -5.653 10.586 1.00 95.38 365 LEU A O 1
ATOM 2976 N N . ILE A 1 366 ? 1.572 -4.060 11.103 1.00 95.56 366 ILE A N 1
ATOM 2977 C CA . ILE A 1 366 ? 2.364 -4.229 9.874 1.00 95.56 366 ILE A CA 1
ATOM 2978 C C . ILE A 1 366 ? 3.022 -5.611 9.807 1.00 95.56 366 ILE A C 1
ATOM 2980 O O . ILE A 1 366 ? 3.031 -6.219 8.737 1.00 95.56 366 ILE A O 1
ATOM 2984 N N . LYS A 1 367 ? 3.532 -6.138 10.930 1.00 96.19 367 LYS A N 1
ATOM 2985 C CA . LYS A 1 367 ? 4.051 -7.516 11.000 1.00 96.19 367 LYS A CA 1
ATOM 2986 C C . LYS A 1 367 ? 2.979 -8.521 10.575 1.00 96.19 367 LYS A C 1
ATOM 2988 O O . LYS A 1 367 ? 3.238 -9.342 9.700 1.00 96.19 367 LYS A O 1
ATOM 2993 N N . ALA A 1 368 ? 1.776 -8.409 11.138 1.00 96.81 368 ALA A N 1
ATOM 2994 C CA . ALA A 1 368 ? 0.653 -9.288 10.829 1.00 96.81 368 ALA A CA 1
ATOM 2995 C C . ALA A 1 368 ? 0.207 -9.174 9.359 1.00 96.81 368 ALA A C 1
ATOM 2997 O O . ALA A 1 368 ? 0.054 -10.192 8.687 1.00 96.81 368 ALA A O 1
ATOM 2998 N N . MET A 1 369 ? 0.084 -7.947 8.834 1.00 97.31 369 MET A N 1
ATOM 2999 C CA . MET A 1 369 ? -0.244 -7.687 7.425 1.00 97.31 369 MET A CA 1
ATOM 3000 C C . MET A 1 369 ? 0.749 -8.359 6.470 1.00 97.31 369 MET A C 1
ATOM 3002 O O . MET A 1 369 ? 0.340 -9.032 5.525 1.00 97.31 369 MET A O 1
ATOM 3006 N N . ILE A 1 370 ? 2.055 -8.184 6.706 1.00 97.69 370 ILE A N 1
ATOM 3007 C CA . ILE A 1 370 ? 3.094 -8.736 5.827 1.00 97.69 370 ILE A CA 1
ATOM 3008 C C . ILE A 1 370 ? 3.130 -10.263 5.930 1.00 97.69 370 ILE A C 1
ATOM 3010 O O . ILE A 1 370 ? 3.214 -10.917 4.895 1.00 97.69 370 ILE A O 1
ATOM 3014 N N . LEU A 1 371 ? 3.011 -10.843 7.131 1.00 97.50 371 LEU A N 1
ATOM 3015 C CA . LEU A 1 371 ? 2.968 -12.300 7.305 1.00 97.50 371 LEU A CA 1
ATOM 3016 C C . LEU A 1 371 ? 1.856 -12.950 6.472 1.00 97.50 371 LEU A C 1
ATOM 3018 O O . LEU A 1 371 ? 2.110 -13.934 5.782 1.00 97.50 371 LEU A O 1
ATOM 3022 N N . VAL A 1 372 ? 0.643 -12.388 6.494 1.00 97.25 372 VAL A N 1
ATOM 3023 C CA . VAL A 1 372 ? -0.467 -12.905 5.680 1.00 97.25 372 VAL A CA 1
ATOM 3024 C C . VAL A 1 372 ? -0.219 -12.648 4.195 1.00 97.25 372 VAL A C 1
ATOM 3026 O O . VAL A 1 372 ? -0.347 -13.567 3.385 1.00 97.25 372 VAL A O 1
ATOM 3029 N N . TRP A 1 373 ? 0.196 -11.434 3.824 1.00 97.75 373 TRP A N 1
ATOM 3030 C CA . TRP A 1 373 ? 0.458 -11.055 2.432 1.00 97.75 373 TRP A CA 1
ATOM 3031 C C . TRP A 1 373 ? 1.520 -11.932 1.751 1.00 97.75 373 TRP A C 1
ATOM 3033 O O . TRP A 1 373 ? 1.378 -12.273 0.574 1.00 97.75 373 TRP A O 1
ATOM 3043 N N . LEU A 1 374 ? 2.555 -12.355 2.483 1.00 97.38 374 LEU A N 1
ATOM 3044 C CA . LEU A 1 374 ? 3.601 -13.250 1.978 1.00 97.38 374 LEU A CA 1
ATOM 3045 C C . LEU A 1 374 ? 3.067 -14.624 1.543 1.00 97.38 374 LEU A C 1
ATOM 3047 O O . LEU A 1 374 ? 3.658 -15.262 0.670 1.00 97.38 374 LEU A O 1
ATOM 3051 N N . THR A 1 375 ? 1.914 -15.050 2.069 1.00 95.31 375 THR A N 1
ATOM 3052 C CA . THR A 1 375 ? 1.223 -16.275 1.629 1.00 95.31 375 THR A CA 1
ATOM 3053 C C . THR A 1 375 ? 0.445 -16.105 0.316 1.00 95.31 375 THR A C 1
ATOM 3055 O O . THR A 1 375 ? -0.085 -17.076 -0.226 1.00 95.31 375 THR A O 1
ATOM 3058 N N . GLU A 1 376 ? 0.370 -14.881 -0.216 1.00 94.25 376 GLU A N 1
ATOM 3059 C CA . GLU A 1 376 ? -0.464 -14.524 -1.369 1.00 94.25 376 GLU A CA 1
ATOM 3060 C C . GLU A 1 376 ? 0.315 -13.878 -2.516 1.00 94.25 376 GLU A C 1
ATOM 3062 O O . GLU A 1 376 ? -0.076 -14.007 -3.680 1.00 94.25 376 GLU A O 1
ATOM 3067 N N . THR A 1 377 ? 1.375 -13.128 -2.214 1.00 94.44 377 THR A N 1
ATOM 3068 C CA . THR A 1 377 ? 2.148 -12.397 -3.223 1.00 94.44 377 THR A CA 1
ATOM 3069 C C . THR A 1 377 ? 3.095 -13.297 -4.007 1.00 94.44 377 THR A C 1
ATOM 3071 O O . THR A 1 377 ? 3.818 -14.113 -3.443 1.00 94.44 377 THR A O 1
ATOM 3074 N N . ASP A 1 378 ? 3.122 -13.097 -5.323 1.00 88.69 378 ASP A N 1
ATOM 3075 C CA . ASP A 1 378 ? 4.105 -13.718 -6.216 1.00 88.69 378 ASP A CA 1
ATOM 3076 C C . ASP A 1 378 ? 5.307 -12.783 -6.462 1.00 88.69 378 ASP A C 1
ATOM 3078 O O . ASP A 1 378 ? 6.409 -13.232 -6.801 1.00 88.69 378 ASP A O 1
ATOM 3082 N N . THR A 1 379 ? 5.111 -11.477 -6.255 1.00 90.19 379 THR A N 1
ATOM 3083 C CA . THR A 1 379 ? 6.029 -10.408 -6.678 1.00 90.19 379 THR A CA 1
ATOM 3084 C C . THR A 1 379 ? 6.836 -9.820 -5.526 1.00 90.19 379 THR A C 1
ATOM 3086 O O . THR A 1 379 ? 7.963 -9.383 -5.747 1.00 90.19 379 THR A O 1
ATOM 3089 N N . GLY A 1 380 ? 6.278 -9.801 -4.308 1.00 93.75 380 GLY A N 1
ATOM 3090 C CA . GLY A 1 380 ? 6.848 -9.078 -3.168 1.00 93.75 380 GLY A CA 1
ATOM 3091 C C . GLY A 1 380 ? 6.861 -7.564 -3.338 1.00 93.75 380 GLY A C 1
ATOM 3092 O O . GLY A 1 380 ? 7.636 -6.878 -2.669 1.00 93.75 380 GLY A O 1
ATOM 3093 N N . ASP A 1 381 ? 6.028 -7.044 -4.233 1.00 93.25 381 ASP A N 1
ATOM 3094 C CA . ASP A 1 381 ? 5.834 -5.620 -4.439 1.00 93.25 381 ASP A CA 1
ATOM 3095 C C . ASP A 1 381 ? 4.958 -5.039 -3.327 1.00 93.25 381 ASP A C 1
ATOM 3097 O O . ASP A 1 381 ? 3.760 -5.305 -3.240 1.00 93.25 381 ASP A O 1
ATOM 3101 N N . LEU A 1 382 ? 5.552 -4.215 -2.471 1.00 93.06 382 LEU A N 1
ATOM 3102 C CA . LEU A 1 382 ? 4.859 -3.593 -1.354 1.00 93.06 382 LEU A CA 1
ATOM 3103 C C . LEU A 1 382 ? 3.771 -2.607 -1.801 1.00 93.06 382 LEU A C 1
ATOM 3105 O O . LEU A 1 382 ? 2.979 -2.187 -0.961 1.00 93.06 382 LEU A O 1
ATOM 3109 N N . ASP A 1 383 ? 3.704 -2.198 -3.072 1.00 89.56 383 ASP A N 1
ATOM 3110 C CA . ASP A 1 383 ? 2.550 -1.446 -3.594 1.00 89.56 383 ASP A CA 1
ATOM 3111 C C . ASP A 1 383 ? 1.269 -2.291 -3.628 1.00 89.56 383 ASP A C 1
ATOM 3113 O O . ASP A 1 383 ? 0.177 -1.733 -3.710 1.00 89.56 383 ASP A O 1
ATOM 3117 N N . GLU A 1 384 ? 1.380 -3.622 -3.539 1.00 91.56 384 GLU A N 1
ATOM 3118 C CA . GLU A 1 384 ? 0.223 -4.507 -3.405 1.00 91.56 384 GLU A CA 1
ATOM 3119 C C . GLU A 1 384 ? -0.514 -4.313 -2.080 1.00 91.56 384 GLU A C 1
ATOM 3121 O O . GLU A 1 384 ? -1.656 -4.746 -1.991 1.00 91.56 384 GLU A O 1
ATOM 3126 N N . ILE A 1 385 ? 0.109 -3.702 -1.064 1.00 92.50 385 ILE A N 1
ATOM 3127 C CA . ILE A 1 385 ? -0.490 -3.531 0.262 1.00 92.50 385 ILE A CA 1
ATOM 3128 C C . ILE A 1 385 ? -0.609 -2.063 0.667 1.00 92.50 385 ILE A C 1
ATOM 3130 O O . ILE A 1 385 ? 0.285 -1.239 0.455 1.00 92.50 385 ILE A O 1
ATOM 3134 N N . GLN A 1 386 ? -1.723 -1.720 1.311 1.00 86.94 386 GLN A N 1
ATOM 3135 C CA . GLN A 1 386 ? -2.002 -0.338 1.692 1.00 86.94 386 GLN A CA 1
ATOM 3136 C C . GLN A 1 386 ? -1.435 -0.008 3.082 1.00 86.94 386 GLN A C 1
ATOM 3138 O O . GLN A 1 386 ? -2.084 -0.183 4.114 1.00 86.94 386 GLN A O 1
ATOM 3143 N N . PHE A 1 387 ? -0.215 0.532 3.110 1.00 83.31 387 PHE A N 1
ATOM 3144 C CA . PHE A 1 387 ? 0.384 1.063 4.337 1.00 83.31 387 PHE A CA 1
ATOM 3145 C C . PHE A 1 387 ? -0.351 2.328 4.811 1.00 83.31 387 PHE A C 1
ATOM 3147 O O . PHE A 1 387 ? -0.538 3.261 4.018 1.00 83.31 387 PHE A O 1
ATOM 3154 N N . PRO A 1 388 ? -0.690 2.448 6.109 1.00 78.19 388 PRO A N 1
ATOM 3155 C CA . PRO A 1 388 ? -1.198 3.703 6.648 1.00 78.19 388 PRO A CA 1
ATOM 3156 C C . PRO A 1 388 ? -0.214 4.850 6.371 1.00 78.19 388 PRO A C 1
ATOM 3158 O O . PRO A 1 388 ? 0.991 4.705 6.558 1.00 78.19 388 PRO A O 1
ATOM 3161 N N . LYS A 1 389 ? -0.710 6.025 5.953 1.00 73.25 389 LYS A N 1
ATOM 3162 C CA . LYS A 1 389 ? 0.141 7.174 5.560 1.00 73.25 389 LYS A CA 1
ATOM 3163 C C . LYS A 1 389 ? 1.175 7.574 6.623 1.00 73.25 389 LYS A C 1
ATOM 3165 O O . LYS A 1 389 ? 2.274 7.994 6.279 1.00 73.25 389 LYS A O 1
ATOM 3170 N N . ARG A 1 390 ? 0.831 7.430 7.905 1.00 73.06 390 ARG A N 1
ATOM 3171 C CA . ARG A 1 390 ? 1.727 7.714 9.039 1.00 73.06 390 ARG A CA 1
ATOM 3172 C C . ARG A 1 390 ? 2.881 6.713 9.188 1.00 73.06 390 ARG A C 1
ATOM 3174 O O . ARG A 1 390 ? 3.923 7.067 9.730 1.00 73.06 390 ARG A O 1
ATOM 3181 N N . ASP A 1 391 ? 2.738 5.513 8.634 1.00 79.44 391 ASP A N 1
ATOM 3182 C CA . ASP A 1 391 ? 3.667 4.393 8.816 1.00 79.44 391 ASP A CA 1
ATOM 3183 C C . ASP A 1 391 ? 4.592 4.178 7.605 1.00 79.44 391 ASP A C 1
ATOM 3185 O O . ASP A 1 391 ? 5.300 3.178 7.508 1.00 79.44 391 ASP A O 1
ATOM 3189 N N . GLN A 1 392 ? 4.641 5.142 6.680 1.00 77.00 392 GLN A N 1
ATOM 3190 C CA . GLN A 1 392 ? 5.513 5.088 5.496 1.00 77.00 392 GLN A CA 1
ATOM 3191 C C . GLN A 1 392 ? 7.005 4.992 5.852 1.00 77.00 392 GLN A C 1
ATOM 3193 O O . GLN A 1 392 ? 7.791 4.435 5.091 1.00 77.00 392 GLN A O 1
ATOM 3198 N N . HIS A 1 393 ? 7.395 5.484 7.028 1.00 77.44 393 HIS A N 1
ATOM 3199 C CA . HIS A 1 393 ? 8.753 5.337 7.546 1.00 77.44 393 HIS A CA 1
ATOM 3200 C C . HIS A 1 393 ? 9.111 3.869 7.846 1.00 77.44 393 HIS A C 1
ATOM 3202 O O . HIS A 1 393 ? 10.244 3.470 7.596 1.00 77.44 393 HIS A O 1
ATOM 3208 N N . ILE A 1 394 ? 8.154 3.051 8.309 1.00 83.94 394 ILE A N 1
ATOM 3209 C CA . ILE A 1 394 ? 8.354 1.608 8.530 1.00 83.94 394 ILE A CA 1
ATOM 3210 C C . ILE A 1 394 ? 8.552 0.921 7.180 1.00 83.94 394 ILE A C 1
ATOM 3212 O O . ILE A 1 394 ? 9.507 0.172 7.002 1.00 83.94 394 ILE A O 1
ATOM 3216 N N . ARG A 1 395 ? 7.720 1.249 6.181 1.00 86.75 395 ARG A N 1
ATOM 3217 C CA . ARG A 1 395 ? 7.882 0.736 4.810 1.00 86.75 395 ARG A CA 1
ATOM 3218 C C . ARG A 1 395 ? 9.295 0.993 4.271 1.00 86.75 395 ARG A C 1
ATOM 3220 O O . ARG A 1 395 ? 9.918 0.078 3.747 1.00 86.75 395 ARG A O 1
ATOM 3227 N N . GLN A 1 396 ? 9.821 2.208 4.430 1.00 80.44 396 GLN A N 1
ATOM 3228 C CA . GLN A 1 396 ? 11.171 2.573 3.968 1.00 80.44 396 GLN A CA 1
ATOM 3229 C C . GLN A 1 396 ? 12.293 1.760 4.634 1.00 80.44 396 GLN A C 1
ATOM 3231 O O . GLN A 1 396 ? 13.366 1.613 4.054 1.00 80.44 396 GLN A O 1
ATOM 3236 N N . GLN A 1 397 ? 12.061 1.220 5.830 1.00 84.12 397 GLN A N 1
ATOM 3237 C CA . GLN A 1 397 ? 13.020 0.357 6.523 1.00 84.12 397 GLN A CA 1
ATOM 3238 C C . GLN A 1 397 ? 12.958 -1.098 6.051 1.00 84.12 397 GLN A C 1
ATOM 3240 O O . GLN A 1 397 ? 13.899 -1.843 6.294 1.00 84.12 397 GLN A O 1
ATOM 3245 N N . LEU A 1 398 ? 11.880 -1.506 5.380 1.00 90.31 398 LEU A N 1
ATOM 3246 C CA . LEU A 1 398 ? 11.644 -2.892 4.967 1.00 90.31 398 LEU A CA 1
ATOM 3247 C C . LEU A 1 398 ? 12.008 -3.169 3.505 1.00 90.31 398 LEU A C 1
ATOM 3249 O O . LEU A 1 398 ? 12.042 -4.324 3.091 1.00 90.31 398 LEU A O 1
ATOM 3253 N N . VAL A 1 399 ? 12.269 -2.131 2.713 1.00 88.94 399 VAL A N 1
ATOM 3254 C CA . VAL A 1 399 ? 12.580 -2.269 1.285 1.00 88.94 399 VAL A CA 1
ATOM 3255 C C . VAL A 1 399 ? 14.045 -2.625 1.035 1.00 88.94 399 VAL A C 1
ATOM 3257 O O . VAL A 1 399 ? 14.921 -2.391 1.876 1.00 88.94 399 VAL A O 1
ATOM 3260 N N . VAL A 1 400 ? 14.333 -3.156 -0.152 1.00 82.75 400 VAL A N 1
ATOM 3261 C CA . VAL A 1 400 ? 15.706 -3.425 -0.599 1.00 82.75 400 VAL A CA 1
ATOM 3262 C C . VAL A 1 400 ? 16.453 -2.108 -0.840 1.00 82.75 400 VAL A C 1
ATOM 3264 O O . VAL A 1 400 ? 16.058 -1.299 -1.682 1.00 82.75 400 VAL A O 1
ATOM 3267 N N . ASN A 1 401 ? 17.570 -1.905 -0.132 1.00 72.75 401 ASN A N 1
ATOM 3268 C CA . ASN A 1 401 ? 18.445 -0.740 -0.328 1.00 72.75 401 ASN A CA 1
ATOM 3269 C C . ASN A 1 401 ? 19.739 -1.138 -1.033 1.00 72.75 401 ASN A C 1
ATOM 3271 O O . ASN A 1 401 ? 20.214 -0.411 -1.910 1.00 72.75 401 ASN A O 1
ATOM 3275 N N . ASN A 1 402 ? 20.280 -2.301 -0.678 1.00 71.19 402 ASN A N 1
ATOM 3276 C CA . ASN A 1 402 ? 21.471 -2.874 -1.278 1.00 71.19 402 ASN A CA 1
ATOM 3277 C C . ASN A 1 402 ? 21.178 -4.318 -1.699 1.00 71.19 402 ASN A C 1
ATOM 3279 O O . ASN A 1 402 ? 20.588 -5.092 -0.951 1.00 71.19 402 ASN A O 1
ATOM 3283 N N . ARG A 1 403 ? 21.617 -4.675 -2.907 1.00 68.81 403 ARG A N 1
ATOM 3284 C CA . ARG A 1 403 ? 21.448 -6.002 -3.502 1.00 68.81 403 ARG A CA 1
ATOM 3285 C C . ARG A 1 403 ? 21.905 -7.128 -2.569 1.00 68.81 403 ARG A C 1
ATOM 3287 O O . ARG A 1 403 ? 21.263 -8.170 -2.490 1.00 68.81 403 ARG A O 1
ATOM 3294 N N . ASN A 1 404 ? 22.995 -6.902 -1.837 1.00 71.50 404 ASN A N 1
ATOM 3295 C CA . ASN A 1 404 ? 23.603 -7.938 -1.007 1.00 71.50 404 ASN A CA 1
ATOM 3296 C C . ASN A 1 404 ? 22.825 -8.243 0.284 1.00 71.50 404 ASN A C 1
ATOM 3298 O O . ASN A 1 404 ? 23.123 -9.240 0.936 1.00 71.50 404 ASN A O 1
ATOM 3302 N N . GLU A 1 405 ? 21.837 -7.419 0.654 1.00 71.00 405 GLU A N 1
ATOM 3303 C CA . GLU A 1 405 ? 21.062 -7.580 1.897 1.00 71.00 405 GLU A CA 1
ATOM 3304 C C . GLU A 1 405 ? 20.235 -8.875 1.903 1.00 71.00 405 GLU A C 1
ATOM 3306 O O . GLU A 1 405 ? 20.083 -9.505 2.946 1.00 71.00 405 GLU A O 1
ATOM 3311 N N . ASP A 1 406 ? 19.758 -9.304 0.733 1.00 79.44 406 ASP A N 1
ATOM 3312 C CA . ASP A 1 406 ? 18.833 -10.432 0.581 1.00 79.44 406 ASP A CA 1
ATOM 3313 C C . ASP A 1 406 ? 19.482 -11.691 -0.019 1.00 79.44 406 ASP A C 1
ATOM 3315 O O . ASP A 1 406 ? 18.794 -12.682 -0.265 1.00 79.44 406 ASP A O 1
ATOM 3319 N N . ILE A 1 407 ? 20.803 -11.699 -0.234 1.00 74.00 407 ILE A N 1
ATOM 3320 C CA . ILE A 1 407 ? 21.510 -12.822 -0.883 1.00 74.00 407 ILE A CA 1
ATOM 3321 C C . ILE A 1 407 ? 21.239 -14.163 -0.187 1.00 74.00 407 ILE A C 1
ATOM 3323 O O . ILE A 1 407 ? 21.094 -15.185 -0.857 1.00 74.00 407 ILE A O 1
ATOM 3327 N N . ASN A 1 408 ? 21.111 -14.162 1.142 1.00 81.31 408 ASN A N 1
ATOM 3328 C CA . ASN A 1 408 ? 20.855 -15.375 1.923 1.00 81.31 408 ASN A CA 1
ATOM 3329 C C . ASN A 1 408 ? 19.480 -16.004 1.641 1.00 81.31 408 ASN A C 1
ATOM 3331 O O . ASN A 1 408 ? 19.291 -17.190 1.896 1.00 81.31 408 ASN A O 1
ATOM 3335 N N . TRP A 1 409 ? 18.541 -15.239 1.082 1.00 88.38 409 TRP A N 1
ATOM 3336 C CA . TRP A 1 409 ? 17.233 -15.737 0.656 1.00 88.38 409 TRP A CA 1
ATOM 3337 C C . TRP A 1 409 ? 17.263 -16.349 -0.753 1.00 88.38 409 TRP A C 1
ATOM 3339 O O . TRP A 1 409 ? 16.302 -17.009 -1.152 1.00 88.38 409 TRP A O 1
ATOM 3349 N N . GLY A 1 410 ? 18.362 -16.192 -1.502 1.00 86.88 410 GLY A N 1
ATOM 3350 C CA . GLY A 1 410 ? 18.583 -16.829 -2.801 1.00 86.88 410 GLY A CA 1
ATOM 3351 C C . GLY A 1 410 ? 17.409 -16.633 -3.766 1.00 86.88 410 GLY A C 1
ATOM 3352 O O . GLY A 1 410 ? 16.953 -15.512 -3.985 1.00 86.88 410 GLY A O 1
ATOM 3353 N N . MET A 1 411 ? 16.874 -17.737 -4.300 1.00 86.50 411 MET A N 1
ATOM 3354 C CA . MET A 1 411 ? 15.722 -17.719 -5.218 1.00 86.50 411 MET A CA 1
ATOM 3355 C C . MET A 1 411 ? 14.420 -17.180 -4.600 1.00 86.50 411 MET A C 1
ATOM 3357 O O . MET A 1 411 ? 13.469 -16.921 -5.330 1.00 86.50 411 MET A O 1
ATOM 3361 N N . TYR A 1 412 ? 14.344 -17.006 -3.277 1.00 90.06 412 TYR A N 1
ATOM 3362 C CA . TYR A 1 412 ? 13.177 -16.429 -2.607 1.00 90.06 412 TYR A CA 1
ATOM 3363 C C . TYR A 1 412 ? 13.244 -14.906 -2.484 1.00 90.06 412 TYR A C 1
ATOM 3365 O O . TYR A 1 412 ? 12.204 -14.297 -2.238 1.00 90.06 412 TYR A O 1
ATOM 3373 N N . SER A 1 413 ? 14.406 -14.281 -2.712 1.00 92.06 413 SER A N 1
ATOM 3374 C CA . SER A 1 413 ? 14.499 -12.819 -2.765 1.00 92.06 413 SER A CA 1
ATOM 3375 C C . SER A 1 413 ? 13.641 -12.282 -3.907 1.00 92.06 413 SER A C 1
ATOM 3377 O O . SER A 1 413 ? 13.900 -12.549 -5.081 1.00 92.06 413 SER A O 1
ATOM 3379 N N . PHE A 1 414 ? 12.621 -11.498 -3.564 1.00 93.06 414 PHE A N 1
ATOM 3380 C CA . PHE A 1 414 ? 11.702 -10.900 -4.530 1.00 93.06 414 PHE A CA 1
ATOM 3381 C C . PHE A 1 414 ? 12.425 -10.035 -5.568 1.00 93.06 414 PHE A C 1
ATOM 3383 O O . PHE A 1 414 ? 12.118 -10.106 -6.759 1.00 93.06 414 PHE A O 1
ATOM 3390 N N . TYR A 1 415 ? 13.433 -9.278 -5.129 1.00 90.38 415 TYR A N 1
ATOM 3391 C CA . TYR A 1 415 ? 14.215 -8.409 -6.001 1.00 90.38 415 TYR A CA 1
ATOM 3392 C C . TYR A 1 415 ? 15.099 -9.191 -6.987 1.00 90.38 415 TYR A C 1
ATOM 3394 O O . TYR A 1 415 ? 15.129 -8.876 -8.177 1.00 90.38 415 TYR A O 1
ATOM 3402 N N . GLU A 1 416 ? 15.774 -10.255 -6.543 1.00 88.25 416 GLU A N 1
ATOM 3403 C CA . GLU A 1 416 ? 16.546 -11.096 -7.472 1.00 88.25 416 GLU A CA 1
ATOM 3404 C C . GLU A 1 416 ? 15.628 -11.887 -8.416 1.00 88.25 416 GLU A C 1
ATOM 3406 O O . GLU A 1 416 ? 15.950 -12.041 -9.596 1.00 88.25 416 GLU A O 1
ATOM 3411 N N . ARG A 1 417 ? 14.445 -12.318 -7.950 1.00 90.00 417 ARG A N 1
ATOM 3412 C CA . ARG A 1 417 ? 13.450 -12.967 -8.815 1.00 90.00 417 ARG A CA 1
ATOM 3413 C C . ARG A 1 417 ? 12.983 -12.056 -9.937 1.00 90.00 417 ARG A C 1
ATOM 3415 O O . ARG A 1 417 ? 12.979 -12.501 -11.081 1.00 90.00 417 ARG A O 1
ATOM 3422 N N . ILE A 1 418 ? 12.600 -10.809 -9.648 1.00 90.00 418 ILE A N 1
ATOM 3423 C CA . ILE A 1 418 ? 12.129 -9.916 -10.716 1.00 90.00 418 ILE A CA 1
ATOM 3424 C C . ILE A 1 418 ? 13.247 -9.590 -11.709 1.00 90.00 418 ILE A C 1
ATOM 3426 O O . ILE A 1 418 ? 12.992 -9.499 -12.904 1.00 90.00 418 ILE A O 1
ATOM 3430 N N . ARG A 1 419 ? 14.500 -9.503 -11.249 1.00 87.81 419 ARG A N 1
ATOM 3431 C CA . ARG A 1 419 ? 15.670 -9.329 -12.118 1.00 87.81 419 ARG A CA 1
ATOM 3432 C C . ARG A 1 419 ? 15.869 -10.525 -13.051 1.00 87.81 419 ARG A C 1
ATOM 3434 O O . ARG A 1 419 ? 16.091 -10.341 -14.248 1.00 87.81 419 ARG A O 1
ATOM 3441 N N . GLN A 1 420 ? 15.752 -11.746 -12.525 1.00 88.25 420 GLN A N 1
ATOM 3442 C CA . GLN A 1 420 ? 15.805 -12.957 -13.343 1.00 88.25 420 GLN A CA 1
ATOM 3443 C C . GLN A 1 420 ? 14.635 -13.004 -14.334 1.00 88.25 420 GLN A C 1
ATOM 3445 O O . GLN A 1 420 ? 14.854 -13.208 -15.526 1.00 88.25 420 GLN A O 1
ATOM 3450 N N . GLN A 1 421 ? 13.410 -12.746 -13.873 1.00 88.56 421 GLN A N 1
ATOM 3451 C CA . GLN A 1 421 ? 12.219 -12.712 -14.723 1.00 88.56 421 GLN A CA 1
ATOM 3452 C C . GLN A 1 421 ? 12.343 -11.670 -15.837 1.00 88.56 421 GLN A C 1
ATOM 3454 O O . GLN A 1 421 ? 12.027 -11.974 -16.983 1.00 88.56 421 GLN A O 1
ATOM 3459 N N . ALA A 1 422 ? 12.853 -10.473 -15.537 1.00 90.06 422 ALA A N 1
ATOM 3460 C CA . ALA A 1 422 ? 13.086 -9.427 -16.528 1.00 90.06 422 ALA A CA 1
ATOM 3461 C C . ALA A 1 422 ? 14.066 -9.892 -17.615 1.00 90.06 422 ALA A C 1
ATOM 3463 O O . ALA A 1 422 ? 13.807 -9.684 -18.796 1.00 90.06 422 ALA A O 1
ATOM 3464 N N . SER A 1 423 ? 15.145 -10.592 -17.241 1.00 88.25 423 SER A N 1
ATOM 3465 C CA . SER A 1 423 ? 16.130 -11.137 -18.193 1.00 88.25 423 SER A CA 1
ATOM 3466 C C . SER A 1 423 ? 15.574 -12.206 -19.142 1.00 88.25 423 SER A C 1
ATOM 3468 O O . SER A 1 423 ? 16.119 -12.414 -20.222 1.00 88.25 423 SER A O 1
ATOM 3470 N N . GLU A 1 424 ? 14.481 -12.860 -18.752 1.00 88.12 424 GLU A N 1
ATOM 3471 C CA . GLU A 1 424 ? 13.807 -13.921 -19.510 1.00 88.12 424 GLU A CA 1
ATOM 3472 C C . GLU A 1 424 ? 12.505 -13.429 -20.172 1.00 88.12 424 GLU A C 1
ATOM 3474 O O . GLU A 1 424 ? 11.802 -14.202 -20.830 1.00 88.12 424 GLU A O 1
ATOM 3479 N N . SER A 1 425 ? 12.159 -12.153 -19.978 1.00 89.69 425 SER A N 1
ATOM 3480 C CA . SER A 1 425 ? 10.925 -11.560 -20.483 1.00 89.69 425 SER A CA 1
ATOM 3481 C C . SER A 1 425 ? 11.083 -11.069 -21.912 1.00 89.69 425 SER A C 1
ATOM 3483 O O . SER A 1 425 ? 12.119 -10.552 -22.319 1.00 89.69 425 SER A O 1
ATOM 3485 N N . GLN A 1 426 ? 10.009 -11.210 -22.676 1.00 89.88 426 GLN A N 1
ATOM 3486 C CA . GLN A 1 426 ? 9.919 -10.759 -24.062 1.00 89.88 426 GLN A CA 1
ATOM 3487 C C . GLN A 1 426 ? 9.502 -9.293 -24.126 1.00 89.88 426 GLN A C 1
ATOM 3489 O O . GLN A 1 426 ? 9.984 -8.535 -24.963 1.00 89.88 426 GLN A O 1
ATOM 3494 N N . VAL A 1 427 ? 8.624 -8.882 -23.212 1.00 92.38 427 VAL A N 1
ATOM 3495 C CA . VAL A 1 427 ? 8.234 -7.484 -23.047 1.00 92.38 427 VAL A CA 1
ATOM 3496 C C . VAL A 1 427 ? 8.497 -7.070 -21.610 1.00 92.38 427 VAL A C 1
ATOM 3498 O O . VAL A 1 427 ? 8.114 -7.759 -20.664 1.00 92.38 427 VAL A O 1
ATOM 3501 N N . ILE A 1 428 ? 9.154 -5.930 -21.442 1.00 94.00 428 ILE A N 1
ATOM 3502 C CA . ILE A 1 428 ? 9.492 -5.383 -20.131 1.00 94.00 428 ILE A CA 1
ATOM 3503 C C . ILE A 1 428 ? 8.790 -4.047 -19.988 1.00 94.00 428 ILE A C 1
ATOM 3505 O O . ILE A 1 428 ? 9.054 -3.118 -20.746 1.00 94.00 428 ILE A O 1
ATOM 3509 N N . ILE A 1 429 ? 7.902 -3.951 -19.004 1.00 94.00 429 ILE A N 1
ATOM 3510 C CA . ILE A 1 429 ? 7.159 -2.731 -18.706 1.00 94.00 429 ILE A CA 1
ATOM 3511 C C . ILE A 1 429 ? 7.801 -2.069 -17.486 1.00 94.00 429 ILE A C 1
ATOM 3513 O O . ILE A 1 429 ? 7.907 -2.674 -16.422 1.00 94.00 429 ILE A O 1
ATOM 3517 N N . THR A 1 430 ? 8.231 -0.822 -17.632 1.00 93.31 430 THR A N 1
ATOM 3518 C CA . THR A 1 430 ? 8.881 -0.022 -16.583 1.00 93.31 430 THR A CA 1
ATOM 3519 C C . THR A 1 430 ? 8.314 1.398 -16.557 1.00 93.31 430 THR A C 1
ATOM 3521 O O . THR A 1 430 ? 7.373 1.713 -17.282 1.00 93.31 430 THR A O 1
ATOM 3524 N N . ASN A 1 431 ? 8.822 2.270 -15.684 1.00 90.19 431 ASN A N 1
ATOM 3525 C CA . ASN A 1 431 ? 8.480 3.694 -15.686 1.00 90.19 431 ASN A CA 1
ATOM 3526 C C . ASN A 1 431 ? 9.664 4.543 -16.139 1.00 90.19 431 ASN A C 1
ATOM 3528 O O . ASN A 1 431 ? 10.812 4.097 -16.164 1.00 90.19 431 ASN A O 1
ATOM 3532 N N . HIS A 1 432 ? 9.368 5.790 -16.488 1.00 90.12 432 HIS A N 1
ATOM 3533 C CA . HIS A 1 432 ? 10.364 6.771 -16.900 1.00 90.12 432 HIS A CA 1
ATOM 3534 C C . HIS A 1 432 ? 11.455 6.973 -15.845 1.00 90.12 432 HIS A C 1
ATOM 3536 O O . HIS A 1 432 ? 12.623 7.113 -16.196 1.00 90.12 432 HIS A O 1
ATOM 3542 N N . ALA A 1 433 ? 11.091 6.942 -14.560 1.00 84.38 433 ALA A N 1
ATOM 3543 C CA . ALA A 1 433 ? 12.017 7.137 -13.450 1.00 84.38 433 ALA A CA 1
ATOM 3544 C C . ALA A 1 433 ? 13.091 6.041 -13.399 1.00 84.38 433 ALA A C 1
ATOM 3546 O O . ALA A 1 433 ? 14.284 6.337 -13.409 1.00 84.38 433 ALA A O 1
ATOM 3547 N N . LEU A 1 434 ? 12.672 4.776 -13.398 1.00 86.69 434 LEU A N 1
ATOM 3548 C CA . LEU A 1 434 ? 13.567 3.627 -13.381 1.00 86.69 434 LEU A CA 1
ATOM 3549 C C . LEU A 1 434 ? 14.368 3.536 -14.679 1.00 86.69 434 LEU A C 1
ATOM 3551 O O . LEU A 1 434 ? 15.572 3.327 -14.613 1.00 86.69 434 LEU A O 1
ATOM 3555 N N . LEU A 1 435 ? 13.734 3.754 -15.836 1.00 89.62 435 LEU A N 1
ATOM 3556 C CA . LEU A 1 435 ? 14.447 3.809 -17.113 1.00 89.62 435 LEU A CA 1
ATOM 3557 C C . LEU A 1 435 ? 15.578 4.851 -17.070 1.00 89.62 435 LEU A C 1
ATOM 3559 O O . LEU A 1 435 ? 16.696 4.559 -17.477 1.00 89.62 435 LEU A O 1
ATOM 3563 N N . SER A 1 436 ? 15.310 6.044 -16.532 1.00 85.12 436 SER A N 1
ATOM 3564 C CA . SER A 1 436 ? 16.310 7.114 -16.413 1.00 85.12 436 SER A CA 1
ATOM 3565 C C . SER A 1 436 ? 17.449 6.754 -15.455 1.00 85.12 436 SER A C 1
ATOM 3567 O O . SER A 1 436 ? 18.605 7.070 -15.733 1.00 85.12 436 SER A O 1
ATOM 3569 N N . LEU A 1 437 ? 17.143 6.072 -14.346 1.00 79.50 437 LEU A N 1
ATOM 3570 C CA . LEU A 1 437 ? 18.154 5.581 -13.406 1.00 79.50 437 LEU A CA 1
ATOM 3571 C C . LEU A 1 437 ? 19.037 4.499 -14.038 1.00 79.50 437 LEU A C 1
ATOM 3573 O O . LEU A 1 437 ? 20.260 4.586 -13.942 1.00 79.50 437 LEU A O 1
ATOM 3577 N N . ASP A 1 438 ? 18.432 3.534 -14.732 1.00 82.75 438 ASP A N 1
ATOM 3578 C CA . ASP A 1 438 ? 19.144 2.443 -15.406 1.00 82.75 438 ASP A CA 1
ATOM 3579 C C . ASP A 1 438 ? 20.047 2.956 -16.537 1.00 82.75 438 ASP A C 1
ATOM 3581 O O . ASP A 1 438 ? 21.101 2.386 -16.795 1.00 82.75 438 ASP A O 1
ATOM 3585 N N . LEU A 1 439 ? 19.708 4.081 -17.175 1.00 79.62 439 LEU A N 1
ATOM 3586 C CA . LEU A 1 439 ? 20.601 4.731 -18.140 1.00 79.62 439 LEU A CA 1
ATOM 3587 C C . LEU A 1 439 ? 21.878 5.298 -17.489 1.00 79.62 439 LEU A C 1
ATOM 3589 O O . LEU A 1 439 ? 22.840 5.593 -18.200 1.00 79.62 439 LEU A O 1
ATOM 3593 N N . LYS A 1 440 ? 21.915 5.509 -16.167 1.00 71.56 440 LYS A N 1
ATOM 3594 C CA . LYS A 1 440 ? 23.051 6.104 -15.432 1.00 71.56 440 LYS A CA 1
ATOM 3595 C C . LYS A 1 440 ? 23.928 5.060 -14.736 1.00 71.56 440 LYS A C 1
ATOM 3597 O O . LYS A 1 440 ? 25.109 5.328 -14.512 1.00 71.56 440 LYS A O 1
ATOM 3602 N N . THR A 1 441 ? 23.373 3.909 -14.364 1.00 70.12 441 THR A N 1
ATOM 3603 C CA . THR A 1 441 ? 24.054 2.895 -13.548 1.00 70.12 441 THR A CA 1
ATOM 3604 C C . THR A 1 441 ? 24.577 1.724 -14.382 1.00 70.12 441 THR A C 1
ATOM 3606 O O . THR A 1 441 ? 24.040 1.388 -15.428 1.00 70.12 441 THR A O 1
ATOM 3609 N N . ASN A 1 442 ? 25.635 1.066 -13.894 1.00 62.44 442 ASN A N 1
ATOM 3610 C CA . ASN A 1 442 ? 26.122 -0.198 -14.471 1.00 62.44 442 ASN A CA 1
ATOM 3611 C C . ASN A 1 442 ? 25.421 -1.435 -13.875 1.00 62.44 442 ASN A C 1
ATOM 3613 O O . ASN A 1 442 ? 25.518 -2.521 -14.439 1.00 62.44 442 ASN A O 1
ATOM 3617 N N . ASP A 1 443 ? 24.748 -1.296 -12.727 1.00 67.31 443 ASP A N 1
ATOM 3618 C CA . ASP A 1 443 ? 23.871 -2.334 -12.169 1.00 67.31 443 ASP A CA 1
ATOM 3619 C C . ASP A 1 443 ? 22.438 -2.010 -12.594 1.00 67.31 443 ASP A C 1
ATOM 3621 O O . ASP A 1 443 ? 21.722 -1.295 -11.891 1.00 67.31 443 ASP A O 1
ATOM 3625 N N . THR A 1 444 ? 22.074 -2.452 -13.800 1.00 75.31 444 THR A N 1
ATOM 3626 C CA . THR A 1 444 ? 20.747 -2.227 -14.381 1.00 75.31 444 THR A CA 1
ATOM 3627 C C . THR A 1 444 ? 19.799 -3.357 -14.011 1.00 75.31 444 THR A C 1
ATOM 3629 O O . THR A 1 444 ? 20.180 -4.534 -13.953 1.00 75.31 444 THR A O 1
ATOM 3632 N N . LEU A 1 445 ? 18.543 -2.997 -13.752 1.00 81.56 445 LEU A N 1
ATOM 3633 C CA . LEU A 1 445 ? 17.474 -3.965 -13.530 1.00 81.56 445 LEU A CA 1
ATOM 3634 C C . LEU A 1 445 ? 16.835 -4.382 -14.859 1.00 81.56 445 LEU A C 1
ATOM 3636 O O . LEU A 1 445 ? 16.416 -5.528 -15.023 1.00 81.56 445 LEU A O 1
ATOM 3640 N N . ILE A 1 446 ? 16.806 -3.459 -15.820 1.00 87.81 446 ILE A N 1
ATOM 3641 C CA . ILE A 1 446 ? 16.393 -3.701 -17.193 1.00 87.81 446 ILE A CA 1
ATOM 3642 C C . ILE A 1 446 ? 17.576 -4.368 -17.935 1.00 87.81 446 ILE A C 1
ATOM 3644 O O . ILE A 1 446 ? 18.681 -3.809 -17.970 1.00 87.81 446 ILE A O 1
ATOM 3648 N N . PRO A 1 447 ? 17.392 -5.574 -18.511 1.00 86.12 447 PRO A N 1
ATOM 3649 C CA . PRO A 1 447 ? 18.414 -6.254 -19.307 1.00 86.12 447 PRO A CA 1
ATOM 3650 C C . PRO A 1 447 ? 18.698 -5.485 -20.600 1.00 86.12 447 PRO A C 1
ATOM 3652 O O . PRO A 1 447 ? 17.953 -4.589 -20.972 1.00 86.12 447 PRO A O 1
ATOM 3655 N N . SER A 1 448 ? 19.757 -5.848 -21.326 1.00 87.25 448 SER A N 1
ATOM 3656 C CA . SER A 1 448 ? 20.070 -5.197 -22.604 1.00 87.25 448 SER A CA 1
ATOM 3657 C C . SER A 1 448 ? 18.914 -5.330 -23.604 1.00 87.25 448 SER A C 1
ATOM 3659 O O . SER A 1 448 ? 18.401 -6.426 -23.837 1.00 87.25 448 SER A O 1
ATOM 3661 N N . TYR A 1 449 ? 18.528 -4.206 -24.204 1.00 90.06 449 TYR A N 1
ATOM 3662 C CA . TYR A 1 449 ? 17.444 -4.106 -25.173 1.00 90.06 449 TYR A CA 1
ATOM 3663 C C . TYR A 1 449 ? 17.873 -3.276 -26.384 1.00 90.06 449 TYR A C 1
ATOM 3665 O O . TYR A 1 449 ? 18.775 -2.444 -26.310 1.00 90.06 449 TYR A O 1
ATOM 3673 N N . ASN A 1 450 ? 17.186 -3.490 -27.507 1.00 88.19 450 ASN A N 1
ATOM 3674 C CA . ASN A 1 450 ? 17.423 -2.755 -28.755 1.00 88.19 450 ASN A CA 1
ATOM 3675 C C . ASN A 1 450 ? 16.202 -1.937 -29.196 1.00 88.19 450 ASN A C 1
ATOM 3677 O O . ASN A 1 450 ? 16.297 -1.172 -30.155 1.00 88.19 450 ASN A O 1
ATOM 3681 N N . LYS A 1 451 ? 15.051 -2.160 -28.555 1.00 94.38 451 LYS A N 1
ATOM 3682 C CA . LYS A 1 451 ? 13.753 -1.581 -28.900 1.00 94.38 451 LYS A CA 1
ATOM 3683 C C . LYS A 1 451 ? 13.144 -0.977 -27.645 1.00 94.38 451 LYS A C 1
ATOM 3685 O O . LYS A 1 451 ? 13.063 -1.652 -26.620 1.00 94.38 451 LYS A O 1
ATOM 3690 N N . LEU A 1 452 ? 12.740 0.283 -27.749 1.00 94.88 452 LEU A N 1
ATOM 3691 C CA . LEU A 1 452 ? 12.167 1.058 -26.659 1.00 94.88 452 LEU A CA 1
ATOM 3692 C C . LEU A 1 452 ? 10.932 1.802 -27.158 1.00 94.88 452 LEU A C 1
ATOM 3694 O O . LEU A 1 452 ? 10.973 2.438 -28.210 1.00 94.88 452 LEU A O 1
ATOM 3698 N N . ILE A 1 453 ? 9.866 1.750 -26.369 1.00 95.81 453 ILE A N 1
ATOM 3699 C CA . ILE A 1 453 ? 8.679 2.586 -26.516 1.00 95.81 453 ILE A CA 1
ATOM 3700 C C . ILE A 1 453 ? 8.570 3.475 -25.281 1.00 95.81 453 ILE A C 1
ATOM 3702 O O . ILE A 1 453 ? 8.621 2.992 -24.149 1.00 95.81 453 ILE A O 1
ATOM 3706 N N . LEU A 1 454 ? 8.424 4.779 -25.507 1.00 94.44 454 LEU A N 1
ATOM 3707 C CA . LEU A 1 454 ? 8.145 5.764 -24.468 1.00 94.44 454 LEU A CA 1
ATOM 3708 C C . LEU A 1 454 ? 6.673 6.161 -24.575 1.00 94.44 454 LEU A C 1
ATOM 3710 O O . LEU A 1 454 ? 6.297 6.903 -25.480 1.00 94.44 454 LEU A O 1
ATOM 3714 N N . ASP A 1 455 ? 5.847 5.648 -23.669 1.00 93.06 455 ASP A N 1
ATOM 3715 C CA . ASP A 1 455 ? 4.444 6.044 -23.569 1.00 93.06 455 ASP A CA 1
ATOM 3716 C C . ASP A 1 455 ? 4.319 7.329 -22.748 1.00 93.06 455 ASP A C 1
ATOM 3718 O O . ASP A 1 455 ? 5.025 7.499 -21.758 1.00 93.06 455 ASP A O 1
ATOM 3722 N N . GLU A 1 456 ? 3.435 8.238 -23.153 1.00 90.19 456 GLU A N 1
ATOM 3723 C CA . GLU A 1 456 ? 3.322 9.586 -22.577 1.00 90.19 456 GLU A CA 1
ATOM 3724 C C . GLU A 1 456 ? 4.677 10.324 -22.487 1.00 90.19 456 GLU A C 1
ATOM 3726 O O . GLU A 1 456 ? 4.993 10.999 -21.504 1.00 90.19 456 GLU A O 1
ATOM 3731 N N . ALA A 1 457 ? 5.477 10.219 -23.559 1.00 90.81 457 ALA A N 1
ATOM 3732 C CA . ALA A 1 457 ? 6.856 10.716 -23.642 1.00 90.81 457 ALA A CA 1
ATOM 3733 C C . ALA A 1 457 ? 7.033 12.209 -23.298 1.00 90.81 457 ALA A C 1
ATOM 3735 O O . ALA A 1 457 ? 8.134 12.634 -22.950 1.00 90.81 457 ALA A O 1
ATOM 3736 N N . HIS A 1 458 ? 5.964 13.007 -23.331 1.00 89.00 458 HIS A N 1
ATOM 3737 C CA . HIS A 1 458 ? 5.977 14.407 -22.902 1.00 89.00 458 HIS A CA 1
ATOM 3738 C C . HIS A 1 458 ? 6.342 14.585 -21.411 1.00 89.00 458 HIS A C 1
ATOM 3740 O O . HIS A 1 458 ? 6.804 15.650 -21.007 1.00 89.00 458 HIS A O 1
ATOM 3746 N N . HIS A 1 459 ? 6.189 13.542 -20.588 1.00 86.25 459 HIS A N 1
ATOM 3747 C CA . HIS A 1 459 ? 6.642 13.518 -19.195 1.00 86.25 459 HIS A CA 1
ATOM 3748 C C . HIS A 1 459 ? 8.091 13.045 -19.017 1.00 86.25 459 HIS A C 1
ATOM 3750 O O . HIS A 1 459 ? 8.625 13.122 -17.904 1.00 86.25 459 HIS A O 1
ATOM 3756 N N . PHE A 1 460 ? 8.724 12.521 -20.069 1.00 88.06 460 PHE A N 1
ATOM 3757 C CA . PHE A 1 460 ? 10.004 11.833 -19.957 1.00 88.06 460 PHE A CA 1
ATOM 3758 C C . PHE A 1 460 ? 11.152 12.781 -19.607 1.00 88.06 460 PHE A C 1
ATOM 3760 O O . PHE A 1 460 ? 11.866 12.487 -18.657 1.00 88.06 460 PHE A O 1
ATOM 3767 N N . ASP A 1 461 ? 11.296 13.930 -20.282 1.00 83.12 461 ASP A N 1
ATOM 3768 C CA . ASP A 1 461 ? 12.410 14.865 -20.019 1.00 83.12 461 ASP A CA 1
ATOM 3769 C C . ASP A 1 461 ? 12.392 15.390 -18.578 1.00 83.12 461 ASP A C 1
ATOM 3771 O O . ASP A 1 461 ? 13.393 15.323 -17.868 1.00 83.12 461 ASP A O 1
ATOM 3775 N N . LEU A 1 462 ? 11.226 15.830 -18.095 1.00 78.56 462 LEU A N 1
ATOM 3776 C CA . LEU A 1 462 ? 11.077 16.295 -16.715 1.00 78.56 462 LEU A CA 1
ATOM 3777 C C . LEU A 1 462 ? 11.337 15.168 -15.705 1.00 78.56 462 LEU A C 1
ATOM 3779 O O . LEU A 1 462 ? 11.984 15.381 -14.682 1.00 78.56 462 LEU A O 1
ATOM 3783 N N . THR A 1 463 ? 10.855 13.952 -15.979 1.00 79.25 463 THR A N 1
ATOM 3784 C CA . THR A 1 463 ? 11.105 12.810 -15.088 1.00 79.25 463 THR A CA 1
ATOM 3785 C C . THR A 1 463 ? 12.588 12.454 -15.078 1.00 79.25 463 THR A C 1
ATOM 3787 O O . THR A 1 463 ? 13.185 12.342 -14.010 1.00 79.25 463 THR A O 1
ATOM 3790 N N . ALA A 1 464 ? 13.212 12.334 -16.245 1.00 80.31 464 ALA A N 1
ATOM 3791 C CA . ALA A 1 464 ? 14.631 12.050 -16.363 1.00 80.31 464 ALA A CA 1
ATOM 3792 C C . ALA A 1 464 ? 15.474 13.132 -15.688 1.00 80.31 464 ALA A C 1
ATOM 3794 O O . ALA A 1 464 ? 16.384 12.795 -14.942 1.00 80.31 464 ALA A O 1
ATOM 3795 N N . SER A 1 465 ? 15.130 14.411 -15.848 1.00 76.00 465 SER A N 1
ATOM 3796 C CA . SER A 1 465 ? 15.853 15.528 -15.229 1.00 76.00 465 SER A CA 1
ATOM 3797 C C . SER A 1 465 ? 15.884 15.413 -13.702 1.00 76.00 465 SER A C 1
ATOM 3799 O O . SER A 1 465 ? 16.950 15.556 -13.098 1.00 76.00 465 SER A O 1
ATOM 3801 N N . ARG A 1 466 ? 14.749 15.059 -13.079 1.00 70.00 466 ARG A N 1
ATOM 3802 C CA . ARG A 1 466 ? 14.644 14.814 -11.628 1.00 70.00 466 ARG A CA 1
ATOM 3803 C C . ARG A 1 466 ? 15.484 13.632 -11.159 1.00 70.00 466 ARG A C 1
ATOM 3805 O O . ARG A 1 466 ? 16.153 13.732 -10.138 1.00 70.00 466 ARG A O 1
ATOM 3812 N N . TYR A 1 467 ? 15.435 12.513 -11.880 1.00 71.38 467 TYR A N 1
ATOM 3813 C CA . TYR A 1 467 ? 16.086 11.262 -11.464 1.00 71.38 467 TYR A CA 1
ATOM 3814 C C . TYR A 1 467 ? 17.568 11.170 -11.860 1.00 71.38 467 TYR A C 1
ATOM 3816 O O . TYR A 1 467 ? 18.336 10.461 -11.211 1.00 71.38 467 TYR A O 1
ATOM 3824 N N . LEU A 1 468 ? 17.994 11.906 -12.888 1.00 67.38 468 LEU A N 1
ATOM 3825 C CA . LEU A 1 468 ? 19.407 12.152 -13.187 1.00 67.38 468 LEU A CA 1
ATOM 3826 C C . LEU A 1 468 ? 20.017 13.175 -12.221 1.00 67.38 468 LEU A C 1
ATOM 3828 O O . LEU A 1 468 ? 21.238 13.159 -12.018 1.00 67.38 468 LEU A O 1
ATOM 3832 N N . GLY A 1 469 ? 19.162 14.003 -11.613 1.00 67.62 469 GLY A N 1
ATOM 3833 C CA . GLY A 1 469 ? 19.473 14.943 -10.548 1.00 67.62 469 GLY A CA 1
ATOM 3834 C C . GLY A 1 469 ? 20.142 14.319 -9.319 1.00 67.62 469 GLY A C 1
ATOM 3835 O O . GLY A 1 469 ? 20.219 13.103 -9.143 1.00 67.62 469 GLY A O 1
ATOM 3836 N N . GLU A 1 470 ? 20.677 15.181 -8.462 1.00 75.62 470 GLU A N 1
ATOM 3837 C CA . GLU A 1 470 ? 21.367 14.813 -7.223 1.00 75.62 470 GLU A CA 1
ATOM 3838 C C . GLU A 1 470 ? 20.520 15.320 -6.044 1.00 75.62 470 GLU A C 1
ATOM 3840 O O . GLU A 1 470 ? 20.097 16.473 -6.047 1.00 75.62 470 GLU A O 1
ATOM 3845 N N . SER A 1 471 ? 20.266 14.503 -5.019 1.00 80.81 471 SER A N 1
ATOM 3846 C CA . SER A 1 471 ? 19.568 14.954 -3.805 1.00 80.81 471 SER A CA 1
ATOM 3847 C C . SER A 1 471 ? 20.260 14.459 -2.546 1.00 80.81 471 SER A C 1
ATOM 3849 O O . SER A 1 471 ? 20.789 13.349 -2.528 1.00 80.81 471 SER A O 1
ATOM 3851 N N . LEU A 1 472 ? 20.224 15.262 -1.488 1.00 84.56 472 LEU A N 1
ATOM 3852 C CA . LEU A 1 472 ? 20.813 14.953 -0.192 1.00 84.56 472 LEU A CA 1
ATOM 3853 C C . LEU A 1 472 ? 19.979 15.589 0.919 1.00 84.56 472 LEU A C 1
ATOM 3855 O O . LEU A 1 472 ? 19.578 16.747 0.807 1.00 84.56 472 LEU A O 1
ATOM 3859 N N . ASN A 1 473 ? 19.740 14.874 2.017 1.00 88.56 473 ASN A N 1
ATOM 3860 C CA . ASN A 1 473 ? 19.049 15.445 3.172 1.00 88.56 473 ASN A CA 1
ATOM 3861 C C . ASN A 1 473 ? 19.762 15.144 4.495 1.00 88.56 473 ASN A C 1
ATOM 3863 O O . ASN A 1 473 ? 20.528 14.188 4.612 1.00 88.56 473 ASN A O 1
ATOM 3867 N N . TYR A 1 474 ? 19.480 15.973 5.501 1.00 89.25 474 TYR A N 1
ATOM 3868 C CA . TYR A 1 474 ? 20.099 15.876 6.825 1.00 89.25 474 TYR A CA 1
ATOM 3869 C C . TYR A 1 474 ? 19.912 14.504 7.482 1.00 89.25 474 TYR A C 1
ATOM 3871 O O . TYR A 1 474 ? 20.863 13.914 7.991 1.00 89.25 474 TYR A O 1
ATOM 3879 N N . PHE A 1 475 ? 18.678 13.994 7.482 1.00 80.56 475 PHE A N 1
ATOM 3880 C CA . PHE A 1 475 ? 18.335 12.779 8.216 1.00 80.56 475 PHE A CA 1
ATOM 3881 C C . PHE A 1 475 ? 18.994 11.540 7.615 1.00 80.56 475 PHE A C 1
ATOM 3883 O O . PHE A 1 475 ? 19.419 10.670 8.366 1.00 80.56 475 PHE A O 1
ATOM 3890 N N . GLU A 1 476 ? 19.128 11.484 6.291 1.00 79.19 476 GLU A N 1
ATOM 3891 C CA . GLU A 1 476 ? 19.847 10.423 5.582 1.00 79.19 476 GLU A CA 1
ATOM 3892 C C . GLU A 1 476 ? 21.320 10.352 6.008 1.00 79.19 476 GLU A C 1
ATOM 3894 O O . GLU A 1 476 ? 21.786 9.291 6.425 1.00 79.19 476 GLU A O 1
ATOM 3899 N N . LEU A 1 477 ? 22.026 11.489 6.018 1.00 84.12 477 LEU A N 1
ATOM 3900 C CA . LEU A 1 477 ? 23.420 11.564 6.473 1.00 84.12 477 LEU A CA 1
ATOM 3901 C C . LEU A 1 477 ? 23.580 11.171 7.945 1.00 84.12 477 LEU A C 1
ATOM 3903 O O . LEU A 1 477 ? 24.504 10.441 8.306 1.00 84.12 477 LEU A O 1
ATOM 3907 N N . ILE A 1 478 ? 22.692 11.651 8.817 1.00 89.44 478 ILE A N 1
ATOM 3908 C CA . ILE A 1 478 ? 22.769 11.334 10.246 1.00 89.44 478 ILE A CA 1
ATOM 3909 C C . ILE A 1 478 ? 22.438 9.866 10.510 1.00 89.44 478 ILE A C 1
ATOM 3911 O O . ILE A 1 478 ? 23.139 9.234 11.302 1.00 89.44 478 ILE A O 1
ATOM 3915 N N . ALA A 1 479 ? 21.427 9.306 9.842 1.00 74.31 479 ALA A N 1
ATOM 3916 C CA . ALA A 1 479 ? 21.083 7.891 9.951 1.00 74.31 479 ALA A CA 1
ATOM 3917 C C . ALA A 1 479 ? 22.241 7.002 9.480 1.00 74.31 479 ALA A C 1
ATOM 3919 O O . ALA A 1 479 ? 22.576 6.020 10.144 1.00 74.31 479 ALA A O 1
ATOM 3920 N N . TYR A 1 480 ? 22.909 7.390 8.389 1.00 82.00 480 TYR A N 1
ATOM 3921 C CA . TYR A 1 480 ? 24.119 6.731 7.913 1.00 82.00 480 TYR A CA 1
ATOM 3922 C C . TYR A 1 480 ? 25.228 6.711 8.980 1.00 82.00 480 TYR A C 1
ATOM 3924 O O . TYR A 1 480 ? 25.727 5.652 9.361 1.00 82.00 480 TYR A O 1
ATOM 3932 N N . LEU A 1 481 ? 25.559 7.874 9.547 1.00 87.00 481 LEU A N 1
ATOM 3933 C CA . LEU A 1 481 ? 26.594 7.987 10.581 1.00 87.00 481 LEU A CA 1
ATOM 3934 C C . LEU A 1 481 ? 26.211 7.285 11.892 1.00 87.00 481 LEU A C 1
ATOM 3936 O O . LEU A 1 481 ? 27.083 6.831 12.629 1.00 87.00 481 LEU A O 1
ATOM 3940 N N . GLN A 1 482 ? 24.919 7.202 12.218 1.00 84.12 482 GLN A N 1
ATOM 3941 C CA . GLN A 1 482 ? 24.421 6.400 13.339 1.00 84.12 482 GLN A CA 1
ATOM 3942 C C . GLN A 1 482 ? 24.604 4.902 13.087 1.00 84.12 482 GLN A C 1
ATOM 3944 O O . GLN A 1 482 ? 25.039 4.200 13.996 1.00 84.12 482 GLN A O 1
ATOM 3949 N N . ARG A 1 483 ? 24.338 4.419 11.867 1.00 82.31 483 ARG A N 1
ATOM 3950 C CA . ARG A 1 483 ? 24.589 3.023 11.484 1.00 82.31 483 ARG A CA 1
ATOM 3951 C C . ARG A 1 483 ? 26.070 2.674 11.618 1.00 82.31 483 ARG A C 1
ATOM 3953 O O . ARG A 1 483 ? 26.389 1.702 12.299 1.00 82.31 483 ARG A O 1
ATOM 3960 N N . LEU A 1 484 ? 26.956 3.511 11.071 1.00 82.69 484 LEU A N 1
ATOM 3961 C CA . LEU A 1 484 ? 28.404 3.343 11.228 1.00 82.69 484 LEU A CA 1
ATOM 3962 C C . LEU A 1 484 ? 28.805 3.288 12.706 1.00 82.69 484 LEU A C 1
ATOM 3964 O O . LEU A 1 484 ? 29.509 2.377 13.129 1.00 82.69 484 LEU A O 1
ATOM 3968 N N . GLU A 1 485 ? 28.313 4.215 13.528 1.00 83.50 485 GLU A N 1
ATOM 3969 C CA . GLU A 1 485 ? 28.593 4.215 14.966 1.00 83.50 485 GLU A CA 1
ATOM 3970 C C . GLU A 1 485 ? 28.116 2.926 15.661 1.00 83.50 485 GLU A C 1
ATOM 3972 O O . GLU A 1 485 ? 28.842 2.362 16.482 1.00 83.50 485 GLU A O 1
ATOM 3977 N N . MET A 1 486 ? 26.927 2.421 15.315 1.00 78.81 486 MET A N 1
ATOM 3978 C CA . MET A 1 486 ? 26.404 1.159 15.850 1.00 78.81 486 MET A CA 1
ATOM 3979 C C . MET A 1 486 ? 27.255 -0.049 15.443 1.00 78.81 486 MET A C 1
ATOM 3981 O O . MET A 1 486 ? 27.480 -0.940 16.263 1.00 78.81 486 MET A O 1
ATOM 3985 N N . GLU A 1 487 ? 27.766 -0.086 14.214 1.00 78.88 487 GLU A N 1
ATOM 3986 C CA . GLU A 1 487 ? 28.686 -1.133 13.756 1.00 78.88 487 GLU A CA 1
ATOM 3987 C C . GLU A 1 487 ? 30.012 -1.093 14.525 1.00 78.88 487 GLU A C 1
ATOM 3989 O O . GLU A 1 487 ? 30.507 -2.134 14.967 1.00 78.88 487 GLU A O 1
ATOM 3994 N N . LEU A 1 488 ? 30.540 0.107 14.793 1.00 76.12 488 LEU A N 1
ATOM 3995 C CA . LEU A 1 488 ? 31.721 0.288 15.643 1.00 76.12 488 LEU A CA 1
ATOM 3996 C C . LEU A 1 488 ? 31.469 -0.060 17.119 1.00 76.12 488 LEU A C 1
ATOM 3998 O O . LEU A 1 488 ? 32.426 -0.296 17.858 1.00 76.12 488 LEU A O 1
ATOM 4002 N N . ASN A 1 489 ? 30.215 -0.073 17.578 1.00 69.62 489 ASN A N 1
ATOM 4003 C CA . ASN A 1 489 ? 29.859 -0.464 18.946 1.00 69.62 489 ASN A CA 1
ATOM 4004 C C . ASN A 1 489 ? 29.858 -1.981 19.156 1.00 69.62 489 ASN A C 1
ATOM 4006 O O . ASN A 1 489 ? 30.030 -2.430 20.287 1.00 69.62 489 ASN A O 1
ATOM 4010 N N . LYS A 1 490 ? 29.726 -2.773 18.086 1.00 63.72 490 LYS A N 1
ATOM 4011 C CA . LYS A 1 490 ? 29.773 -4.243 18.150 1.00 63.72 490 LYS A CA 1
ATOM 4012 C C . LYS A 1 490 ? 31.194 -4.808 18.275 1.00 63.72 490 LYS A C 1
ATOM 4014 O O . LYS A 1 490 ? 31.344 -5.994 18.544 1.00 63.72 490 LYS A O 1
ATOM 4019 N N . GLN A 1 491 ? 32.225 -3.989 18.070 1.00 58.31 491 GLN A N 1
ATOM 4020 C CA . GLN A 1 491 ? 33.634 -4.391 18.118 1.00 58.31 491 GLN A CA 1
ATOM 4021 C C . GLN A 1 491 ? 34.324 -3.624 19.266 1.00 58.31 491 GLN A C 1
ATOM 4023 O O . GLN A 1 491 ? 34.197 -2.405 19.355 1.00 58.31 491 GLN A O 1
ATOM 4028 N N . GLU A 1 492 ? 34.956 -4.345 20.201 1.00 59.91 492 GLU A N 1
ATOM 4029 C CA . GLU A 1 492 ? 35.453 -3.836 21.496 1.00 59.91 492 GLU A CA 1
ATOM 4030 C C . GLU A 1 492 ? 36.481 -2.672 21.420 1.00 59.91 492 GLU A C 1
ATOM 4032 O O . GLU A 1 492 ? 36.957 -2.282 20.358 1.00 59.91 492 GLU A O 1
ATOM 4037 N N . MET A 1 493 ? 36.782 -2.130 22.612 1.00 54.19 493 MET A N 1
ATOM 4038 C CA . MET A 1 493 ? 37.585 -0.982 23.102 1.00 54.19 493 MET A CA 1
ATOM 4039 C C . MET A 1 493 ? 38.636 -0.247 22.226 1.00 54.19 493 MET A C 1
ATOM 4041 O O . MET A 1 493 ? 39.004 0.870 22.589 1.00 54.19 493 MET A O 1
ATOM 4045 N N . GLU A 1 494 ? 39.098 -0.762 21.085 1.00 56.88 494 GLU A N 1
ATOM 4046 C CA . GLU A 1 494 ? 40.153 -0.138 20.254 1.00 56.88 494 GLU A CA 1
ATOM 4047 C C . GLU A 1 494 ? 39.670 1.018 19.351 1.00 56.88 494 GLU A C 1
ATOM 4049 O O . GLU A 1 494 ? 40.474 1.669 18.684 1.00 56.88 494 GLU A O 1
ATOM 4054 N N . ARG A 1 495 ? 38.366 1.327 19.341 1.00 68.88 495 ARG A N 1
ATOM 4055 C CA . ARG A 1 495 ? 37.751 2.244 18.358 1.00 68.88 495 ARG A CA 1
ATOM 4056 C C . ARG A 1 495 ? 37.352 3.631 18.870 1.00 68.88 495 ARG A C 1
ATOM 4058 O O . ARG A 1 495 ? 36.596 4.344 18.208 1.00 68.88 495 ARG A O 1
ATOM 4065 N N . SER A 1 496 ? 37.848 4.055 20.034 1.00 73.00 496 SER A N 1
ATOM 4066 C CA . SER A 1 496 ? 37.481 5.346 20.650 1.00 73.00 496 SER A CA 1
ATOM 4067 C C . SER A 1 496 ? 37.749 6.551 19.737 1.00 73.00 496 SER A C 1
ATOM 4069 O O . SER A 1 496 ? 36.888 7.416 19.590 1.00 73.00 496 SER A O 1
ATOM 4071 N N . LYS A 1 497 ? 38.894 6.560 19.047 1.00 79.31 497 LYS A N 1
ATOM 4072 C CA . LYS A 1 497 ? 39.287 7.626 18.113 1.00 79.31 497 LYS A CA 1
ATOM 4073 C C . LYS A 1 497 ? 38.373 7.710 16.884 1.00 79.31 497 LYS A C 1
ATOM 4075 O O . LYS A 1 497 ? 38.048 8.802 16.437 1.00 79.31 497 LYS A O 1
ATOM 4080 N N . GLN A 1 498 ? 37.924 6.569 16.360 1.00 84.69 498 GLN A N 1
ATOM 4081 C CA . GLN A 1 498 ? 36.993 6.516 15.225 1.00 84.69 498 GLN A CA 1
ATOM 4082 C C . GLN A 1 498 ? 35.601 7.027 15.613 1.00 84.69 498 GLN A C 1
ATOM 4084 O O . GLN A 1 498 ? 34.958 7.729 14.838 1.00 84.69 498 GLN A O 1
ATOM 4089 N N . ARG A 1 499 ? 35.154 6.733 16.840 1.00 83.94 499 ARG A N 1
ATOM 4090 C CA . ARG A 1 499 ? 33.889 7.262 17.377 1.00 83.94 499 ARG A CA 1
ATOM 4091 C C . ARG A 1 499 ? 33.937 8.776 17.547 1.00 83.94 499 ARG A C 1
ATOM 4093 O O . ARG A 1 499 ? 33.004 9.460 17.143 1.00 83.94 499 ARG A O 1
ATOM 4100 N N . GLU A 1 500 ? 35.037 9.298 18.087 1.00 85.56 500 GLU A N 1
ATOM 4101 C CA . GLU A 1 500 ? 35.258 10.743 18.204 1.00 85.56 500 GLU A CA 1
ATOM 4102 C C . GLU A 1 500 ? 35.220 11.429 16.829 1.00 85.56 500 GLU A C 1
ATOM 4104 O O . GLU A 1 500 ? 34.579 12.464 16.667 1.00 85.56 500 GLU A O 1
ATOM 4109 N N . GLN A 1 501 ? 35.826 10.817 15.808 1.00 88.56 501 GLN A N 1
ATOM 4110 C CA . GLN A 1 501 ? 35.768 11.325 14.436 1.00 88.56 501 GLN A CA 1
ATOM 4111 C C . GLN A 1 501 ? 34.343 11.350 13.871 1.00 88.56 501 GLN A C 1
ATOM 4113 O O . GLN A 1 501 ? 33.925 12.374 13.335 1.00 88.56 501 GLN A O 1
ATOM 4118 N N . ILE A 1 502 ? 33.564 10.276 14.046 1.00 90.56 502 ILE A N 1
ATOM 4119 C CA . ILE A 1 502 ? 32.152 10.251 13.627 1.00 90.56 502 ILE A CA 1
ATOM 4120 C C . ILE A 1 502 ? 31.346 11.336 14.351 1.00 90.56 502 ILE A C 1
ATOM 4122 O O . ILE A 1 502 ? 30.526 12.010 13.727 1.00 90.56 502 ILE A O 1
ATOM 4126 N N . LEU A 1 503 ? 31.583 11.539 15.649 1.00 90.69 503 LEU A N 1
ATOM 4127 C CA . LEU A 1 503 ? 30.905 12.577 16.424 1.00 90.69 503 LEU A CA 1
ATOM 4128 C C . LEU A 1 503 ? 31.231 13.985 15.899 1.00 90.69 503 LEU A C 1
ATOM 4130 O O . LEU A 1 503 ? 30.323 14.802 15.743 1.00 90.69 503 LEU A O 1
ATOM 4134 N N . ASN A 1 504 ? 32.495 14.247 15.561 1.00 92.25 504 ASN A N 1
ATOM 4135 C CA . ASN A 1 504 ? 32.920 15.516 14.966 1.00 92.25 504 ASN A CA 1
ATOM 4136 C C . ASN A 1 504 ? 32.257 15.751 13.603 1.00 92.25 504 ASN A C 1
ATOM 4138 O O . ASN A 1 504 ? 31.753 16.843 13.345 1.00 92.25 504 ASN A O 1
ATOM 4142 N N . VAL A 1 505 ? 32.173 14.717 12.759 1.00 94.62 505 VAL A N 1
ATOM 4143 C CA . VAL A 1 505 ? 31.454 14.799 11.479 1.00 94.62 505 VAL A CA 1
ATOM 4144 C C . VAL A 1 505 ? 29.972 15.113 11.698 1.00 94.62 505 VAL A C 1
ATOM 4146 O O . VAL A 1 505 ? 29.433 15.990 11.026 1.00 94.62 505 VAL A O 1
ATOM 4149 N N . LYS A 1 506 ? 29.310 14.459 12.663 1.00 94.62 506 LYS A N 1
ATOM 4150 C CA . LYS A 1 506 ? 27.905 14.752 13.005 1.00 94.62 506 LYS A CA 1
ATOM 4151 C C . LYS A 1 506 ? 27.715 16.211 13.428 1.00 94.62 506 LYS A C 1
ATOM 4153 O O . LYS A 1 506 ? 26.744 16.835 13.009 1.00 94.62 506 LYS A O 1
ATOM 4158 N N . TYR A 1 507 ? 28.635 16.756 14.223 1.00 94.75 507 TYR A N 1
ATOM 4159 C CA . TYR A 1 507 ? 28.595 18.153 14.659 1.00 94.75 507 TYR A CA 1
ATOM 4160 C C . TYR A 1 507 ? 28.762 19.142 13.495 1.00 94.75 507 TYR A C 1
ATOM 4162 O O . TYR A 1 507 ? 28.017 20.122 13.398 1.00 94.75 507 TYR A O 1
ATOM 4170 N N . GLU A 1 508 ? 29.710 18.881 12.593 1.00 96.00 508 GLU A N 1
ATOM 4171 C CA . GLU A 1 508 ? 29.939 19.716 11.409 1.00 96.00 508 GLU A CA 1
ATOM 4172 C C . GLU A 1 508 ? 28.744 19.671 10.447 1.00 96.00 508 GLU A C 1
ATOM 4174 O O . GLU A 1 508 ? 28.285 20.720 9.993 1.00 96.00 508 GLU A O 1
ATOM 4179 N N . ILE A 1 509 ? 28.160 18.488 10.223 1.00 95.62 509 ILE A N 1
ATOM 4180 C CA . ILE A 1 509 ? 26.930 18.334 9.434 1.00 95.62 509 ILE A CA 1
ATOM 4181 C C . ILE A 1 509 ? 25.766 19.090 10.084 1.00 95.62 509 ILE A C 1
ATOM 4183 O O . ILE A 1 509 ? 25.071 19.831 9.395 1.00 95.62 509 ILE A O 1
ATOM 4187 N N . ASP A 1 510 ? 25.549 18.967 11.398 1.00 94.62 510 ASP A N 1
ATOM 4188 C CA . ASP A 1 510 ? 24.476 19.704 12.084 1.00 94.62 510 ASP A CA 1
ATOM 4189 C C . ASP A 1 510 ? 24.651 21.222 11.950 1.00 94.62 510 ASP A C 1
ATOM 4191 O O . ASP A 1 510 ? 23.701 21.937 11.625 1.00 94.62 510 ASP A O 1
ATOM 4195 N N . SER A 1 511 ? 25.883 21.704 12.119 1.00 95.06 511 SER A N 1
ATOM 4196 C CA . SER A 1 511 ? 26.227 23.117 11.956 1.00 95.06 511 SER A CA 1
ATOM 4197 C C . SER A 1 511 ? 25.959 23.606 10.530 1.00 95.06 511 SER A C 1
ATOM 4199 O O . SER A 1 511 ? 25.290 24.626 10.345 1.00 95.06 511 SER A O 1
ATOM 4201 N N . LEU A 1 512 ? 26.418 22.863 9.519 1.00 96.62 512 LEU A N 1
ATOM 4202 C CA . LEU A 1 512 ? 26.191 23.178 8.110 1.00 96.62 512 LEU A CA 1
ATOM 4203 C C . LEU A 1 512 ? 24.694 23.230 7.781 1.00 96.62 512 LEU A C 1
ATOM 4205 O O . LEU A 1 512 ? 24.215 24.205 7.203 1.00 96.62 512 LEU A O 1
ATOM 4209 N N . PHE A 1 513 ? 23.932 22.211 8.174 1.00 96.19 513 PHE A N 1
ATOM 4210 C CA . PHE A 1 513 ? 22.510 22.132 7.846 1.00 96.19 513 PHE A CA 1
ATOM 4211 C C . PHE A 1 513 ? 21.676 23.196 8.569 1.00 96.19 513 PHE A C 1
ATOM 4213 O O . PHE A 1 513 ? 20.703 23.687 7.999 1.00 96.19 513 PHE A O 1
ATOM 4220 N N . ARG A 1 514 ? 22.080 23.648 9.763 1.00 95.25 514 ARG A N 1
ATOM 4221 C CA . ARG A 1 514 ? 21.474 24.829 10.403 1.00 95.25 514 ARG A CA 1
ATOM 4222 C C . ARG A 1 514 ? 21.746 26.119 9.641 1.00 95.25 514 ARG A C 1
ATOM 4224 O O . ARG A 1 514 ? 20.840 26.941 9.507 1.00 95.25 514 ARG A O 1
ATOM 4231 N N . LEU A 1 515 ? 22.965 26.304 9.131 1.00 94.94 515 LEU A N 1
ATOM 4232 C CA . LEU A 1 515 ? 23.295 27.466 8.301 1.00 94.94 515 LEU A CA 1
ATOM 4233 C C . LEU A 1 515 ? 22.464 27.470 7.014 1.00 94.94 515 LEU A C 1
ATOM 4235 O O . LEU A 1 515 ? 21.854 28.486 6.687 1.00 94.94 515 LEU A O 1
ATOM 4239 N N . LEU A 1 516 ? 22.355 26.320 6.343 1.00 94.75 516 LEU A N 1
ATOM 4240 C CA . LEU A 1 516 ? 21.492 26.153 5.170 1.00 94.75 516 LEU A CA 1
ATOM 4241 C C . LEU A 1 516 ? 20.016 26.420 5.508 1.00 94.75 516 LEU A C 1
ATOM 4243 O O . LEU A 1 516 ? 19.321 27.101 4.757 1.00 94.75 516 LEU A O 1
ATOM 4247 N N . PHE A 1 517 ? 19.535 25.953 6.663 1.00 94.12 517 PHE A N 1
ATOM 4248 C CA . PHE A 1 517 ? 18.162 26.197 7.100 1.00 94.12 517 PHE A CA 1
ATOM 4249 C C . PHE A 1 517 ? 17.890 27.690 7.301 1.00 94.12 517 PHE A C 1
ATOM 4251 O O . PHE A 1 517 ? 16.889 28.216 6.812 1.00 94.12 517 PHE A O 1
ATOM 4258 N N . LEU A 1 518 ? 18.792 28.394 7.991 1.00 92.06 518 LEU A N 1
ATOM 4259 C CA . LEU A 1 518 ? 18.690 29.838 8.200 1.00 92.06 518 LEU A CA 1
ATOM 4260 C C . LEU A 1 518 ? 18.774 30.607 6.883 1.00 92.06 518 LEU A C 1
ATOM 4262 O O . LEU A 1 518 ? 18.019 31.559 6.698 1.00 92.06 518 LEU A O 1
ATOM 4266 N N . TYR A 1 519 ? 19.619 30.165 5.953 1.00 92.00 519 TYR A N 1
ATOM 4267 C CA . TYR A 1 519 ? 19.706 30.739 4.617 1.00 92.00 519 TYR A CA 1
ATOM 4268 C C . TYR A 1 519 ? 18.361 30.677 3.889 1.00 92.00 519 TYR A C 1
ATOM 4270 O O . TYR A 1 519 ? 17.907 31.687 3.356 1.00 92.00 519 TYR A O 1
ATOM 4278 N N . VAL A 1 520 ? 17.657 29.544 3.915 1.00 91.50 520 VAL A N 1
ATOM 4279 C CA . VAL A 1 520 ? 16.315 29.454 3.310 1.00 91.50 520 VAL A CA 1
ATOM 4280 C C . VAL A 1 520 ? 15.290 30.271 4.107 1.00 91.50 520 VAL A C 1
ATOM 4282 O O . VAL A 1 520 ? 14.518 31.050 3.541 1.00 91.50 520 VAL A O 1
ATOM 4285 N N . LYS A 1 521 ? 15.295 30.149 5.439 1.00 89.94 521 LYS A N 1
ATOM 4286 C CA . LYS A 1 521 ? 14.315 30.795 6.325 1.00 89.94 521 LYS A CA 1
ATOM 4287 C C . LYS A 1 521 ? 14.376 32.320 6.275 1.00 89.94 521 LYS A C 1
ATOM 4289 O O . LYS A 1 521 ? 13.323 32.960 6.280 1.00 89.94 521 LYS A O 1
ATOM 4294 N N . ASN A 1 522 ? 15.568 32.900 6.195 1.00 89.19 522 ASN A N 1
ATOM 4295 C CA . ASN A 1 522 ? 15.778 34.349 6.241 1.00 89.19 522 ASN A CA 1
ATOM 4296 C C . ASN A 1 522 ? 15.673 35.026 4.867 1.00 89.19 522 ASN A C 1
ATOM 4298 O O . ASN A 1 522 ? 15.751 36.251 4.786 1.00 89.19 522 ASN A O 1
ATOM 4302 N N . ALA A 1 523 ? 15.464 34.260 3.794 1.00 85.12 523 ALA A N 1
ATOM 4303 C CA . ALA A 1 523 ? 15.336 34.821 2.457 1.00 85.12 523 ALA A CA 1
ATOM 4304 C C . ALA A 1 523 ? 14.120 35.750 2.322 1.00 85.12 523 ALA A C 1
ATOM 4306 O O . ALA A 1 523 ? 13.086 35.574 2.985 1.00 85.12 523 ALA A O 1
ATOM 4307 N N . LYS A 1 524 ? 14.241 36.755 1.452 1.00 83.50 524 LYS A N 1
ATOM 4308 C CA . LYS A 1 524 ? 13.142 37.681 1.145 1.00 83.50 524 LYS A CA 1
ATOM 4309 C C . LYS A 1 524 ? 12.009 36.934 0.434 1.00 83.50 524 LYS A C 1
ATOM 4311 O O . LYS A 1 524 ? 12.237 35.899 -0.179 1.00 83.50 524 LYS A O 1
ATOM 4316 N N . SER A 1 525 ? 10.785 37.465 0.484 1.00 77.25 525 SER A N 1
ATOM 4317 C CA . SER A 1 525 ? 9.615 36.821 -0.140 1.00 77.25 525 SER A CA 1
ATOM 4318 C C . SER A 1 525 ? 9.793 36.552 -1.639 1.00 77.25 525 SER A C 1
ATOM 4320 O O . SER A 1 525 ? 9.346 35.518 -2.111 1.00 77.25 525 SER A O 1
ATOM 4322 N N . MET A 1 526 ? 10.488 37.435 -2.364 1.00 73.25 526 MET A N 1
ATOM 4323 C CA . MET A 1 526 ? 10.781 37.277 -3.799 1.00 73.25 526 MET A CA 1
ATOM 4324 C C . MET A 1 526 ? 11.803 36.170 -4.113 1.00 73.25 526 MET A C 1
ATOM 4326 O O . MET A 1 526 ? 11.944 35.789 -5.266 1.00 73.25 526 MET A O 1
ATOM 4330 N N . GLU A 1 527 ? 12.515 35.662 -3.107 1.00 76.81 527 GLU A N 1
ATOM 4331 C CA . GLU A 1 527 ? 13.541 34.616 -3.241 1.00 76.81 527 GLU A CA 1
ATOM 4332 C C . GLU A 1 527 ? 13.040 33.247 -2.746 1.00 76.81 527 GLU A C 1
ATOM 4334 O O . GLU A 1 527 ? 13.813 32.293 -2.680 1.00 76.81 527 GLU A O 1
ATOM 4339 N N . LYS A 1 528 ? 11.763 33.161 -2.351 1.00 83.19 528 LYS A N 1
ATOM 4340 C CA . LYS A 1 528 ? 11.133 31.960 -1.800 1.00 83.19 528 LYS A CA 1
ATOM 4341 C C . LYS A 1 528 ? 10.052 31.443 -2.740 1.00 83.19 528 LYS A C 1
ATOM 4343 O O . LYS A 1 528 ? 9.186 32.206 -3.163 1.00 83.19 528 LYS A O 1
ATOM 4348 N N . SER A 1 529 ? 10.039 30.138 -2.970 1.00 86.19 529 SER A N 1
ATOM 4349 C CA . SER A 1 529 ? 8.884 29.414 -3.515 1.00 86.19 529 SER A CA 1
ATOM 4350 C C . SER A 1 529 ? 8.370 28.391 -2.502 1.00 86.19 529 SER A C 1
ATOM 4352 O O . SER A 1 529 ? 9.015 28.139 -1.482 1.00 86.19 529 SER A O 1
ATOM 4354 N N . TYR A 1 530 ? 7.185 27.833 -2.754 1.00 83.44 530 TYR A N 1
ATOM 4355 C CA . TYR A 1 530 ? 6.608 26.763 -1.942 1.00 83.44 530 TYR A CA 1
ATOM 4356 C C . TYR A 1 530 ? 6.339 25.543 -2.815 1.00 83.44 530 TYR A C 1
ATOM 4358 O O . TYR A 1 530 ? 5.826 25.693 -3.921 1.00 83.44 530 TYR A O 1
ATOM 4366 N N . ASN A 1 531 ? 6.662 24.350 -2.316 1.00 75.75 531 ASN A N 1
ATOM 4367 C CA . ASN A 1 531 ? 6.280 23.106 -2.987 1.00 75.75 531 ASN A CA 1
ATOM 4368 C C . ASN A 1 531 ? 4.869 22.644 -2.583 1.00 75.75 531 ASN A C 1
ATOM 4370 O O . ASN A 1 531 ? 4.276 23.174 -1.643 1.00 75.75 531 ASN A O 1
ATOM 4374 N N . ASP A 1 532 ? 4.365 21.594 -3.236 1.00 51.34 532 ASP A N 1
ATOM 4375 C CA . ASP A 1 532 ? 3.027 21.022 -2.996 1.00 51.34 532 ASP A CA 1
ATOM 4376 C C . ASP A 1 532 ? 2.794 20.546 -1.548 1.00 51.34 532 ASP A C 1
ATOM 4378 O O . ASP A 1 532 ? 1.659 20.362 -1.115 1.00 51.34 532 ASP A O 1
ATOM 4382 N N . LYS A 1 533 ? 3.871 20.343 -0.776 1.00 66.56 533 LYS A N 1
ATOM 4383 C CA . LYS A 1 533 ? 3.831 19.965 0.647 1.00 66.56 533 LYS A CA 1
ATOM 4384 C C . LYS A 1 533 ? 3.906 21.175 1.586 1.00 66.56 533 LYS A C 1
ATOM 4386 O O . LYS A 1 533 ? 4.024 20.988 2.794 1.00 66.56 533 LYS A O 1
ATOM 4391 N N . GLY A 1 534 ? 3.884 22.397 1.053 1.00 75.00 534 GLY A N 1
ATOM 4392 C CA . GLY A 1 534 ? 3.983 23.645 1.812 1.00 75.00 534 GLY A CA 1
ATOM 4393 C C . GLY A 1 534 ? 5.389 23.981 2.322 1.00 75.00 534 GLY A C 1
ATOM 4394 O O . GLY A 1 534 ? 5.525 24.850 3.181 1.00 75.00 534 GLY A O 1
ATOM 4395 N N . ARG A 1 535 ? 6.445 23.317 1.830 1.00 85.50 535 ARG A N 1
ATOM 4396 C CA . ARG A 1 535 ? 7.834 23.610 2.232 1.00 85.50 535 ARG A CA 1
ATOM 4397 C C . ARG A 1 535 ? 8.368 24.830 1.504 1.00 85.50 535 ARG A C 1
ATOM 4399 O O . ARG A 1 535 ? 8.093 24.994 0.320 1.00 85.50 535 ARG A O 1
ATOM 4406 N N . ILE A 1 536 ? 9.181 25.627 2.193 1.00 88.94 536 ILE A N 1
ATOM 4407 C CA . ILE A 1 536 ? 9.860 26.794 1.622 1.00 88.94 536 ILE A CA 1
ATOM 4408 C C . ILE A 1 536 ? 11.068 26.309 0.824 1.00 88.94 536 ILE A C 1
ATOM 4410 O O . ILE A 1 536 ? 11.867 25.531 1.345 1.00 88.94 536 ILE A O 1
ATOM 4414 N N . GLN A 1 537 ? 11.227 26.807 -0.396 1.00 91.62 537 GLN A N 1
ATOM 4415 C CA . GLN A 1 537 ? 12.361 26.524 -1.267 1.00 91.62 537 GLN A CA 1
ATOM 4416 C C . GLN A 1 537 ? 13.143 27.805 -1.580 1.00 91.62 537 GLN A C 1
ATOM 4418 O O . GLN A 1 537 ? 12.554 28.883 -1.694 1.00 91.62 537 GLN A O 1
ATOM 4423 N N . ARG A 1 538 ? 14.463 27.682 -1.747 1.00 91.81 538 ARG A N 1
ATOM 4424 C CA . ARG A 1 538 ? 15.348 28.755 -2.225 1.00 91.81 538 ARG A CA 1
ATOM 4425 C C . ARG A 1 538 ? 16.459 28.184 -3.101 1.00 91.81 538 ARG A C 1
ATOM 4427 O O . ARG A 1 538 ? 17.111 27.222 -2.702 1.00 91.81 538 ARG A O 1
ATOM 4434 N N . THR A 1 539 ? 16.711 28.798 -4.252 1.00 89.81 539 THR A N 1
ATOM 4435 C CA . THR A 1 539 ? 17.828 28.436 -5.140 1.00 89.81 539 THR A CA 1
ATOM 4436 C C . THR A 1 539 ? 19.179 28.657 -4.454 1.00 89.81 539 THR A C 1
ATOM 4438 O O . THR A 1 539 ? 19.371 29.640 -3.738 1.00 89.81 539 THR A O 1
ATOM 4441 N N . TRP A 1 540 ? 20.116 27.738 -4.675 1.00 90.38 540 TRP A N 1
ATOM 4442 C CA . TRP A 1 540 ? 21.502 27.815 -4.229 1.00 90.38 540 TRP A CA 1
ATOM 4443 C C . TRP A 1 540 ? 22.431 27.917 -5.438 1.00 90.38 540 TRP A C 1
ATOM 4445 O O . TRP A 1 540 ? 22.417 27.055 -6.315 1.00 90.38 540 TRP A O 1
ATOM 4455 N N . GLU A 1 541 ? 23.274 28.945 -5.449 1.00 86.25 541 GLU A N 1
ATOM 4456 C CA . GLU A 1 541 ? 24.320 29.123 -6.456 1.00 86.25 541 GLU A CA 1
ATOM 4457 C C . GLU A 1 541 ? 25.697 29.084 -5.781 1.00 86.25 541 GLU A C 1
ATOM 4459 O O . GLU A 1 541 ? 25.997 29.968 -4.968 1.00 86.25 541 GLU A O 1
ATOM 4464 N N . PRO A 1 542 ? 26.544 28.085 -6.094 1.00 83.25 542 PRO A N 1
ATOM 4465 C CA . PRO A 1 542 ? 27.937 28.079 -5.664 1.00 83.25 542 PRO A CA 1
ATOM 4466 C C . PRO A 1 542 ? 28.690 29.277 -6.249 1.00 83.25 542 PRO A C 1
ATOM 4468 O O . PRO A 1 542 ? 28.551 29.603 -7.430 1.00 83.25 542 PRO A O 1
ATOM 4471 N N . GLY A 1 543 ? 29.509 29.916 -5.426 1.00 74.62 543 GLY A N 1
ATOM 4472 C CA . GLY A 1 543 ? 30.263 31.122 -5.739 1.00 74.62 543 GLY A CA 1
ATOM 4473 C C . GLY A 1 543 ? 29.457 32.411 -5.604 1.00 74.62 543 GLY A C 1
ATOM 4474 O O . GLY A 1 543 ? 29.919 33.450 -6.072 1.00 74.62 543 GLY A O 1
ATOM 4475 N N . ASN A 1 544 ? 28.262 32.381 -4.999 1.00 74.69 544 ASN A N 1
ATOM 4476 C CA . ASN A 1 544 ? 27.500 33.609 -4.799 1.00 74.69 544 ASN A CA 1
ATOM 4477 C C . ASN A 1 544 ? 28.251 34.566 -3.850 1.00 74.69 544 ASN A C 1
ATOM 4479 O O . ASN A 1 544 ? 28.748 34.183 -2.792 1.00 74.69 544 ASN A O 1
ATOM 4483 N N . ASP A 1 545 ? 28.324 35.844 -4.224 1.00 71.50 545 ASP A N 1
ATOM 4484 C CA . ASP A 1 545 ? 29.132 36.839 -3.508 1.00 71.50 545 ASP A CA 1
ATOM 4485 C C . ASP A 1 545 ? 28.483 37.365 -2.214 1.00 71.50 545 ASP A C 1
ATOM 4487 O O . ASP A 1 545 ? 28.972 38.317 -1.596 1.00 71.50 545 ASP A O 1
ATOM 4491 N N . THR A 1 546 ? 27.381 36.748 -1.780 1.00 82.44 546 THR A N 1
ATOM 4492 C CA . THR A 1 546 ? 26.679 37.154 -0.563 1.00 82.44 546 THR A CA 1
ATOM 4493 C C . THR A 1 546 ? 27.477 36.780 0.686 1.00 82.44 546 THR A C 1
ATOM 4495 O O . THR A 1 546 ? 28.235 35.809 0.706 1.00 82.44 546 THR A O 1
ATOM 4498 N N . HIS A 1 547 ? 27.302 37.558 1.758 1.00 84.25 547 HIS A N 1
ATOM 4499 C CA . HIS A 1 547 ? 27.946 37.273 3.043 1.00 84.25 547 HIS A CA 1
ATOM 4500 C C . HIS A 1 547 ? 27.570 35.877 3.566 1.00 84.25 547 HIS A C 1
ATOM 4502 O O . HIS A 1 547 ? 28.450 35.103 3.936 1.00 84.25 547 HIS A O 1
ATOM 4508 N N . ASP A 1 548 ? 26.280 35.535 3.510 1.00 84.31 548 ASP A N 1
ATOM 4509 C CA . ASP A 1 548 ? 25.773 34.239 3.968 1.00 84.31 548 ASP A CA 1
ATOM 4510 C C . ASP A 1 548 ? 26.286 33.083 3.096 1.00 84.31 548 ASP A C 1
ATOM 4512 O O . ASP A 1 548 ? 26.637 32.028 3.619 1.00 84.31 548 ASP A O 1
ATOM 4516 N N . GLY A 1 549 ? 26.386 33.285 1.777 1.00 86.00 549 GLY A N 1
ATOM 4517 C CA . GLY A 1 549 ? 26.921 32.287 0.851 1.00 86.00 549 GLY A CA 1
ATOM 4518 C C . GLY A 1 549 ? 28.367 31.909 1.146 1.00 86.00 549 GLY A C 1
ATOM 4519 O O . GLY A 1 549 ? 28.677 30.723 1.235 1.00 86.00 549 GLY A O 1
ATOM 4520 N N . LYS A 1 550 ? 29.231 32.901 1.394 1.00 88.62 550 LYS A N 1
ATOM 4521 C CA . LYS A 1 550 ? 30.640 32.671 1.764 1.00 88.62 550 LYS A CA 1
ATOM 4522 C C . LYS A 1 550 ? 30.769 31.895 3.077 1.00 88.62 550 LYS A C 1
ATOM 4524 O O . LYS A 1 550 ? 31.535 30.939 3.144 1.00 88.62 550 LYS A O 1
ATOM 4529 N N . ILE A 1 551 ? 29.966 32.242 4.088 1.00 91.56 551 ILE A N 1
ATOM 4530 C CA . ILE A 1 551 ? 29.933 31.519 5.373 1.00 91.56 551 ILE A CA 1
ATOM 4531 C C . ILE A 1 551 ? 29.526 30.055 5.172 1.00 91.56 551 ILE A C 1
ATOM 4533 O O . ILE A 1 551 ? 30.121 29.152 5.765 1.00 91.56 551 ILE A O 1
ATOM 4537 N N . ILE A 1 552 ? 28.505 29.814 4.348 1.00 93.56 552 ILE A N 1
ATOM 4538 C CA . ILE A 1 552 ? 28.035 28.461 4.051 1.00 93.56 552 ILE A CA 1
ATOM 4539 C C . ILE A 1 552 ? 29.117 27.680 3.313 1.00 93.56 552 ILE A C 1
ATOM 4541 O O . ILE A 1 552 ? 29.418 26.569 3.733 1.00 93.56 552 ILE A O 1
ATOM 4545 N N . GLU A 1 553 ? 29.752 28.239 2.282 1.00 92.62 553 GLU A N 1
ATOM 4546 C CA . GLU A 1 553 ? 30.832 27.553 1.563 1.00 92.62 553 GLU A CA 1
ATOM 4547 C C . GLU A 1 553 ? 32.017 27.192 2.458 1.00 92.62 553 GLU A C 1
ATOM 4549 O O . GLU A 1 553 ? 32.526 26.071 2.376 1.00 92.62 553 GLU A O 1
ATOM 4554 N N . ASP A 1 554 ? 32.435 28.097 3.342 1.00 93.06 554 ASP A N 1
ATOM 4555 C CA . ASP A 1 554 ? 33.487 27.814 4.319 1.00 93.06 554 ASP A CA 1
ATOM 4556 C C . ASP A 1 554 ? 33.072 26.672 5.259 1.00 93.06 554 ASP A C 1
ATOM 4558 O O . ASP A 1 554 ? 33.866 25.771 5.554 1.00 93.06 554 ASP A O 1
ATOM 4562 N N . SER A 1 555 ? 31.803 26.652 5.686 1.00 95.38 555 SER A N 1
ATOM 4563 C CA . SER A 1 555 ? 31.250 25.542 6.465 1.00 95.38 555 SER A CA 1
ATOM 4564 C C . SER A 1 555 ? 31.239 24.235 5.672 1.00 95.38 555 SER A C 1
ATOM 4566 O O . SER A 1 555 ? 31.629 23.206 6.216 1.00 95.38 555 SER A O 1
ATOM 4568 N N . VAL A 1 556 ? 30.860 24.265 4.392 1.00 95.56 556 VAL A N 1
ATOM 4569 C CA . VAL A 1 556 ? 30.858 23.093 3.506 1.00 95.56 556 VAL A CA 1
ATOM 4570 C C . VAL A 1 556 ? 32.269 22.521 3.372 1.00 95.56 556 VAL A C 1
ATOM 4572 O O . VAL A 1 556 ? 32.460 21.317 3.539 1.00 95.56 556 VAL A O 1
ATOM 4575 N N . ARG A 1 557 ? 33.277 23.370 3.131 1.00 95.44 557 ARG A N 1
ATOM 4576 C CA . ARG A 1 557 ? 34.684 22.949 3.007 1.00 95.44 557 ARG A CA 1
ATOM 4577 C C . ARG A 1 557 ? 35.204 22.309 4.292 1.00 95.44 557 ARG A C 1
ATOM 4579 O O . ARG A 1 557 ? 35.860 21.272 4.229 1.00 95.44 557 ARG A O 1
ATOM 4586 N N . ARG A 1 558 ? 34.876 22.886 5.451 1.00 95.38 558 ARG A N 1
ATOM 4587 C CA . ARG A 1 558 ? 35.235 22.331 6.763 1.00 95.38 558 ARG A CA 1
ATOM 4588 C C . ARG A 1 558 ? 34.553 20.987 7.029 1.00 95.38 558 ARG A C 1
ATOM 4590 O O . ARG A 1 558 ? 35.225 20.049 7.448 1.00 95.38 558 ARG A O 1
ATOM 4597 N N . THR A 1 559 ? 33.260 20.870 6.723 1.00 96.50 559 THR A N 1
ATOM 4598 C CA . THR A 1 559 ? 32.519 19.604 6.844 1.00 96.50 559 THR A CA 1
ATOM 4599 C C . THR A 1 559 ? 33.134 18.519 5.957 1.00 96.50 559 THR A C 1
ATOM 4601 O O . THR A 1 559 ? 33.415 17.426 6.441 1.00 96.50 559 THR A O 1
ATOM 4604 N N . ILE A 1 560 ? 33.424 18.829 4.688 1.00 95.94 560 ILE A N 1
ATOM 4605 C CA . ILE A 1 560 ? 34.094 17.910 3.755 1.00 95.94 560 ILE A CA 1
ATOM 4606 C C . ILE A 1 560 ? 35.444 17.448 4.306 1.00 95.94 560 ILE A C 1
ATOM 4608 O O . ILE A 1 560 ? 35.725 16.255 4.282 1.00 95.94 560 ILE A O 1
ATOM 4612 N N . MET A 1 561 ? 36.260 18.366 4.826 1.00 95.25 561 MET A N 1
ATOM 4613 C CA . MET A 1 561 ? 37.580 18.042 5.368 1.00 95.25 561 MET A CA 1
ATOM 4614 C C . MET A 1 561 ? 37.493 17.039 6.531 1.00 95.25 561 MET A C 1
ATOM 4616 O O . MET A 1 561 ? 38.244 16.061 6.561 1.00 95.25 561 MET A O 1
ATOM 4620 N N . GLU A 1 562 ? 36.563 17.235 7.471 1.00 94.81 562 GLU A N 1
ATOM 4621 C CA . GLU A 1 562 ? 36.363 16.284 8.575 1.00 94.81 562 GLU A CA 1
ATOM 4622 C C . GLU A 1 562 ? 35.785 14.944 8.094 1.00 94.81 562 GLU A C 1
ATOM 4624 O O . GLU A 1 562 ? 36.176 13.882 8.592 1.00 94.81 562 GLU A O 1
ATOM 4629 N N . MET A 1 563 ? 34.908 14.958 7.085 1.00 95.00 563 MET A N 1
ATOM 4630 C CA . MET A 1 563 ? 34.396 13.733 6.467 1.00 95.00 563 MET A CA 1
ATOM 4631 C C . MET A 1 563 ? 35.501 12.946 5.752 1.00 95.00 563 MET A C 1
ATOM 4633 O O . MET A 1 563 ? 35.585 11.738 5.943 1.00 95.00 563 MET A O 1
ATOM 4637 N N . GLU A 1 564 ? 36.383 13.594 4.985 1.00 94.12 564 GLU A N 1
ATOM 4638 C CA . GLU A 1 564 ? 37.516 12.949 4.293 1.00 94.12 564 GLU A CA 1
ATOM 4639 C C . GLU A 1 564 ? 38.497 12.317 5.288 1.00 94.12 564 GLU A C 1
ATOM 4641 O O . GLU A 1 564 ? 38.911 11.160 5.149 1.00 94.12 564 GLU A O 1
ATOM 4646 N N . LYS A 1 565 ? 38.823 13.055 6.353 1.00 92.00 565 LYS A N 1
ATOM 4647 C CA . LYS A 1 565 ? 39.644 12.558 7.461 1.00 92.00 565 LYS A CA 1
ATOM 4648 C C . LYS A 1 565 ? 39.018 11.344 8.148 1.00 92.00 565 LYS A C 1
ATOM 4650 O O . LYS A 1 565 ? 39.736 10.452 8.586 1.00 92.00 565 LYS A O 1
ATOM 4655 N N . THR A 1 566 ? 37.695 11.303 8.263 1.00 90.81 566 THR A N 1
ATOM 4656 C CA . THR A 1 566 ? 36.983 10.167 8.863 1.00 90.81 566 THR A CA 1
ATOM 4657 C C . THR A 1 566 ? 36.899 8.983 7.899 1.00 90.81 566 THR A C 1
ATOM 4659 O O . THR A 1 566 ? 37.217 7.863 8.288 1.00 90.81 566 THR A O 1
ATOM 4662 N N . SER A 1 567 ? 36.567 9.223 6.628 1.00 89.56 567 SER A N 1
ATOM 4663 C CA . SER A 1 567 ? 36.474 8.196 5.581 1.00 89.56 567 SER A CA 1
ATOM 4664 C C . SER A 1 567 ? 37.799 7.464 5.379 1.00 89.56 567 SER A C 1
ATOM 4666 O O . SER A 1 567 ? 37.817 6.238 5.370 1.00 89.56 567 SER A O 1
ATOM 4668 N N . SER A 1 568 ? 38.919 8.190 5.335 1.00 87.06 568 SER A N 1
ATOM 4669 C CA . SER A 1 568 ? 40.266 7.600 5.253 1.00 87.06 568 SER A CA 1
ATOM 4670 C C . SER A 1 568 ? 40.647 6.730 6.455 1.00 87.06 568 SER A C 1
ATOM 4672 O O . SER A 1 568 ? 41.407 5.780 6.302 1.00 87.06 568 SER A O 1
ATOM 4674 N N . VAL A 1 569 ? 40.134 7.024 7.655 1.00 85.94 569 VAL A N 1
ATOM 4675 C CA . VAL A 1 569 ? 40.384 6.189 8.843 1.00 85.94 569 VAL A CA 1
ATOM 4676 C C . VAL A 1 569 ? 39.480 4.958 8.865 1.00 85.94 569 VAL A C 1
ATOM 4678 O O . VAL A 1 569 ? 39.890 3.906 9.357 1.00 85.94 569 VAL A O 1
ATOM 4681 N N . LEU A 1 570 ? 38.256 5.080 8.354 1.00 84.56 570 LEU A N 1
ATOM 4682 C CA . LEU A 1 570 ? 37.287 3.986 8.305 1.00 84.56 570 LEU A CA 1
ATOM 4683 C C . LEU A 1 570 ? 37.436 3.101 7.057 1.00 84.56 570 LEU A C 1
ATOM 4685 O O . LEU A 1 570 ? 36.925 1.986 7.070 1.00 84.56 570 LEU A O 1
ATOM 4689 N N . ASN A 1 571 ? 38.156 3.563 6.025 1.00 82.31 571 ASN A N 1
ATOM 4690 C CA . ASN A 1 571 ? 38.175 2.984 4.675 1.00 82.31 571 ASN A CA 1
ATOM 4691 C C . ASN A 1 571 ? 36.758 2.763 4.132 1.00 82.31 571 ASN A C 1
ATOM 4693 O O . ASN A 1 571 ? 36.399 1.664 3.716 1.00 82.31 571 ASN A O 1
ATOM 4697 N N . ASP A 1 572 ? 35.947 3.817 4.198 1.00 79.19 572 ASP A N 1
ATOM 4698 C CA . ASP A 1 572 ? 34.518 3.740 3.927 1.00 79.19 572 ASP A CA 1
ATOM 4699 C C . ASP A 1 572 ? 34.137 4.448 2.613 1.00 79.19 572 ASP A C 1
ATOM 4701 O O . ASP A 1 572 ? 34.214 5.681 2.485 1.00 79.19 572 ASP A O 1
ATOM 4705 N N . ASP A 1 573 ? 33.740 3.641 1.625 1.00 72.94 573 ASP A N 1
ATOM 4706 C CA . ASP A 1 573 ? 33.407 4.081 0.265 1.00 72.94 573 ASP A CA 1
ATOM 4707 C C . ASP A 1 573 ? 32.078 4.855 0.206 1.00 72.94 573 ASP A C 1
ATOM 4709 O O . ASP A 1 573 ? 31.934 5.796 -0.580 1.00 72.94 573 ASP A O 1
ATOM 4713 N N . GLU A 1 574 ? 31.105 4.515 1.058 1.00 75.00 574 GLU A N 1
ATOM 4714 C CA . GLU A 1 574 ? 29.796 5.183 1.093 1.00 75.00 574 GLU A CA 1
ATOM 4715 C C . GLU A 1 574 ? 29.926 6.615 1.653 1.00 75.00 574 GLU A C 1
ATOM 4717 O O . GLU A 1 574 ? 29.356 7.558 1.099 1.00 75.00 574 GLU A O 1
ATOM 4722 N N . LEU A 1 575 ? 30.782 6.841 2.656 1.00 81.69 575 LEU A N 1
ATOM 4723 C CA . LEU A 1 575 ? 31.136 8.176 3.144 1.00 81.69 575 LEU A CA 1
ATOM 4724 C C . LEU A 1 575 ? 31.878 8.985 2.071 1.00 81.69 575 LEU A C 1
ATOM 4726 O O . LEU A 1 575 ? 31.615 10.180 1.924 1.00 81.69 575 LEU A O 1
ATOM 4730 N N . THR A 1 576 ? 32.740 8.342 1.273 1.00 79.69 576 THR A N 1
ATOM 4731 C CA . THR A 1 576 ? 33.375 8.972 0.098 1.00 79.69 576 THR A CA 1
ATOM 4732 C C . THR A 1 576 ? 32.334 9.431 -0.925 1.00 79.69 576 THR A C 1
ATOM 4734 O O . THR A 1 576 ? 32.431 10.536 -1.469 1.00 79.69 576 THR A O 1
ATOM 4737 N N . MET A 1 577 ? 31.292 8.629 -1.156 1.00 76.25 577 MET A N 1
ATOM 4738 C CA . MET A 1 577 ? 30.175 8.999 -2.025 1.00 76.25 577 MET A CA 1
ATOM 4739 C C . MET A 1 577 ? 29.418 10.225 -1.489 1.00 76.25 577 MET A C 1
ATOM 4741 O O . MET A 1 577 ? 29.179 11.167 -2.247 1.00 76.25 577 MET A O 1
ATOM 4745 N N . TYR A 1 578 ? 29.110 10.277 -0.188 1.00 85.12 578 TYR A N 1
ATOM 4746 C CA . TYR A 1 578 ? 28.469 11.451 0.423 1.00 85.12 578 TYR A CA 1
ATOM 4747 C C . TYR A 1 578 ? 29.329 12.716 0.328 1.00 85.12 578 TYR A C 1
ATOM 4749 O O . TYR A 1 578 ? 28.802 13.787 0.023 1.00 85.12 578 TYR A O 1
ATOM 4757 N N . ILE A 1 579 ? 30.648 12.607 0.524 1.00 88.12 579 ILE A N 1
ATOM 4758 C CA . ILE A 1 579 ? 31.589 13.724 0.338 1.00 88.12 579 ILE A CA 1
ATOM 4759 C C . ILE A 1 579 ? 31.490 14.274 -1.086 1.00 88.12 579 ILE A C 1
ATOM 4761 O O . ILE A 1 579 ? 31.375 15.487 -1.285 1.00 88.12 579 ILE A O 1
ATOM 4765 N N . ASN A 1 580 ? 31.512 13.388 -2.083 1.00 82.25 580 ASN A N 1
ATOM 4766 C CA . ASN A 1 580 ? 31.405 13.779 -3.483 1.00 82.25 580 ASN A CA 1
ATOM 4767 C C . ASN A 1 580 ? 30.047 14.420 -3.791 1.00 82.25 580 ASN A C 1
ATOM 4769 O O . ASN A 1 580 ? 30.019 15.446 -4.466 1.00 82.25 580 ASN A O 1
ATOM 4773 N N . ASN A 1 581 ? 28.948 13.899 -3.241 1.00 82.25 581 ASN A N 1
ATOM 4774 C CA . ASN A 1 581 ? 27.619 14.491 -3.408 1.00 82.25 581 ASN A CA 1
ATOM 4775 C C . ASN A 1 581 ? 27.538 15.900 -2.805 1.00 82.25 581 ASN A C 1
ATOM 4777 O O . ASN A 1 581 ? 27.061 16.815 -3.470 1.00 82.25 581 ASN A O 1
ATOM 4781 N N . ILE A 1 582 ? 28.059 16.115 -1.590 1.00 90.12 582 ILE A N 1
ATOM 4782 C CA . ILE A 1 582 ? 28.106 17.447 -0.961 1.00 90.12 582 ILE A CA 1
ATOM 4783 C C . ILE A 1 582 ? 28.934 18.416 -1.812 1.00 90.12 582 ILE A C 1
ATOM 4785 O O . ILE A 1 582 ? 28.488 19.534 -2.079 1.00 90.12 582 ILE A O 1
ATOM 4789 N N . LYS A 1 583 ? 30.120 17.990 -2.273 1.00 88.88 583 LYS A N 1
ATOM 4790 C CA . LYS A 1 583 ? 30.972 18.788 -3.170 1.00 88.88 583 LYS A CA 1
ATOM 4791 C C . LYS A 1 583 ? 30.223 19.181 -4.431 1.00 88.88 583 LYS A C 1
ATOM 4793 O O . LYS A 1 583 ? 30.206 20.359 -4.779 1.00 88.88 583 LYS A O 1
ATOM 4798 N N . GLN A 1 584 ? 29.618 18.201 -5.102 1.00 84.62 584 GLN A N 1
ATOM 4799 C CA . GLN A 1 584 ? 28.870 18.446 -6.321 1.00 84.62 584 GLN A CA 1
ATOM 4800 C C . GLN A 1 584 ? 27.761 19.451 -6.040 1.00 84.62 584 GLN A C 1
ATOM 4802 O O . GLN A 1 584 ? 27.787 20.511 -6.654 1.00 84.62 584 GLN A O 1
ATOM 4807 N N . LEU A 1 585 ? 26.863 19.174 -5.093 1.00 88.56 585 LEU A N 1
ATOM 4808 C CA . LEU A 1 585 ? 25.675 19.982 -4.812 1.00 88.56 585 LEU A CA 1
ATOM 4809 C C . LEU A 1 585 ? 25.989 21.416 -4.371 1.00 88.56 585 LEU A C 1
ATOM 4811 O O . LEU A 1 585 ? 25.355 22.352 -4.853 1.00 88.56 585 LEU A O 1
ATOM 4815 N N . LEU A 1 586 ? 26.957 21.603 -3.471 1.00 91.19 586 LEU A N 1
ATOM 4816 C CA . LEU A 1 586 ? 27.143 22.889 -2.795 1.00 91.19 586 LEU A CA 1
ATOM 4817 C C . LEU A 1 586 ? 28.344 23.703 -3.286 1.00 91.19 586 LEU A C 1
ATOM 4819 O O . LEU A 1 586 ? 28.339 24.913 -3.079 1.00 91.19 586 LEU A O 1
ATOM 4823 N N . LEU A 1 587 ? 29.339 23.089 -3.940 1.00 88.56 587 LEU A N 1
ATOM 4824 C CA . LEU A 1 587 ? 30.565 23.779 -4.381 1.00 88.56 587 LEU A CA 1
ATOM 4825 C C . LEU A 1 587 ? 30.767 23.809 -5.900 1.00 88.56 587 LEU A C 1
ATOM 4827 O O . LEU A 1 587 ? 31.539 24.633 -6.386 1.00 88.56 587 LEU A O 1
ATOM 4831 N N . VAL A 1 588 ? 30.124 22.919 -6.661 1.00 83.81 588 VAL A N 1
ATOM 4832 C CA . VAL A 1 588 ? 30.282 22.872 -8.122 1.00 83.81 588 VAL A CA 1
ATOM 4833 C C . VAL A 1 588 ? 29.117 23.586 -8.787 1.00 83.81 588 VAL A C 1
ATOM 4835 O O . VAL A 1 588 ? 27.974 23.149 -8.677 1.00 83.81 588 VAL A O 1
ATOM 4838 N N . ASN A 1 589 ? 29.417 24.657 -9.521 1.00 75.62 589 ASN A N 1
ATOM 4839 C CA . ASN A 1 589 ? 28.449 25.297 -10.401 1.00 75.62 589 ASN A CA 1
ATOM 4840 C C . ASN A 1 589 ? 28.383 24.524 -11.731 1.00 75.62 589 ASN A C 1
ATOM 4842 O O . ASN A 1 589 ? 29.380 24.417 -12.447 1.00 75.62 589 ASN A O 1
ATOM 4846 N N . LYS A 1 590 ? 27.217 23.950 -12.038 1.00 71.06 590 LYS A N 1
ATOM 4847 C CA . LYS A 1 590 ? 26.932 23.256 -13.299 1.00 71.06 590 LYS A CA 1
ATOM 4848 C C . LYS A 1 590 ? 25.965 24.130 -14.099 1.00 71.06 590 LYS A C 1
ATOM 4850 O O . LYS A 1 590 ? 24.807 24.264 -13.714 1.00 71.06 590 LYS A O 1
ATOM 4855 N N . SER A 1 591 ? 26.429 24.672 -15.226 1.00 64.88 591 SER A N 1
ATOM 4856 C CA . SER A 1 591 ? 25.693 25.628 -16.075 1.00 64.88 591 SER A CA 1
ATOM 4857 C C . SER A 1 591 ? 24.339 25.127 -16.591 1.00 64.88 591 SER A C 1
ATOM 4859 O O . SER A 1 591 ? 23.500 25.937 -16.971 1.00 64.88 591 SER A O 1
ATOM 4861 N N . LEU A 1 592 ? 24.126 23.808 -16.611 1.00 73.62 592 LEU A N 1
ATOM 4862 C CA . LEU A 1 592 ? 22.909 23.155 -17.099 1.00 73.62 592 LEU A CA 1
ATOM 4863 C C . LEU A 1 592 ? 22.044 22.558 -15.975 1.00 73.62 592 LEU A C 1
ATOM 4865 O O . LEU A 1 592 ? 21.220 21.683 -16.228 1.00 73.62 592 LEU A O 1
ATOM 4869 N N . SER A 1 593 ? 22.224 22.999 -14.729 1.00 80.31 593 SER A N 1
ATOM 4870 C CA . SER A 1 593 ? 21.433 22.515 -13.596 1.00 80.31 593 SER A CA 1
ATOM 4871 C C . SER A 1 593 ? 21.073 23.629 -12.628 1.00 80.31 593 SER A C 1
ATOM 4873 O O . SER A 1 593 ? 21.824 24.590 -12.473 1.00 80.31 593 SER A O 1
ATOM 4875 N N . VAL A 1 594 ? 19.974 23.446 -11.909 1.00 84.12 594 VAL A N 1
ATOM 4876 C CA . VAL A 1 594 ? 19.588 24.287 -10.781 1.00 84.12 594 VAL A CA 1
ATOM 4877 C C . VAL A 1 594 ? 19.763 23.502 -9.494 1.00 84.12 594 VAL A C 1
ATOM 4879 O O . VAL A 1 594 ? 19.342 22.353 -9.403 1.00 84.12 594 VAL A O 1
ATOM 4882 N N . THR A 1 595 ? 20.395 24.115 -8.494 1.00 89.25 595 THR A N 1
ATOM 4883 C CA . THR A 1 595 ? 20.425 23.575 -7.129 1.00 89.25 595 THR A CA 1
ATOM 4884 C C . THR A 1 595 ? 19.476 24.399 -6.270 1.00 89.25 595 THR A C 1
ATOM 4886 O O . THR A 1 595 ? 19.475 25.623 -6.365 1.00 89.25 595 THR A O 1
ATOM 4889 N N . TRP A 1 596 ? 18.668 23.768 -5.426 1.00 91.25 596 TRP A N 1
ATOM 4890 C CA . TRP A 1 596 ? 17.824 24.463 -4.459 1.00 91.25 596 TRP A CA 1
ATOM 4891 C C . TRP A 1 596 ? 17.783 23.735 -3.120 1.00 91.25 596 TRP A C 1
ATOM 4893 O O . TRP A 1 596 ? 18.054 22.539 -3.006 1.00 91.25 596 TRP A O 1
ATOM 4903 N N . LEU A 1 597 ? 17.452 24.503 -2.091 1.00 93.25 597 LEU A N 1
ATOM 4904 C CA . LEU A 1 597 ? 17.352 24.080 -0.706 1.00 93.25 597 LEU A CA 1
ATOM 4905 C C . LEU A 1 597 ? 15.886 24.139 -0.278 1.00 93.25 597 LEU A C 1
ATOM 4907 O O . LEU A 1 597 ? 15.216 25.132 -0.560 1.00 93.25 597 LEU A O 1
ATOM 4911 N N . GLU A 1 598 ? 15.396 23.121 0.429 1.00 92.19 598 GLU A N 1
ATOM 4912 C CA . GLU A 1 598 ? 14.028 23.081 0.959 1.00 92.19 598 GLU A CA 1
ATOM 4913 C C . GLU A 1 598 ? 13.992 22.896 2.471 1.00 92.19 598 GLU A C 1
ATOM 4915 O O . GLU A 1 598 ? 14.737 22.076 3.013 1.00 92.19 598 GLU A O 1
ATOM 4920 N N . ILE A 1 599 ? 13.064 23.589 3.138 1.00 91.62 599 ILE A N 1
ATOM 4921 C CA . ILE A 1 599 ? 12.815 23.455 4.578 1.00 91.62 599 ILE A CA 1
ATOM 4922 C C . ILE A 1 599 ? 11.322 23.402 4.904 1.00 91.62 599 ILE A C 1
ATOM 4924 O O . ILE A 1 599 ? 10.492 24.029 4.244 1.00 91.62 599 ILE A O 1
ATOM 4928 N N . ASP A 1 600 ? 10.984 22.709 5.987 1.00 86.44 600 ASP A N 1
ATOM 4929 C CA . ASP A 1 600 ? 9.705 22.898 6.671 1.00 86.44 600 ASP A CA 1
ATOM 4930 C C . ASP A 1 600 ? 9.834 24.071 7.654 1.00 86.44 600 ASP A C 1
ATOM 4932 O O . ASP A 1 600 ? 10.700 24.063 8.532 1.00 86.44 600 ASP A O 1
ATOM 4936 N N . GLN A 1 601 ? 8.979 25.088 7.514 1.00 79.94 601 GLN A N 1
ATOM 4937 C CA . GLN A 1 601 ? 9.017 26.297 8.340 1.00 79.94 601 GLN A CA 1
ATOM 4938 C C . GLN A 1 601 ? 8.874 26.000 9.841 1.00 79.94 601 GLN A C 1
ATOM 4940 O O . GLN A 1 601 ? 9.478 26.703 10.659 1.00 79.94 601 GLN A O 1
ATOM 4945 N N . ASN A 1 602 ? 8.098 24.969 10.185 1.00 80.00 602 ASN A N 1
ATOM 4946 C CA . ASN A 1 602 ? 7.832 24.548 11.561 1.00 80.00 602 ASN A CA 1
ATOM 4947 C C . ASN A 1 602 ? 8.608 23.276 11.946 1.00 80.00 602 ASN A C 1
ATOM 4949 O O . ASN A 1 602 ? 8.426 22.753 13.044 1.00 80.00 602 ASN A O 1
ATOM 4953 N N . GLY A 1 603 ? 9.460 22.775 11.048 1.00 80.00 603 GLY A N 1
ATOM 4954 C CA . GLY A 1 603 ? 10.264 21.580 11.260 1.00 80.00 603 GLY A CA 1
ATOM 4955 C C . GLY A 1 603 ? 11.514 21.820 12.108 1.00 80.00 603 GLY A C 1
ATOM 4956 O O . GLY A 1 603 ? 11.795 22.921 12.591 1.00 80.00 603 GLY A O 1
ATOM 4957 N N . ALA A 1 604 ? 12.303 20.757 12.274 1.00 84.06 604 ALA A N 1
ATOM 4958 C CA . ALA A 1 604 ? 13.597 20.845 12.939 1.00 84.06 604 ALA A CA 1
ATOM 4959 C C . ALA A 1 604 ? 14.542 21.794 12.176 1.00 84.06 604 ALA A C 1
ATOM 4961 O O . ALA A 1 604 ? 14.596 21.783 10.949 1.00 84.06 604 ALA A O 1
ATOM 4962 N N . GLN A 1 605 ? 15.324 22.595 12.903 1.00 90.81 605 GLN A N 1
ATOM 4963 C CA . GLN A 1 605 ? 16.155 23.675 12.334 1.00 90.81 605 GLN A CA 1
ATOM 4964 C C . GLN A 1 605 ? 17.383 23.201 11.538 1.00 90.81 605 GLN A C 1
ATOM 4966 O O . GLN A 1 605 ? 18.217 24.005 11.146 1.00 90.81 605 GLN A O 1
ATOM 4971 N N . ASN A 1 606 ? 17.520 21.900 11.341 1.00 86.69 606 ASN A N 1
ATOM 4972 C CA . ASN A 1 606 ? 18.542 21.229 10.548 1.00 86.69 606 ASN A CA 1
ATOM 4973 C C . ASN A 1 606 ? 17.913 20.376 9.432 1.00 86.69 606 ASN A C 1
ATOM 4975 O O . ASN A 1 606 ? 18.630 19.815 8.612 1.00 86.69 606 ASN A O 1
ATOM 4979 N N . ALA A 1 607 ? 16.580 20.292 9.360 1.00 89.12 607 ALA A N 1
ATOM 4980 C CA . ALA A 1 607 ? 15.858 19.520 8.359 1.00 89.12 607 ALA A CA 1
ATOM 4981 C C . ALA A 1 607 ? 15.850 20.246 7.004 1.00 89.12 607 ALA A C 1
ATOM 4983 O O . ALA A 1 607 ? 14.842 20.832 6.604 1.00 89.12 607 ALA A O 1
ATOM 4984 N N . VAL A 1 608 ? 16.990 20.209 6.310 1.00 91.94 608 VAL A N 1
ATOM 4985 C CA . VAL A 1 608 ? 17.154 20.753 4.956 1.00 91.94 608 VAL A CA 1
ATOM 4986 C C . VAL A 1 608 ? 17.263 19.622 3.941 1.00 91.94 608 VAL A C 1
ATOM 4988 O O . VAL A 1 608 ? 17.937 18.616 4.180 1.00 91.94 608 VAL A O 1
ATOM 4991 N N . TYR A 1 609 ? 16.613 19.816 2.798 1.00 89.25 609 TYR A N 1
ATOM 4992 C CA . TYR A 1 609 ? 16.778 19.005 1.595 1.00 89.25 609 TYR A CA 1
ATOM 4993 C C . TYR A 1 609 ? 17.564 19.823 0.576 1.00 89.25 609 TYR A C 1
ATOM 4995 O O . TYR A 1 609 ? 17.182 20.950 0.278 1.00 89.25 609 TYR A O 1
ATOM 5003 N N . ILE A 1 610 ? 18.661 19.276 0.068 1.00 92.12 610 ILE A N 1
ATOM 5004 C CA . ILE A 1 610 ? 19.481 19.870 -0.984 1.00 92.12 610 ILE A CA 1
ATOM 5005 C C . ILE A 1 610 ? 19.190 19.072 -2.244 1.00 92.12 610 ILE A C 1
ATOM 5007 O O . ILE A 1 610 ? 19.438 17.869 -2.275 1.00 92.12 610 ILE A O 1
ATOM 5011 N N . ASN A 1 611 ? 18.665 19.727 -3.267 1.00 87.94 611 ASN A N 1
ATOM 5012 C CA . ASN A 1 611 ? 18.294 19.081 -4.515 1.00 87.94 611 ASN A CA 1
ATOM 5013 C C . ASN A 1 611 ? 18.982 19.784 -5.673 1.00 87.94 611 ASN A C 1
ATOM 5015 O O . ASN A 1 611 ? 19.152 21.002 -5.658 1.00 87.94 611 ASN A O 1
ATOM 5019 N N . ARG A 1 612 ? 19.342 19.013 -6.689 1.00 86.31 612 ARG A N 1
ATOM 5020 C CA . ARG A 1 612 ? 19.806 19.503 -7.971 1.00 86.31 612 ARG A CA 1
ATOM 5021 C C . ARG A 1 612 ? 19.092 18.771 -9.081 1.00 86.31 612 ARG A C 1
ATOM 5023 O O . ARG A 1 612 ? 19.102 17.547 -9.115 1.00 86.31 612 ARG A O 1
ATOM 5030 N N . GLU A 1 613 ? 18.576 19.536 -10.023 1.00 82.38 613 GLU A N 1
ATOM 5031 C CA . GLU A 1 613 ? 17.903 19.039 -11.217 1.00 82.38 613 GLU A CA 1
ATOM 5032 C C . GLU A 1 613 ? 18.565 19.656 -12.446 1.00 82.38 613 GLU A C 1
ATOM 5034 O O . GLU A 1 613 ? 18.993 20.814 -12.418 1.00 82.38 613 GLU A O 1
ATOM 5039 N N . LEU A 1 614 ? 18.698 18.875 -13.515 1.00 73.94 614 LEU A N 1
ATOM 5040 C CA . LEU A 1 614 ? 19.126 19.404 -14.807 1.00 73.94 614 LEU A CA 1
ATOM 5041 C C . LEU A 1 614 ? 18.009 20.289 -15.378 1.00 73.94 614 LEU A C 1
ATOM 5043 O O . LEU A 1 614 ? 16.837 19.966 -15.225 1.00 73.94 614 LEU A O 1
ATOM 5047 N N . PHE A 1 615 ? 18.348 21.385 -16.061 1.00 73.56 615 PHE A N 1
ATOM 5048 C CA . PHE A 1 615 ? 17.329 22.171 -16.777 1.00 73.56 615 PHE A CA 1
ATOM 5049 C C . PHE A 1 615 ? 16.659 21.355 -17.886 1.00 73.56 615 PHE A C 1
ATOM 5051 O O . PHE A 1 615 ? 15.506 21.602 -18.227 1.00 73.56 615 PHE A O 1
ATOM 5058 N N . SER A 1 616 ? 17.400 20.403 -18.449 1.00 72.06 616 SER A N 1
ATOM 5059 C CA . SER A 1 616 ? 16.892 19.368 -19.334 1.00 72.06 616 SER A CA 1
ATOM 5060 C C . SER A 1 616 ? 17.848 18.181 -19.310 1.00 72.06 616 SER A C 1
ATOM 5062 O O . SER A 1 616 ? 19.069 18.351 -19.249 1.00 72.06 616 SER A O 1
ATOM 5064 N N . ALA A 1 617 ? 17.296 16.978 -19.399 1.00 71.12 617 ALA A N 1
ATOM 5065 C CA . ALA A 1 617 ? 18.047 15.746 -19.564 1.00 71.12 617 ALA A CA 1
ATOM 5066 C C . ALA A 1 617 ? 18.373 15.467 -21.042 1.00 71.12 617 ALA A C 1
ATOM 5068 O O . ALA A 1 617 ? 19.038 14.476 -21.341 1.00 71.12 617 ALA A O 1
ATOM 5069 N N . THR A 1 618 ? 17.925 16.329 -21.965 1.00 76.06 618 THR A N 1
ATOM 5070 C CA . THR A 1 618 ? 17.972 16.097 -23.417 1.00 76.06 618 THR A CA 1
ATOM 5071 C C . THR A 1 618 ? 19.354 15.698 -23.921 1.00 76.06 618 THR A C 1
ATOM 5073 O O . THR A 1 618 ? 19.443 14.719 -24.648 1.00 76.06 618 THR A O 1
ATOM 5076 N N . GLU A 1 619 ? 20.435 16.392 -23.551 1.00 73.69 619 GLU A N 1
ATOM 5077 C CA . GLU A 1 619 ? 21.780 16.059 -24.057 1.00 73.69 619 GLU A CA 1
ATOM 5078 C C . GLU A 1 619 ? 22.272 14.688 -23.564 1.00 73.69 619 GLU A C 1
ATOM 5080 O O . GLU A 1 619 ? 22.820 13.902 -24.340 1.00 73.69 619 GLU A O 1
ATOM 5085 N N . GLU A 1 620 ? 22.039 14.371 -22.286 1.00 70.94 620 GLU A N 1
ATOM 5086 C CA . GLU A 1 620 ? 22.442 13.089 -21.700 1.00 70.94 620 GLU A CA 1
ATOM 5087 C C . GLU A 1 620 ? 21.600 11.929 -22.255 1.00 70.94 620 GLU A C 1
ATOM 5089 O O . GLU A 1 620 ? 22.132 10.861 -22.569 1.00 70.94 620 GLU A O 1
ATOM 5094 N N . LEU A 1 621 ? 20.294 12.149 -22.428 1.00 76.56 621 LEU A N 1
ATOM 5095 C CA . LEU A 1 621 ? 19.377 11.190 -23.038 1.00 76.56 621 LEU A CA 1
ATOM 5096 C C . LEU A 1 621 ? 19.665 11.001 -24.529 1.00 76.56 621 LEU A C 1
ATOM 5098 O O . LEU A 1 621 ? 19.668 9.865 -24.994 1.00 76.56 621 LEU A O 1
ATOM 5102 N N . ALA A 1 622 ? 19.949 12.077 -25.270 1.00 78.00 622 ALA A N 1
ATOM 5103 C CA . ALA A 1 622 ? 20.283 12.034 -26.693 1.00 78.00 622 ALA A CA 1
ATOM 5104 C C . ALA A 1 622 ? 21.464 11.098 -26.948 1.00 78.00 622 ALA A C 1
ATOM 5106 O O . ALA A 1 622 ? 21.381 10.204 -27.788 1.00 78.00 622 ALA A O 1
ATOM 5107 N N . ALA A 1 623 ? 22.526 11.244 -26.152 1.00 75.56 623 ALA A N 1
ATOM 5108 C CA . ALA A 1 623 ? 23.721 10.428 -26.291 1.00 75.56 623 ALA A CA 1
ATOM 5109 C C . ALA A 1 623 ? 23.494 8.932 -26.015 1.00 75.56 623 ALA A C 1
ATOM 5111 O O . ALA A 1 623 ? 24.233 8.109 -26.551 1.00 75.56 623 ALA A O 1
ATOM 5112 N N . LYS A 1 624 ? 22.512 8.585 -25.172 1.00 77.00 624 LYS A N 1
ATOM 5113 C CA . LYS A 1 624 ? 22.248 7.206 -24.729 1.00 77.00 624 LYS A CA 1
ATOM 5114 C C . LYS A 1 624 ? 21.107 6.514 -25.480 1.00 77.00 624 LYS A C 1
ATOM 5116 O O . LYS A 1 624 ? 21.112 5.291 -25.565 1.00 77.00 624 LYS A O 1
ATOM 5121 N N . LEU A 1 625 ? 20.127 7.267 -25.979 1.00 78.81 625 LEU A N 1
ATOM 5122 C CA . LEU A 1 625 ? 18.913 6.729 -26.608 1.00 78.81 625 LEU A CA 1
ATOM 5123 C C . LEU A 1 625 ? 18.875 6.899 -28.132 1.00 78.81 625 LEU A C 1
ATOM 5125 O O . LEU A 1 625 ? 18.133 6.167 -28.787 1.00 78.81 625 LEU A O 1
ATOM 5129 N N . PHE A 1 626 ? 19.624 7.857 -28.689 1.00 76.19 626 PHE A N 1
ATOM 5130 C CA . PHE A 1 626 ? 19.499 8.271 -30.095 1.00 76.19 626 PHE A CA 1
ATOM 5131 C C . PHE A 1 626 ? 20.812 8.221 -30.900 1.00 76.19 626 PHE A C 1
ATOM 5133 O O . PHE A 1 626 ? 20.794 8.517 -32.095 1.00 76.19 626 PHE A O 1
ATOM 5140 N N . ASN A 1 627 ? 21.929 7.841 -30.270 1.00 62.19 627 ASN A N 1
ATOM 5141 C CA . ASN A 1 627 ? 23.191 7.493 -30.940 1.00 62.19 627 ASN A CA 1
ATOM 5142 C C . ASN A 1 627 ? 23.293 5.979 -31.124 1.00 62.19 627 ASN A C 1
ATOM 5144 O O . ASN A 1 627 ? 23.841 5.557 -32.169 1.00 62.19 627 ASN A O 1
#

Radius of gyration: 30.11 Å; chains: 1; bounding box: 81×66×78 Å

Organism: NCBI:txid1672701

pLDDT: mean 87.8, std 9.32, range [51.34, 98.44]